Protein AF-A0A9E2P3N0-F1 (afdb_monomer_lite)

Foldseek 3Di:
DDDDDDKDWDQPDFCPPDDDPVRHTDTDTDDTDDDDDDDDDDDDDPQDPLPPPDDDPVSVVVVVQSVQQPPVLLVVLLVVLVVVLVVCPPQDDQDQLHWDDDPQLVVLSVQQVVCSVDVPPDGSVSSVVSSVSNVVRRVPTFGHDDDAFFKKWWAQQVPRWTWFADPAPFFIFTHNDDPQLRRIWHQALQQWTAGLLLFTDAQRHRHQDLHAHWDWGAQPVDRSWIWIARDPQKTWFQDDDPPGGTDIDGGHCPRDSRRTIHMDTDPDPSSAHWDKDAAAAFGKFKFAGSFKWFDDPFKWKWFFDDDPQATETDTDPGIDHGQDMIMMTGHGMDIIHGGSDHDPDDDDHQKHFTQAKAFDDPQKWKFDFDQDPNFTWGATDPDGIDHHRGIIHMDGNVPPPDRTHTYDYNVDPDDDPPPPPDPQPWKAAPVRHTDPDDPAFAWIQTPNDTDTDHD

pLDDT: mean 81.24, std 20.23, range [28.56, 98.19]

Secondary structure (DSSP, 8-state):
----------EEEEEEEEE-TTS-EEEEE---------SS------S------S--HHHHHHHHHHHHTSHHHHHHHHHHHHHHHHHTTTTBSSSTTPBPP-HHHHHHHHHHHHHHH-GGG--HHHHHHHHHHHHHHHHTPPBPPPPTT-EEEEEETTT--EEE--STTPBPEEESS-STTTTEEEEPTT-BEEETTSPBEETTEE-SSS--B-EEEE-SSSTT-EEEESSSSEEEE----SSSBPEEEESS----GGG-EEEEE---GGGS--EEEEEEEEEEEEE--SS-EEPPTT-EEEEEEEETTEEEEEEE-SEEPTT--EEEEEEEEEEE-B-SPPPP--S----EEESS-EEPPTTEEEEEEEEETTEEEEEE--SSEEPTTEEEEEEETTT---SEEEEEESS---------------EE-TTS-EESS--SSEEEEETTEEEEE--

Radius of gyration: 38.84 Å; chains: 1; bounding box: 73×47×145 Å

Organism: NCBI:txid2838725

Sequence (455 aa):
GKKFNAIRFTVNKTNNEAADPSGNQFFTFSEFYVLEGNDATKPYFDALNVSLKNNNEQEINDAYWAVENSLVEKEFAAQELSDYLESLQGLTGEALGQYQETDTYLKALNEATSLLDNLTDCTVSDIKNARVHLEEEFSSLTINLPEAGKYYRFKSATKNKYVVCGAADQALKLVDNPENGQDVFFLTSDNRLIGSNHLSLSDNVTSSLLGESYSFRSSNAVPGAYVVMHDVMGKIEGWCAGDGQLSNSVGAPANQSDCAWYLEEVTDEQMKTQFTVTMPEVGFATLIAPVSLVIPDGVQAYTGTVEGNYFVLHEIQNLIPAGEAVVLEGSGTHSFTYTPEMNASVGKNDLEGVFVETSVGDGMVYYTLQNKENNIGFYKYIGKTLGAFKGYIGYPESSAASEGFKIKDGTTGIDAPEENQSEVNEIFDLTGKRVLEVKSSGIYIVNGKKVFILK

Structure (mmCIF, N/CA/C/O backbone):
data_AF-A0A9E2P3N0-F1
#
_entry.id   AF-A0A9E2P3N0-F1
#
loop_
_atom_site.group_PDB
_atom_site.id
_atom_site.type_symbol
_atom_site.label_atom_id
_atom_site.label_alt_id
_atom_site.label_comp_id
_atom_site.label_asym_id
_atom_site.label_entity_id
_atom_site.label_seq_id
_atom_site.pdbx_PDB_ins_code
_atom_site.Cartn_x
_atom_site.Cartn_y
_atom_site.Cartn_z
_atom_site.occupancy
_atom_site.B_iso_or_equiv
_atom_site.auth_seq_id
_atom_site.auth_comp_id
_atom_site.auth_asym_id
_atom_site.auth_atom_id
_atom_site.pdbx_PDB_model_num
ATOM 1 N N . GLY A 1 1 ? -27.851 20.152 31.184 1.00 32.94 1 GLY A N 1
ATOM 2 C CA . GLY A 1 1 ? -28.998 19.527 31.864 1.00 32.94 1 GLY A CA 1
ATOM 3 C C . GLY A 1 1 ? -28.710 18.113 32.331 1.00 32.94 1 GLY A C 1
ATOM 4 O O . GLY A 1 1 ? -29.565 17.272 32.134 1.00 32.94 1 GLY A O 1
ATOM 5 N N . LYS A 1 2 ? -27.576 17.852 32.989 1.00 28.84 2 LYS A N 1
ATOM 6 C CA . LYS A 1 2 ? -27.373 16.670 33.836 1.00 28.84 2 LYS A CA 1
ATOM 7 C C . LYS A 1 2 ? -26.522 17.136 35.024 1.00 28.84 2 LYS A C 1
ATOM 9 O O . LYS A 1 2 ? -25.527 17.824 34.811 1.00 28.84 2 LYS A O 1
ATOM 14 N N . LYS A 1 3 ? -27.010 16.911 36.245 1.00 34.44 3 LYS A N 1
ATOM 15 C CA . LYS A 1 3 ? -26.377 17.260 37.528 1.00 34.44 3 LYS A CA 1
ATOM 16 C C . LYS A 1 3 ? -26.244 15.948 38.302 1.00 34.44 3 LYS A C 1
ATOM 18 O O . LYS A 1 3 ? -27.251 15.260 38.427 1.00 34.44 3 LYS A O 1
ATOM 23 N N . PHE A 1 4 ? -25.065 15.627 38.824 1.00 34.66 4 PHE A N 1
ATOM 24 C CA . PHE A 1 4 ? -24.851 14.460 39.686 1.00 34.66 4 PHE A CA 1
ATOM 25 C C . PHE A 1 4 ? -24.390 14.935 41.066 1.00 34.66 4 PHE A C 1
ATOM 27 O O . PHE A 1 4 ? -23.453 15.721 41.159 1.00 34.66 4 PHE A O 1
ATOM 34 N N . ASN A 1 5 ? -25.070 14.469 42.117 1.00 35.69 5 ASN A N 1
ATOM 35 C CA . ASN A 1 5 ? -24.837 14.841 43.519 1.00 35.69 5 ASN A CA 1
ATOM 36 C C . ASN A 1 5 ? -24.624 13.583 44.387 1.00 35.69 5 ASN A C 1
ATOM 38 O O . ASN A 1 5 ? -25.306 13.409 45.395 1.00 35.69 5 ASN A O 1
ATOM 42 N N . ALA A 1 6 ? -23.728 12.679 43.989 1.00 41.91 6 ALA A N 1
ATOM 43 C CA . ALA A 1 6 ? -23.400 11.493 44.782 1.00 41.91 6 ALA A CA 1
ATOM 44 C C . ALA A 1 6 ? -21.996 11.616 45.391 1.00 41.91 6 ALA A C 1
ATOM 46 O O . ALA A 1 6 ? -21.061 12.057 44.724 1.00 41.91 6 ALA A O 1
ATOM 47 N N . ILE A 1 7 ? -21.856 11.217 46.659 1.00 41.00 7 ILE A N 1
ATOM 48 C CA . ILE A 1 7 ? -20.562 11.022 47.323 1.00 41.00 7 ILE A CA 1
ATOM 49 C C . ILE A 1 7 ? -20.341 9.513 47.424 1.00 41.00 7 ILE A C 1
ATOM 51 O O . ILE A 1 7 ? -21.156 8.811 48.021 1.00 41.00 7 ILE A O 1
ATOM 55 N N . ARG A 1 8 ? -19.248 9.025 46.832 1.00 40.81 8 ARG A N 1
ATOM 56 C CA . ARG A 1 8 ? -18.837 7.617 46.881 1.00 40.81 8 ARG A CA 1
ATOM 57 C C . ARG A 1 8 ? -17.988 7.374 48.129 1.00 40.81 8 ARG A C 1
ATOM 59 O O . ARG A 1 8 ? -17.044 8.122 48.372 1.00 40.81 8 ARG A O 1
ATOM 66 N N . PHE A 1 9 ? -18.278 6.310 48.876 1.00 44.50 9 PHE A N 1
ATOM 67 C CA . PHE A 1 9 ? -17.411 5.811 49.945 1.00 44.50 9 PHE A CA 1
ATOM 68 C C . PHE A 1 9 ? -17.098 4.341 49.689 1.00 44.50 9 PHE A C 1
ATOM 70 O O . PHE A 1 9 ? -18.007 3.554 49.443 1.00 44.50 9 PHE A O 1
ATOM 77 N N . THR A 1 10 ? -15.828 3.964 49.799 1.00 39.75 10 THR A N 1
ATOM 78 C CA . THR A 1 10 ? -15.416 2.557 49.793 1.00 39.75 10 THR A CA 1
ATOM 79 C C . THR A 1 10 ? -15.049 2.159 51.217 1.00 39.75 10 THR A C 1
ATOM 81 O O . THR A 1 10 ? -14.110 2.701 51.806 1.00 39.75 10 THR A O 1
ATOM 84 N N . VAL A 1 11 ? -15.807 1.229 51.799 1.00 45.91 11 VAL A N 1
ATOM 85 C CA . VAL A 1 11 ? -15.516 0.680 53.128 1.00 45.91 11 VAL A CA 1
ATOM 86 C C . VAL A 1 11 ? -14.548 -0.488 52.957 1.00 45.91 11 VAL A C 1
ATOM 88 O O . VAL A 1 11 ? -14.933 -1.571 52.538 1.00 45.91 11 VAL A O 1
ATOM 91 N N . ASN A 1 12 ? -13.270 -0.263 53.271 1.00 39.88 12 ASN A N 1
ATOM 92 C CA . ASN A 1 12 ? -12.215 -1.258 53.040 1.00 39.88 12 ASN A CA 1
ATOM 93 C C . ASN A 1 12 ? -12.121 -2.327 54.136 1.00 39.88 12 ASN A C 1
ATOM 95 O O . ASN A 1 12 ? -11.678 -3.445 53.880 1.00 39.88 12 ASN A O 1
ATOM 99 N N . LYS A 1 13 ? -12.485 -1.986 55.377 1.00 42.81 13 LYS A N 1
ATOM 100 C CA . LYS A 1 13 ? -12.466 -2.925 56.500 1.00 42.81 13 LYS A CA 1
ATOM 101 C C . LYS A 1 13 ? -13.393 -2.461 57.615 1.00 42.81 13 LYS A C 1
ATOM 103 O O . LYS A 1 13 ? -13.407 -1.283 57.980 1.00 42.81 13 LYS A O 1
ATOM 108 N N . THR A 1 14 ? -14.123 -3.406 58.190 1.00 49.34 14 THR A N 1
ATOM 109 C CA . THR A 1 14 ? -14.864 -3.212 59.434 1.00 49.34 14 THR A CA 1
ATOM 110 C C . THR A 1 14 ? -13.912 -3.484 60.599 1.00 49.34 14 THR A C 1
ATOM 112 O O . THR A 1 14 ? -13.249 -4.524 60.650 1.00 49.34 14 THR A O 1
ATOM 115 N N . ASN A 1 15 ? -13.749 -2.526 61.515 1.00 46.38 15 ASN A N 1
ATOM 116 C CA . ASN A 1 15 ? -12.859 -2.718 62.655 1.00 46.38 15 ASN A CA 1
ATOM 117 C C . ASN A 1 15 ? -13.632 -3.438 63.766 1.00 46.38 15 ASN A C 1
ATOM 119 O O . ASN A 1 15 ? -14.034 -2.838 64.757 1.00 46.38 15 ASN A O 1
ATOM 123 N N . ASN A 1 16 ? -13.885 -4.735 63.572 1.00 51.38 16 ASN A N 1
ATOM 124 C CA . ASN A 1 16 ? -14.703 -5.535 64.493 1.00 51.38 16 ASN A CA 1
ATOM 125 C C . ASN A 1 16 ? -14.076 -5.673 65.897 1.00 51.38 16 ASN A C 1
ATOM 127 O O . ASN A 1 16 ? -14.752 -6.121 66.820 1.00 51.38 16 ASN A O 1
ATOM 131 N N . GLU A 1 17 ? -12.806 -5.282 66.070 1.00 46.44 17 GLU A N 1
ATOM 132 C CA . GLU A 1 17 ? -12.055 -5.416 67.325 1.00 46.44 17 GLU A CA 1
ATOM 133 C C . GLU A 1 17 ? -11.672 -4.082 67.992 1.00 46.44 17 GLU A C 1
ATOM 135 O O . GLU A 1 17 ? -11.142 -4.097 69.102 1.00 46.44 17 GLU A O 1
ATOM 140 N N . ALA A 1 18 ? -11.948 -2.925 67.376 1.00 47.72 18 ALA A N 1
ATOM 141 C CA . ALA A 1 18 ? -11.627 -1.626 67.970 1.00 47.72 18 ALA A CA 1
ATOM 142 C C . ALA A 1 18 ? -12.864 -0.727 68.061 1.00 47.72 18 ALA A C 1
ATOM 144 O O . ALA A 1 18 ? -13.466 -0.355 67.055 1.00 47.72 18 ALA A O 1
ATOM 145 N N . ALA A 1 19 ? -13.214 -0.365 69.292 1.00 51.31 19 ALA A N 1
ATOM 146 C CA . ALA A 1 19 ? -14.217 0.645 69.587 1.00 51.31 19 ALA A CA 1
ATOM 147 C C . ALA A 1 19 ? -13.568 2.031 69.717 1.00 51.31 19 ALA A C 1
ATOM 149 O O . ALA A 1 19 ? -12.400 2.154 70.098 1.00 51.31 19 ALA A O 1
ATOM 150 N N . ASP A 1 20 ? -14.328 3.079 69.414 1.00 51.47 20 ASP A N 1
ATOM 151 C CA . ASP A 1 20 ? -13.956 4.450 69.735 1.00 51.47 20 ASP A CA 1
ATOM 152 C C . ASP A 1 20 ? -13.869 4.646 71.272 1.00 51.47 20 ASP A C 1
ATOM 154 O O . ASP A 1 20 ? -14.287 3.778 72.047 1.00 51.47 20 ASP A O 1
ATOM 158 N N . PRO A 1 21 ? -13.352 5.786 71.763 1.00 45.25 21 PRO A N 1
ATOM 159 C CA . PRO A 1 21 ? -13.269 6.063 73.202 1.00 45.25 21 PRO A CA 1
ATOM 160 C C . PRO A 1 21 ? -14.621 6.076 73.940 1.00 45.25 21 PRO A C 1
ATOM 162 O O . PRO A 1 21 ? -14.636 6.108 75.169 1.00 45.25 21 PRO A O 1
ATOM 165 N N . SER A 1 22 ? -15.741 6.067 73.211 1.00 48.72 22 SER A N 1
ATOM 166 C CA . SER A 1 22 ? -17.108 5.988 73.738 1.00 48.72 22 SER A CA 1
ATOM 167 C C . SER A 1 22 ? -17.695 4.569 73.664 1.00 48.72 22 SER A C 1
ATOM 169 O O . SER A 1 22 ? -18.841 4.371 74.065 1.00 48.72 22 SER A O 1
ATOM 171 N N . GLY A 1 23 ? -16.932 3.578 73.188 1.00 47.00 23 GLY A N 1
ATOM 172 C CA . GLY A 1 23 ? -17.346 2.179 73.087 1.00 47.00 23 GLY A CA 1
ATOM 173 C C . GLY A 1 23 ? -18.075 1.806 71.790 1.00 47.00 23 GLY A C 1
ATOM 174 O O . GLY A 1 23 ? -18.552 0.678 71.684 1.00 47.00 23 GLY A O 1
ATOM 175 N N . ASN A 1 24 ? -18.149 2.700 70.800 1.00 46.69 24 ASN A N 1
ATOM 176 C CA . ASN A 1 24 ? -18.834 2.432 69.535 1.00 46.69 24 ASN A CA 1
ATOM 177 C C . ASN A 1 24 ? -17.878 1.831 68.502 1.00 46.69 24 ASN A C 1
ATOM 179 O O . ASN A 1 24 ? -16.780 2.344 68.290 1.00 46.69 24 ASN A O 1
ATOM 183 N N . GLN A 1 25 ? -18.296 0.767 67.817 1.00 46.22 25 GLN A N 1
ATOM 184 C CA . GLN A 1 25 ? -17.547 0.251 66.670 1.00 46.22 25 GLN A CA 1
ATOM 185 C C . GLN A 1 25 ? -17.590 1.263 65.517 1.00 46.22 25 GLN A C 1
ATOM 187 O O . GLN A 1 25 ? -18.619 1.894 65.275 1.00 46.22 25 GLN A O 1
ATOM 192 N N . PHE A 1 26 ? -16.474 1.418 64.807 1.00 43.91 26 PHE A N 1
ATOM 193 C CA . PHE A 1 26 ? -16.360 2.334 63.674 1.00 43.91 26 PHE A CA 1
ATOM 194 C C . PHE A 1 26 ? -15.696 1.652 62.475 1.00 43.91 26 PHE A C 1
ATOM 196 O O . PHE A 1 26 ? -14.932 0.694 62.610 1.00 43.91 26 PHE A O 1
ATOM 203 N N . PHE A 1 27 ? -15.983 2.164 61.281 1.00 45.59 27 PHE A N 1
ATOM 204 C CA . PHE A 1 27 ? -15.351 1.732 60.037 1.00 45.59 27 PHE A CA 1
ATOM 205 C C . PHE A 1 27 ? -14.237 2.708 59.671 1.00 45.59 27 PHE A C 1
ATOM 207 O O . PHE A 1 27 ? -14.378 3.918 59.843 1.00 45.59 27 PHE A O 1
ATOM 214 N N . THR A 1 28 ? -13.135 2.191 59.138 1.00 41.59 28 THR A N 1
ATOM 215 C CA . THR A 1 28 ? -12.092 3.015 58.519 1.00 41.59 28 THR A CA 1
ATOM 216 C C . THR A 1 28 ? -12.385 3.165 57.029 1.00 41.59 28 THR A C 1
ATOM 218 O O . THR A 1 28 ? -12.350 2.183 56.288 1.00 41.59 28 THR A O 1
ATOM 221 N N . PHE A 1 29 ? -12.666 4.395 56.601 1.00 45.78 29 PHE A N 1
ATOM 222 C CA . PHE A 1 29 ? -12.686 4.825 55.200 1.00 45.78 29 PHE A CA 1
ATOM 223 C C . PHE A 1 29 ? -11.292 5.353 54.826 1.00 45.78 29 PHE A C 1
ATOM 225 O O . PHE A 1 29 ? -10.630 5.954 55.672 1.00 45.78 29 PHE A O 1
ATOM 232 N N . SER A 1 30 ? -10.821 5.131 53.595 1.00 34.59 30 SER A N 1
ATOM 233 C CA . SER A 1 30 ? -9.496 5.621 53.176 1.00 34.59 30 SER A CA 1
ATOM 234 C C . SER A 1 30 ? -9.522 6.776 52.180 1.00 34.59 30 SER A C 1
ATOM 236 O O . SER A 1 30 ? -8.547 7.516 52.155 1.00 34.59 30 SER A O 1
ATOM 238 N N . GLU A 1 31 ? -10.584 6.994 51.395 1.00 32.88 31 GLU A N 1
ATOM 239 C CA . GLU A 1 31 ? -10.566 8.044 50.360 1.00 32.88 31 GLU A CA 1
ATOM 240 C C . GLU A 1 31 ? -11.922 8.737 50.168 1.00 32.88 31 GLU A C 1
ATOM 242 O O . GLU A 1 31 ? -12.977 8.103 50.215 1.00 32.88 31 GLU A O 1
ATOM 247 N N . PHE A 1 32 ? -11.866 10.056 49.947 1.00 34.38 32 PHE A N 1
ATOM 248 C CA . PHE A 1 32 ? -12.987 10.919 49.576 1.00 34.38 32 PHE A CA 1
ATOM 249 C C . PHE A 1 32 ? -12.691 11.538 48.210 1.00 34.38 32 PHE A C 1
ATOM 251 O O . PHE A 1 32 ? -11.625 12.126 48.028 1.00 34.38 32 PHE A O 1
ATOM 258 N N . TYR A 1 33 ? -13.662 11.514 47.300 1.00 33.84 33 TYR A N 1
ATOM 259 C CA . TYR A 1 33 ? -13.670 12.404 46.141 1.00 33.84 33 TYR A CA 1
ATOM 260 C C . TYR A 1 33 ? -14.837 13.379 46.294 1.00 33.84 33 TYR A C 1
ATOM 262 O O . TYR A 1 33 ? -15.998 12.976 46.302 1.00 33.84 33 TYR A O 1
ATOM 270 N N . VAL A 1 34 ? -14.519 14.664 46.456 1.00 32.28 34 VAL A N 1
ATOM 271 C CA . VAL A 1 34 ? -15.491 15.763 46.446 1.00 32.28 34 VAL A CA 1
ATOM 272 C C . VAL A 1 34 ? -15.326 16.488 45.115 1.00 32.28 34 VAL A C 1
ATOM 274 O O . VAL A 1 34 ? -14.264 17.047 44.853 1.00 32.28 34 VAL A O 1
ATOM 277 N N . LEU A 1 35 ? -16.356 16.468 44.269 1.00 34.28 35 LEU A N 1
ATOM 278 C CA . LEU A 1 35 ? -16.420 17.297 43.064 1.00 34.28 35 LEU A CA 1
ATOM 279 C C . LEU A 1 35 ? -17.287 18.526 43.368 1.00 34.28 35 LEU A C 1
ATOM 281 O O . LEU A 1 35 ? -18.414 18.401 43.843 1.00 34.28 35 LEU A O 1
ATOM 285 N N . GLU A 1 36 ? -16.717 19.714 43.169 1.00 30.36 36 GLU A N 1
ATOM 286 C CA . GLU A 1 36 ? -17.259 20.999 43.629 1.00 30.36 36 GLU A CA 1
ATOM 287 C C . GLU A 1 36 ? -18.455 21.483 42.779 1.00 30.36 36 GLU A C 1
ATOM 289 O O . GLU A 1 36 ? -18.416 21.433 41.549 1.00 30.36 36 GLU A O 1
ATOM 294 N N . GLY A 1 37 ? -19.505 22.012 43.424 1.00 35.12 37 GLY A N 1
ATOM 295 C CA . GLY A 1 37 ? -20.646 22.638 42.745 1.00 35.12 37 GLY A CA 1
ATOM 296 C C . GLY A 1 37 ? -21.468 23.561 43.655 1.00 35.12 37 GLY A C 1
ATOM 297 O O . GLY A 1 37 ? -22.001 23.124 44.669 1.00 35.12 37 GLY A O 1
ATOM 298 N N . ASN A 1 38 ? -21.558 24.839 43.266 1.00 37.91 38 ASN A N 1
ATOM 299 C CA . ASN A 1 38 ? -22.082 25.974 44.043 1.00 37.91 38 ASN A CA 1
ATOM 300 C C . ASN A 1 38 ? -23.582 25.939 44.410 1.00 37.91 38 ASN A C 1
ATOM 302 O O . ASN A 1 38 ? -24.423 25.365 43.715 1.00 37.91 38 ASN A O 1
ATOM 306 N N . ASP A 1 39 ? -23.872 26.668 45.494 1.00 44.12 39 ASP A N 1
ATOM 307 C CA . ASP A 1 39 ? -25.134 26.817 46.223 1.00 44.12 39 ASP A CA 1
ATOM 308 C C . ASP A 1 39 ? -26.376 27.140 45.379 1.00 44.12 39 ASP A C 1
ATOM 310 O O . ASP A 1 39 ? -26.458 28.187 44.737 1.00 44.12 39 ASP A O 1
ATOM 314 N N . ALA A 1 40 ? -27.388 26.272 45.495 1.00 36.22 40 ALA A N 1
ATOM 315 C CA . ALA A 1 40 ? -28.789 26.612 45.794 1.00 36.22 40 ALA A CA 1
ATOM 316 C C . ALA A 1 40 ? -29.697 25.397 45.527 1.00 36.22 40 ALA A C 1
ATOM 318 O O . ALA A 1 40 ? -30.267 25.290 44.449 1.00 36.22 40 ALA A O 1
ATOM 319 N N . THR A 1 41 ? -29.788 24.490 46.510 1.00 30.77 41 THR A N 1
ATOM 320 C CA . THR A 1 41 ? -30.925 23.617 46.903 1.00 30.77 41 THR A CA 1
ATOM 321 C C . THR A 1 41 ? -30.366 22.375 47.598 1.00 30.77 41 THR A C 1
ATOM 323 O O . THR A 1 41 ? -29.620 21.606 47.000 1.00 30.77 41 THR A O 1
ATOM 326 N N . LYS A 1 42 ? -30.722 22.199 48.874 1.00 30.77 42 LYS A N 1
ATOM 327 C CA . LYS A 1 42 ? -30.307 21.079 49.733 1.00 30.77 42 LYS A CA 1
ATOM 328 C C . LYS A 1 42 ? -30.871 19.748 49.201 1.00 30.77 42 LYS A C 1
ATOM 330 O O . LYS A 1 42 ? -32.070 19.720 48.920 1.00 30.77 42 LYS A O 1
ATOM 335 N N . PRO A 1 43 ? -30.093 18.653 49.119 1.00 31.22 43 PRO A N 1
ATOM 336 C CA . PRO A 1 43 ? -30.653 17.334 48.870 1.00 31.22 43 PRO A CA 1
ATOM 337 C C . PRO A 1 43 ? -31.364 16.824 50.124 1.00 31.22 43 PRO A C 1
ATOM 339 O O . PRO A 1 43 ? -30.846 16.899 51.240 1.00 31.22 43 PRO A O 1
ATOM 342 N N . TYR A 1 44 ? -32.562 16.301 49.910 1.00 28.56 44 TYR A N 1
ATOM 343 C CA . TYR A 1 44 ? -33.266 15.435 50.837 1.00 28.56 44 TYR A CA 1
ATOM 344 C C . TYR A 1 44 ? -32.625 14.044 50.708 1.00 28.56 44 TYR A C 1
ATOM 346 O O . TYR A 1 44 ? -32.653 13.458 49.628 1.00 28.56 44 TYR A O 1
ATOM 354 N N . PHE A 1 45 ? -31.987 13.551 51.770 1.00 29.39 45 PHE A N 1
ATOM 355 C CA . PHE A 1 45 ? -31.593 12.146 51.870 1.00 29.39 45 PHE A CA 1
ATOM 356 C C . PHE A 1 45 ? -32.857 11.336 52.169 1.00 29.39 45 PHE A C 1
ATOM 358 O O . PHE A 1 45 ? -33.391 11.457 53.268 1.00 29.39 45 PHE A O 1
ATOM 365 N N . ASP A 1 46 ? -33.320 10.520 51.223 1.00 33.69 46 ASP A N 1
ATOM 366 C CA . ASP A 1 46 ? -34.294 9.449 51.504 1.00 33.69 46 ASP A CA 1
ATOM 367 C C . ASP A 1 46 ? -33.752 8.065 51.105 1.00 33.69 46 ASP A C 1
ATOM 369 O O . ASP A 1 46 ? -34.492 7.139 50.792 1.00 33.69 46 ASP A O 1
ATOM 373 N N . ALA A 1 47 ? -32.423 7.913 51.104 1.00 36.84 47 ALA A N 1
ATOM 374 C CA . ALA A 1 47 ? -31.753 6.637 50.883 1.00 36.84 47 ALA A CA 1
ATOM 375 C C . ALA A 1 47 ? -31.124 6.156 52.201 1.00 36.84 47 ALA A C 1
ATOM 377 O O . ALA A 1 47 ? -30.126 6.706 52.658 1.00 36.84 47 ALA A O 1
ATOM 378 N N . LEU A 1 48 ? -31.784 5.163 52.807 1.00 38.75 48 LEU A N 1
ATOM 379 C CA . LEU A 1 48 ? -31.356 4.294 53.911 1.00 38.75 48 LEU A CA 1
ATOM 380 C C . LEU A 1 48 ? -30.525 4.942 55.041 1.00 38.75 48 LEU A C 1
ATOM 382 O O . LEU A 1 48 ? -29.296 4.942 55.038 1.00 38.75 48 LEU A O 1
ATOM 386 N N . ASN A 1 49 ? -31.201 5.332 56.126 1.00 37.06 49 ASN A N 1
ATOM 387 C CA . ASN A 1 49 ? -30.566 5.378 57.445 1.00 37.06 49 ASN A CA 1
ATOM 388 C C . ASN A 1 49 ? -30.223 3.943 57.889 1.00 37.06 49 ASN A C 1
ATOM 390 O O . ASN A 1 49 ? -31.028 3.300 58.563 1.00 37.06 49 ASN A O 1
ATOM 394 N N . VAL A 1 50 ? -29.042 3.425 57.545 1.00 38.62 50 VAL A N 1
ATOM 395 C CA . VAL A 1 50 ? -28.534 2.198 58.177 1.00 38.62 50 VAL A CA 1
ATOM 396 C C . VAL A 1 50 ? -28.028 2.565 59.572 1.00 38.62 50 VAL A C 1
ATOM 398 O O . VAL A 1 50 ? -26.880 2.959 59.768 1.00 38.62 50 VAL A O 1
ATOM 401 N N . SER A 1 51 ? -28.907 2.475 60.571 1.00 40.84 51 SER A N 1
ATOM 402 C CA . SER A 1 51 ? -28.496 2.518 61.975 1.00 40.84 51 SER A CA 1
ATOM 403 C C . SER A 1 51 ? -28.034 1.120 62.385 1.00 40.84 51 SER A C 1
ATOM 405 O O . SER A 1 51 ? -28.850 0.275 62.740 1.00 40.84 51 SER A O 1
ATOM 407 N N . LEU A 1 52 ? -26.723 0.878 62.339 1.00 43.91 52 LEU A N 1
ATOM 408 C CA . LEU A 1 52 ? -26.091 -0.331 62.875 1.00 43.91 52 LEU A CA 1
ATOM 409 C C . LEU A 1 52 ? -26.149 -0.283 64.404 1.00 43.91 52 LEU A C 1
ATOM 411 O O . LEU A 1 52 ? -25.244 0.245 65.051 1.00 43.91 52 LEU A O 1
ATOM 415 N N . LYS A 1 53 ? -27.268 -0.719 64.992 1.00 42.84 53 LYS A N 1
ATOM 416 C CA . LYS A 1 53 ? -27.481 -0.588 66.438 1.00 42.84 53 LYS A CA 1
ATOM 417 C C . LYS A 1 53 ? -27.214 -1.842 67.258 1.00 42.84 53 LYS A C 1
ATOM 419 O O . LYS A 1 53 ? -27.151 -1.675 68.465 1.00 42.84 53 LYS A O 1
ATOM 424 N N . ASN A 1 54 ? -26.998 -3.027 66.676 1.00 48.38 54 ASN A N 1
ATOM 425 C CA . ASN A 1 54 ? -26.579 -4.243 67.396 1.00 48.38 54 ASN A CA 1
ATOM 426 C C . ASN A 1 54 ? -25.989 -5.283 66.417 1.00 48.38 54 ASN A C 1
ATOM 428 O O . ASN A 1 54 ? -26.698 -6.151 65.927 1.00 48.38 54 ASN A O 1
ATOM 432 N N . ASN A 1 55 ? -24.691 -5.191 66.124 1.00 53.50 55 ASN A N 1
ATOM 433 C CA . ASN A 1 55 ? -24.030 -5.933 65.043 1.00 53.50 55 ASN A CA 1
ATOM 434 C C . ASN A 1 55 ? -24.219 -7.461 65.106 1.00 53.50 55 ASN A C 1
ATOM 436 O O . ASN A 1 55 ? -23.609 -8.141 65.933 1.00 53.50 55 ASN A O 1
ATOM 440 N N . ASN A 1 56 ? -24.978 -8.003 64.153 1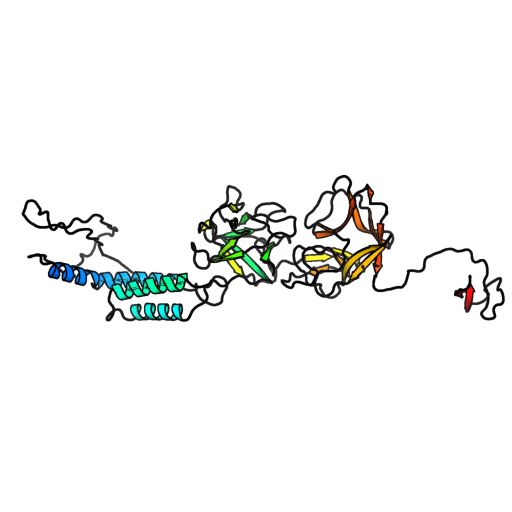.00 56.72 56 ASN A N 1
ATOM 441 C CA . ASN A 1 56 ? -24.791 -9.361 63.651 1.00 56.72 56 ASN A CA 1
ATOM 442 C C . ASN A 1 56 ? -24.405 -9.295 62.159 1.00 56.72 56 ASN A C 1
ATOM 444 O O . ASN A 1 56 ? -24.715 -8.326 61.468 1.00 56.72 56 ASN A O 1
ATOM 448 N N . GLU A 1 57 ? -23.670 -10.300 61.682 1.00 53.66 57 GLU A N 1
ATOM 449 C CA . GLU A 1 57 ? -23.138 -10.368 60.310 1.00 53.66 57 GLU A CA 1
ATOM 450 C C . GLU A 1 57 ? -24.239 -10.236 59.243 1.00 53.66 57 GLU A C 1
ATOM 452 O O . GLU A 1 57 ? -24.016 -9.641 58.192 1.00 53.66 57 GLU A O 1
ATOM 457 N N . GLN A 1 58 ? -25.451 -10.707 59.550 1.00 57.62 58 GLN A N 1
ATOM 458 C CA . GLN A 1 58 ? -26.604 -10.633 58.658 1.00 57.62 58 GLN A CA 1
ATOM 459 C C . GLN A 1 58 ? -27.070 -9.189 58.426 1.00 57.62 58 GLN A C 1
ATOM 461 O O . GLN A 1 58 ? -27.233 -8.797 57.281 1.00 57.62 58 GLN A O 1
ATOM 466 N N . GLU A 1 59 ? -27.217 -8.371 59.474 1.00 53.44 59 GLU A N 1
ATOM 467 C CA . GLU A 1 59 ? -27.637 -6.964 59.338 1.00 53.44 59 GLU A CA 1
ATOM 468 C C . GLU A 1 59 ? -26.620 -6.122 58.555 1.00 53.44 59 GLU A C 1
ATOM 470 O O . GLU A 1 59 ? -26.994 -5.214 57.811 1.00 53.44 59 GLU A O 1
ATOM 475 N N . ILE A 1 60 ? -25.328 -6.436 58.699 1.00 52.88 60 ILE A N 1
ATOM 476 C CA . ILE A 1 60 ? -24.262 -5.810 57.911 1.00 52.88 60 ILE A CA 1
ATOM 477 C C . ILE A 1 60 ? -24.390 -6.232 56.444 1.00 52.88 60 ILE A C 1
ATOM 479 O O . ILE A 1 60 ? -24.396 -5.369 55.569 1.00 52.88 60 ILE A O 1
ATOM 483 N N . ASN A 1 61 ? -24.549 -7.528 56.171 1.00 55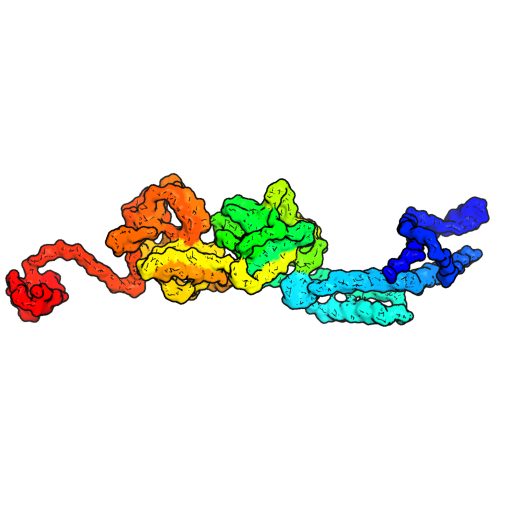.56 61 ASN A N 1
ATOM 484 C CA . ASN A 1 61 ? -24.710 -8.045 54.812 1.00 55.56 61 ASN A CA 1
ATOM 485 C C . ASN A 1 61 ? -25.978 -7.505 54.128 1.00 55.56 61 ASN A C 1
ATOM 487 O O . ASN A 1 61 ? -25.916 -7.127 52.961 1.00 55.56 61 ASN A O 1
ATOM 491 N N . ASP A 1 62 ? -27.094 -7.386 54.848 1.00 59.66 62 ASP A N 1
ATOM 492 C CA . ASP A 1 62 ? -28.352 -6.835 54.334 1.00 59.66 62 ASP A CA 1
ATOM 493 C C . ASP A 1 62 ? -28.213 -5.338 53.998 1.00 59.66 62 ASP A C 1
ATOM 495 O O . ASP A 1 62 ? -28.719 -4.871 52.976 1.00 59.66 62 ASP A O 1
ATOM 499 N N . ALA A 1 63 ? -27.486 -4.578 54.826 1.00 55.19 63 ALA A N 1
ATOM 500 C CA . ALA A 1 63 ? -27.187 -3.172 54.566 1.00 55.19 63 ALA A CA 1
ATOM 501 C C . ALA A 1 63 ? -26.256 -2.985 53.359 1.00 55.19 63 ALA A C 1
ATOM 503 O O . ALA A 1 63 ? -26.512 -2.116 52.525 1.00 55.19 63 ALA A O 1
ATOM 504 N N . TYR A 1 64 ? -25.209 -3.808 53.239 1.00 56.59 64 TYR A N 1
ATOM 505 C CA . TYR A 1 64 ? -24.347 -3.837 52.054 1.00 56.59 64 TYR A CA 1
ATOM 506 C C . TYR A 1 64 ? -25.154 -4.160 50.799 1.00 56.59 64 TYR A C 1
ATOM 508 O O . TYR A 1 64 ? -25.076 -3.421 49.822 1.00 56.59 64 TYR A O 1
ATOM 516 N N . TRP A 1 65 ? -25.990 -5.197 50.854 1.00 63.31 65 TRP A N 1
ATOM 517 C CA . TRP A 1 65 ? -26.840 -5.605 49.742 1.00 63.31 65 TRP A CA 1
ATOM 518 C C . TRP A 1 65 ? -27.823 -4.503 49.328 1.00 63.31 65 TRP A C 1
ATOM 520 O O . TRP A 1 65 ? -28.024 -4.277 48.136 1.00 63.31 65 TRP A O 1
ATOM 530 N N . ALA A 1 66 ? -28.404 -3.778 50.290 1.00 61.94 66 ALA A N 1
ATOM 531 C CA . ALA A 1 66 ? -29.327 -2.676 50.024 1.00 61.94 66 ALA A CA 1
ATOM 532 C C . ALA A 1 66 ? -28.642 -1.431 49.433 1.00 61.94 66 ALA A C 1
ATOM 534 O O . ALA A 1 66 ? -29.257 -0.718 48.641 1.00 61.94 66 ALA A O 1
ATOM 535 N N . VAL A 1 67 ? -27.383 -1.164 49.795 1.00 59.22 67 VAL A N 1
ATOM 536 C CA . VAL A 1 67 ? -26.572 -0.102 49.176 1.00 59.22 67 VAL A CA 1
ATOM 537 C C . VAL A 1 67 ? -26.139 -0.516 47.770 1.00 59.22 67 VAL A C 1
ATOM 539 O O . VAL A 1 67 ? -26.341 0.246 46.826 1.00 59.22 67 VAL A O 1
ATOM 542 N N . GLU A 1 68 ? -25.620 -1.734 47.617 1.00 57.50 68 GLU A N 1
ATOM 543 C CA . GLU A 1 68 ? -25.163 -2.292 46.340 1.00 57.50 68 GLU A CA 1
ATOM 544 C C . GLU A 1 68 ? -26.301 -2.437 45.324 1.00 57.50 68 GLU A C 1
ATOM 546 O O . GLU A 1 68 ? -26.070 -2.272 44.135 1.00 57.50 68 GLU A O 1
ATOM 551 N N . ASN A 1 69 ? -27.536 -2.667 45.778 1.00 65.12 69 ASN A N 1
ATOM 552 C CA . ASN A 1 69 ? -28.737 -2.696 44.936 1.00 65.12 69 ASN A CA 1
ATOM 553 C C . ASN A 1 69 ? -29.600 -1.434 45.071 1.00 65.12 69 ASN A C 1
ATOM 555 O O . ASN A 1 69 ? -30.781 -1.440 44.710 1.00 65.12 69 ASN A O 1
ATOM 559 N N . SER A 1 70 ? -29.030 -0.342 45.584 1.00 70.38 70 SER A N 1
ATOM 560 C CA . SER A 1 70 ? -29.723 0.941 45.620 1.00 70.38 70 SER A CA 1
ATOM 561 C C . SER A 1 70 ? -29.976 1.459 44.202 1.00 70.38 70 SER A C 1
ATOM 563 O O . SER A 1 70 ? -29.234 1.171 43.261 1.00 70.38 70 SER A O 1
ATOM 565 N N . LEU A 1 71 ? -31.024 2.273 44.049 1.00 70.38 71 LEU A N 1
ATOM 566 C CA . LEU A 1 71 ? -31.350 2.902 42.767 1.00 70.38 71 LEU A CA 1
ATOM 567 C C . LEU A 1 71 ? -30.166 3.715 42.213 1.00 70.38 71 LEU A C 1
ATOM 569 O O . LEU A 1 71 ? -29.921 3.692 41.014 1.00 70.38 71 LEU A O 1
ATOM 573 N N . VAL A 1 72 ? -29.400 4.367 43.093 1.00 72.94 72 VAL A N 1
ATOM 574 C CA . VAL A 1 72 ? -28.245 5.200 42.727 1.00 72.94 72 VAL A CA 1
ATOM 575 C C . VAL A 1 72 ? -27.102 4.364 42.144 1.00 72.94 72 VAL A C 1
ATOM 577 O O . VAL A 1 72 ? -26.567 4.715 41.096 1.00 72.94 72 VAL A O 1
ATOM 580 N N . GLU A 1 73 ? -26.738 3.247 42.781 1.00 76.12 73 GLU A N 1
ATOM 581 C CA . GLU A 1 73 ? -25.686 2.355 42.261 1.00 76.12 73 GLU A CA 1
ATOM 582 C C . GLU A 1 73 ? -26.100 1.706 40.934 1.00 76.12 73 GLU A C 1
ATOM 584 O O . GLU A 1 73 ? -25.277 1.533 40.032 1.00 76.12 73 GLU A O 1
ATOM 589 N N . LYS A 1 74 ? -27.395 1.411 40.774 1.00 81.94 74 LYS A N 1
ATOM 590 C CA . LYS A 1 74 ? -27.949 0.913 39.514 1.00 81.94 74 LYS A CA 1
ATOM 591 C C . LYS A 1 74 ? -27.874 1.949 38.397 1.00 81.94 74 LYS A C 1
ATOM 593 O O . LYS A 1 74 ? -27.433 1.613 37.303 1.00 81.94 74 LYS A O 1
ATOM 598 N N . GLU A 1 75 ? -28.255 3.195 38.668 1.00 83.62 75 GLU A N 1
ATOM 599 C CA . GLU A 1 75 ? -28.135 4.297 37.707 1.00 83.62 75 GLU A CA 1
ATOM 600 C C . GLU A 1 75 ? -26.677 4.536 37.294 1.00 83.62 75 GLU A C 1
ATOM 602 O O . GLU A 1 75 ? -26.406 4.774 36.119 1.00 83.62 75 GLU A O 1
ATOM 607 N N . PHE A 1 76 ? -25.730 4.426 38.231 1.00 84.25 76 PHE A N 1
ATOM 608 C CA . PHE A 1 76 ? -24.307 4.568 37.931 1.00 84.25 76 PHE A CA 1
ATOM 609 C C . PHE A 1 76 ? -23.792 3.439 37.027 1.00 84.25 76 PHE A C 1
ATOM 611 O O . PHE A 1 76 ? -23.184 3.714 35.995 1.00 84.25 76 PHE A O 1
ATOM 618 N N . ALA A 1 77 ? -24.088 2.177 37.360 1.00 88.06 77 ALA A N 1
ATOM 619 C CA . ALA A 1 77 ? -23.708 1.035 36.527 1.00 88.06 77 ALA A CA 1
ATOM 620 C C . ALA A 1 77 ? -24.355 1.095 35.132 1.00 88.06 77 ALA A C 1
ATOM 622 O O . ALA A 1 77 ? -23.708 0.784 34.133 1.00 88.06 77 ALA A O 1
ATOM 623 N N . ALA A 1 78 ? -25.618 1.527 35.052 1.00 91.62 78 ALA A N 1
ATOM 624 C CA . ALA A 1 78 ? -26.315 1.725 33.787 1.00 91.62 78 ALA A CA 1
ATOM 625 C C . ALA A 1 78 ? -25.667 2.836 32.947 1.00 91.62 78 ALA A C 1
ATOM 627 O O . ALA A 1 78 ? -25.513 2.674 31.739 1.00 91.62 78 ALA A O 1
ATOM 628 N N . GLN A 1 79 ? -25.246 3.942 33.570 1.00 91.94 79 GLN A N 1
ATOM 629 C CA . GLN A 1 79 ? -24.529 5.009 32.871 1.00 91.94 79 GLN A CA 1
ATOM 630 C C . GLN A 1 79 ? -23.182 4.512 32.337 1.00 91.94 79 GLN A C 1
ATOM 632 O O . GLN A 1 79 ? -22.887 4.746 31.173 1.00 91.94 79 GLN A O 1
ATOM 637 N N . GLU A 1 80 ? -22.409 3.767 33.130 1.00 93.75 80 GLU A N 1
ATOM 638 C CA . GLU A 1 80 ? -21.146 3.180 32.668 1.00 93.75 80 GLU A CA 1
ATOM 639 C C . GLU A 1 80 ? -21.336 2.213 31.486 1.00 93.75 80 GLU A C 1
ATOM 641 O O . GLU A 1 80 ? -20.558 2.244 30.533 1.00 93.75 80 GLU A O 1
ATOM 646 N N . LEU A 1 81 ? -22.366 1.358 31.524 1.00 97.12 81 LEU A N 1
ATOM 647 C CA . LEU A 1 81 ? -22.686 0.466 30.407 1.00 97.12 81 LEU A CA 1
ATOM 648 C C . LEU A 1 81 ? -23.156 1.251 29.173 1.00 97.12 81 LEU A C 1
ATOM 650 O O . LEU A 1 81 ? -22.755 0.930 28.057 1.00 97.12 81 LEU A O 1
ATOM 654 N N . SER A 1 82 ? -23.973 2.289 29.363 1.00 97.25 82 SER A N 1
ATOM 655 C CA . SER A 1 82 ? -24.416 3.174 28.281 1.00 97.25 82 SER A CA 1
ATOM 656 C C . SER A 1 82 ? -23.238 3.889 27.620 1.00 97.25 82 SER A C 1
ATOM 658 O O . SER A 1 82 ? -23.182 3.938 26.395 1.00 97.25 82 SER A O 1
ATOM 660 N N . ASP A 1 83 ? -22.303 4.418 28.411 1.00 96.94 83 ASP A N 1
ATOM 661 C CA . ASP A 1 83 ? -21.095 5.083 27.912 1.00 96.94 83 ASP A CA 1
ATOM 662 C C . ASP A 1 83 ? -20.226 4.091 27.126 1.00 96.94 83 ASP A C 1
ATOM 664 O O . ASP A 1 83 ? -19.684 4.424 26.071 1.00 96.94 83 ASP A O 1
ATOM 668 N N . TYR A 1 84 ? -20.131 2.844 27.603 1.00 96.94 84 TYR A N 1
ATOM 669 C CA . TYR A 1 84 ? -19.415 1.796 26.886 1.00 96.94 84 TYR A CA 1
ATOM 670 C C . TYR A 1 84 ? -20.086 1.451 25.549 1.00 96.94 84 TYR A C 1
ATOM 672 O O . TYR A 1 84 ? -19.408 1.445 24.525 1.00 96.94 84 TYR A O 1
ATOM 680 N N . LEU A 1 85 ? -21.408 1.260 25.512 1.00 97.25 85 LEU A N 1
ATOM 681 C CA . LEU A 1 85 ? -22.148 1.040 24.261 1.00 97.25 85 LEU A CA 1
ATOM 682 C C . LEU A 1 85 ? -21.990 2.205 23.278 1.00 97.25 85 LEU A C 1
ATOM 684 O O . LEU A 1 85 ? -21.826 1.977 22.081 1.00 97.25 85 LEU A O 1
ATOM 688 N N . GLU A 1 86 ? -22.006 3.447 23.769 1.00 96.56 86 GLU A N 1
ATOM 689 C CA . GLU A 1 86 ? -21.745 4.632 22.947 1.00 96.56 86 GLU A CA 1
ATOM 690 C C . GLU A 1 86 ? -20.324 4.602 22.370 1.00 96.56 86 GLU A C 1
ATOM 692 O O . GLU A 1 86 ? -20.141 4.882 21.187 1.00 96.56 86 GLU A O 1
ATOM 697 N N . SER A 1 87 ? -19.329 4.165 23.151 1.00 95.31 87 SER A N 1
ATOM 698 C CA . SER A 1 87 ? -17.947 4.032 22.672 1.00 95.31 87 SER A CA 1
ATOM 699 C C . SER A 1 87 ? -17.758 2.972 21.579 1.00 95.31 87 SER A C 1
ATOM 701 O O . SER A 1 87 ? -16.789 3.049 20.825 1.00 95.31 87 SER A O 1
ATOM 703 N N . LEU A 1 88 ? -18.676 2.002 21.470 1.00 95.88 88 LEU A N 1
ATOM 704 C CA . LEU A 1 88 ? -18.662 0.970 20.428 1.00 95.88 88 LEU A CA 1
ATOM 705 C C . LEU A 1 88 ? -19.302 1.426 19.109 1.00 95.88 88 LEU A C 1
ATOM 707 O O . LEU A 1 88 ? -19.175 0.738 18.093 1.00 95.88 88 LEU A O 1
ATOM 711 N N . GLN A 1 89 ? -19.992 2.570 19.088 1.00 94.50 89 GLN A N 1
ATOM 712 C CA . GLN A 1 89 ? -20.721 3.012 17.901 1.00 94.50 89 GLN A CA 1
ATOM 713 C C . GLN A 1 89 ? -19.791 3.219 16.702 1.00 94.50 89 GLN A C 1
ATOM 715 O O . GLN A 1 89 ? -18.810 3.957 16.758 1.00 94.50 89 GLN A O 1
ATOM 720 N N . GLY A 1 90 ? -20.133 2.571 15.586 1.00 95.12 90 GLY A N 1
ATOM 721 C CA . GLY A 1 90 ? -19.366 2.644 14.343 1.00 95.12 90 GLY A CA 1
ATOM 722 C C . GLY A 1 90 ? -18.075 1.823 14.342 1.00 95.12 90 GLY A C 1
ATOM 723 O O . GLY A 1 90 ? -17.408 1.797 13.310 1.00 95.12 90 GLY A O 1
ATOM 724 N N . LEU A 1 91 ? -17.740 1.133 15.441 1.00 96.81 91 LEU A N 1
ATOM 725 C CA . LEU A 1 91 ? -16.570 0.260 15.507 1.00 96.81 91 LEU A CA 1
ATOM 726 C C . LEU A 1 91 ? -16.828 -1.135 14.944 1.00 96.81 91 LEU A C 1
ATOM 728 O O . LEU A 1 91 ? -15.858 -1.803 14.629 1.00 96.81 91 LEU A O 1
ATOM 732 N N . THR A 1 92 ? -18.066 -1.596 14.787 1.00 96.94 92 THR A N 1
ATOM 733 C CA . THR A 1 92 ? -18.360 -2.911 14.191 1.00 96.94 92 THR A CA 1
ATOM 734 C C . THR A 1 92 ? -19.013 -2.790 12.818 1.00 96.94 92 THR A C 1
ATOM 736 O O . THR A 1 92 ? -19.649 -1.780 12.507 1.00 96.94 92 THR A O 1
ATOM 739 N N . GLY A 1 93 ? -18.793 -3.797 11.970 1.00 96.56 93 GLY A N 1
ATOM 740 C CA . GLY A 1 93 ? -19.314 -3.858 10.605 1.00 96.56 93 GLY A CA 1
ATOM 741 C C . GLY A 1 93 ? -18.319 -4.450 9.605 1.00 96.56 93 GLY A C 1
ATOM 742 O O . GLY A 1 93 ? -17.359 -5.126 9.973 1.00 96.56 93 GLY A O 1
ATOM 743 N N . GLU A 1 94 ? -18.561 -4.200 8.318 1.00 95.38 94 GLU A N 1
ATOM 744 C CA . GLU A 1 94 ? -17.771 -4.746 7.201 1.00 95.38 94 GLU A CA 1
ATOM 745 C C . GLU A 1 94 ? -16.727 -3.759 6.653 1.00 95.38 94 GLU A C 1
ATOM 747 O O . GLU A 1 94 ? -15.900 -4.131 5.821 1.00 95.38 94 GLU A O 1
ATOM 752 N N . ALA A 1 95 ? -16.743 -2.494 7.089 1.00 95.69 95 ALA A N 1
ATOM 753 C CA . ALA A 1 95 ? -15.839 -1.483 6.552 1.00 95.69 95 ALA A CA 1
ATOM 754 C C . ALA A 1 95 ? -14.427 -1.573 7.154 1.00 95.69 95 ALA A C 1
ATOM 756 O O . ALA A 1 95 ? -14.204 -2.120 8.239 1.00 95.69 95 ALA A O 1
ATOM 757 N N . LEU A 1 96 ? -13.463 -0.968 6.455 1.00 96.00 96 LEU A N 1
ATOM 758 C CA . LEU A 1 96 ? -12.103 -0.778 6.948 1.00 96.00 96 LEU A CA 1
ATOM 759 C C . LEU A 1 96 ? -12.122 -0.033 8.291 1.00 96.00 96 LEU A C 1
ATOM 761 O O . LEU A 1 96 ? -12.744 1.018 8.425 1.00 96.00 96 LEU A O 1
ATOM 765 N N . GLY A 1 97 ? -11.411 -0.570 9.277 1.00 95.25 97 GLY A N 1
ATOM 766 C CA . GLY A 1 97 ? -11.311 0.001 10.623 1.00 95.25 97 GLY A CA 1
ATOM 767 C C . GLY A 1 97 ? -12.429 -0.461 11.551 1.00 95.25 97 GLY A C 1
ATOM 768 O O . GLY A 1 97 ? -12.422 -0.107 12.725 1.00 95.25 97 GLY A O 1
ATOM 769 N N . GLN A 1 98 ? -13.363 -1.272 11.049 1.00 97.56 98 GLN A N 1
ATOM 770 C CA . GLN A 1 98 ? -14.398 -1.905 11.853 1.00 97.56 98 GLN A CA 1
ATOM 771 C C . GLN A 1 98 ? -14.035 -3.348 12.209 1.00 97.56 98 GLN A C 1
ATOM 773 O O . GLN A 1 98 ? -13.254 -4.004 11.518 1.00 97.56 98 GLN A O 1
ATOM 778 N N . TYR A 1 99 ? -14.614 -3.840 13.296 1.00 97.94 99 TYR A N 1
ATOM 779 C CA . TYR A 1 99 ? -14.506 -5.207 13.772 1.00 97.94 99 TYR A CA 1
ATOM 780 C C . TYR A 1 99 ? -15.659 -6.055 13.231 1.00 97.94 99 TYR A C 1
ATOM 782 O O . TYR A 1 99 ? -16.819 -5.639 13.241 1.00 97.94 99 TYR A O 1
ATOM 790 N N . GLN A 1 100 ? -15.325 -7.258 12.774 1.00 97.75 100 GLN A N 1
ATOM 791 C CA . GLN A 1 100 ? -16.277 -8.235 12.260 1.00 97.75 100 GLN A CA 1
ATOM 792 C C . GLN A 1 100 ? -17.184 -8.717 13.383 1.00 97.75 100 GLN A C 1
ATOM 794 O O . GLN A 1 100 ? -16.704 -9.217 14.398 1.00 97.75 100 GLN A O 1
ATOM 799 N N . GLU A 1 101 ? -18.489 -8.585 13.189 1.00 97.31 101 GLU A N 1
ATOM 800 C CA . GLU A 1 101 ? -19.478 -9.013 14.171 1.00 97.31 101 GLU A CA 1
ATOM 801 C C . GLU A 1 101 ? -19.560 -10.542 14.235 1.00 97.31 101 GLU A C 1
ATOM 803 O O . GLU A 1 101 ? -19.577 -11.230 13.213 1.00 97.31 101 GLU A O 1
ATOM 808 N N . THR A 1 102 ? -19.635 -11.081 15.452 1.00 97.88 102 THR A N 1
ATOM 809 C CA . THR A 1 102 ? -19.900 -12.501 15.708 1.00 97.88 102 THR A CA 1
ATOM 810 C C . THR A 1 102 ? -21.271 -12.668 16.351 1.00 97.88 102 THR A C 1
ATOM 812 O O . THR A 1 102 ? -21.771 -11.767 17.027 1.00 97.88 102 THR A O 1
ATOM 815 N N . ASP A 1 103 ? -21.869 -13.853 16.211 1.00 98.06 103 ASP A N 1
ATOM 816 C CA . ASP A 1 103 ? -23.141 -14.170 16.874 1.00 98.06 103 ASP A CA 1
ATOM 817 C C . ASP A 1 103 ? -23.059 -13.994 18.402 1.00 98.06 103 ASP A C 1
ATOM 819 O O . ASP A 1 103 ? -24.032 -13.584 19.038 1.00 98.06 103 ASP A O 1
ATOM 823 N N . THR A 1 104 ? -21.901 -14.294 19.003 1.00 97.94 104 THR A N 1
ATOM 824 C CA . THR A 1 104 ? -21.673 -14.163 20.449 1.00 97.94 104 THR A CA 1
ATOM 825 C C . THR A 1 104 ? -21.602 -12.701 20.879 1.00 97.94 104 THR A C 1
ATOM 827 O O . THR A 1 104 ? -22.289 -12.322 21.827 1.00 97.94 104 THR A O 1
ATOM 830 N N . TYR A 1 105 ? -20.893 -11.859 20.124 1.00 98.06 105 TYR A N 1
ATOM 831 C CA . TYR A 1 105 ? -20.860 -10.418 20.352 1.00 98.06 105 TYR A CA 1
ATOM 832 C C . TYR A 1 105 ? -22.240 -9.781 20.185 1.00 98.06 105 TYR A C 1
ATOM 834 O O . TYR A 1 105 ? -22.687 -9.053 21.067 1.00 98.06 105 TYR A O 1
ATOM 842 N N . LEU A 1 106 ? -22.958 -10.094 19.102 1.00 97.81 106 LEU A N 1
ATOM 843 C CA . LEU A 1 106 ? -24.302 -9.558 18.867 1.00 97.81 106 LEU A CA 1
ATOM 844 C C . LEU A 1 106 ? -25.280 -9.974 19.969 1.00 97.81 106 LEU A C 1
ATOM 846 O O . LEU A 1 106 ? -26.156 -9.200 20.356 1.00 97.81 106 LEU A O 1
ATOM 850 N N . LYS A 1 107 ? -25.134 -11.187 20.508 1.00 98.19 107 LYS A N 1
ATOM 851 C CA . LYS A 1 107 ? -25.914 -11.637 21.660 1.00 98.19 107 LYS A CA 1
ATOM 852 C C . LYS A 1 107 ? -25.587 -10.819 22.914 1.00 98.19 107 LYS A C 1
ATOM 854 O O . LYS A 1 107 ? -26.517 -10.301 23.527 1.00 98.19 107 LYS A O 1
ATOM 859 N N . ALA A 1 108 ? -24.307 -10.658 23.255 1.00 98.12 108 ALA A N 1
ATOM 860 C CA . ALA A 1 108 ? -23.880 -9.851 24.399 1.00 98.12 108 ALA A CA 1
ATOM 861 C C . ALA A 1 108 ? -24.325 -8.383 24.266 1.00 98.12 108 ALA A C 1
ATOM 863 O O . ALA A 1 108 ? -24.796 -7.784 25.232 1.00 98.12 108 ALA A O 1
ATOM 864 N N . LEU A 1 109 ? -24.250 -7.824 23.054 1.00 97.69 109 LEU A N 1
ATOM 865 C CA . LEU A 1 109 ? -24.696 -6.469 22.741 1.00 97.69 109 LEU A CA 1
ATOM 866 C C . LEU A 1 109 ? -26.201 -6.315 22.994 1.00 97.69 109 LEU A C 1
ATOM 868 O O . LEU A 1 109 ? -26.618 -5.403 23.703 1.00 97.69 109 LEU A O 1
ATOM 872 N N . ASN A 1 110 ? -27.011 -7.244 22.479 1.00 97.00 110 ASN A N 1
ATOM 873 C CA . ASN A 1 110 ? -28.460 -7.238 22.683 1.00 97.00 110 ASN A CA 1
ATOM 874 C C . ASN A 1 110 ? -28.850 -7.420 24.158 1.00 97.00 110 ASN A C 1
ATOM 876 O O . ASN A 1 110 ? -29.786 -6.768 24.625 1.00 97.00 110 ASN A O 1
ATOM 880 N N . GLU A 1 111 ? -28.151 -8.284 24.900 1.00 96.00 111 GLU A N 1
ATOM 881 C CA . GLU A 1 111 ? -28.360 -8.471 26.342 1.00 96.00 111 GLU A CA 1
ATOM 882 C C . GLU A 1 111 ? -28.059 -7.179 27.116 1.00 96.00 111 GLU A C 1
ATOM 884 O O . GLU A 1 111 ? -28.886 -6.729 27.912 1.00 96.00 111 GLU A O 1
ATOM 889 N N . ALA A 1 112 ? -26.929 -6.532 26.822 1.00 97.12 112 ALA A N 1
ATOM 890 C CA . ALA A 1 112 ? -26.546 -5.252 27.408 1.00 97.12 112 ALA A CA 1
ATOM 891 C C . ALA A 1 112 ? -27.554 -4.130 27.098 1.00 97.12 112 ALA A C 1
ATOM 893 O O . ALA A 1 112 ? -27.970 -3.408 28.006 1.00 97.12 112 ALA A O 1
ATOM 894 N N . THR A 1 113 ? -27.985 -3.993 25.840 1.00 96.06 113 THR A N 1
ATOM 895 C CA . THR A 1 113 ? -28.993 -2.994 25.445 1.00 96.06 113 THR A CA 1
ATOM 896 C C . THR A 1 113 ? -30.334 -3.248 26.138 1.00 96.06 113 THR A C 1
ATOM 898 O O . THR A 1 113 ? -30.919 -2.323 26.697 1.00 96.06 113 THR A O 1
ATOM 901 N N . SER A 1 114 ? -30.783 -4.506 26.195 1.00 94.38 114 SER A N 1
ATOM 902 C CA . SER A 1 114 ? -32.057 -4.870 26.833 1.00 94.38 114 SER A CA 1
ATOM 903 C C . SER A 1 114 ? -32.083 -4.544 28.331 1.00 94.38 114 SER A C 1
ATOM 905 O O . SER A 1 114 ? -33.124 -4.155 28.860 1.00 94.38 114 SER A O 1
ATOM 907 N N . LEU A 1 115 ? -30.944 -4.677 29.022 1.00 94.06 115 LEU A N 1
ATOM 908 C CA . LEU A 1 115 ? -30.820 -4.296 30.433 1.00 94.06 115 LEU A CA 1
ATOM 909 C C . LEU A 1 115 ? -30.981 -2.787 30.640 1.00 94.06 115 LEU A C 1
ATOM 911 O O . LEU A 1 115 ? -31.620 -2.373 31.605 1.00 94.06 115 LEU A O 1
ATOM 915 N N . LEU A 1 116 ? -30.438 -1.960 29.742 1.00 93.00 116 LEU A N 1
ATOM 916 C CA . LEU A 1 116 ? -30.593 -0.505 29.826 1.00 93.00 116 LEU A CA 1
ATOM 917 C C . LEU A 1 116 ? -32.020 -0.042 29.527 1.00 93.00 116 LEU A C 1
ATOM 919 O O . LEU A 1 116 ? -32.483 0.923 30.136 1.00 93.00 116 LEU A O 1
ATOM 923 N N . ASP A 1 117 ? -32.726 -0.744 28.640 1.00 90.62 117 ASP A N 1
ATOM 924 C CA . ASP A 1 117 ? -34.126 -0.451 28.324 1.00 90.62 117 ASP A CA 1
ATOM 925 C C . ASP A 1 117 ? -35.066 -0.755 29.502 1.00 90.62 117 ASP A C 1
ATOM 927 O O . ASP A 1 117 ? -36.100 -0.096 29.659 1.00 90.62 117 ASP A O 1
ATOM 931 N N . ASN A 1 118 ? -34.719 -1.731 30.353 1.00 87.44 118 ASN A N 1
ATOM 932 C CA . ASN A 1 118 ? -35.505 -2.081 31.531 1.00 87.44 118 ASN A CA 1
ATOM 933 C C . ASN A 1 118 ? -34.653 -2.383 32.777 1.00 87.44 11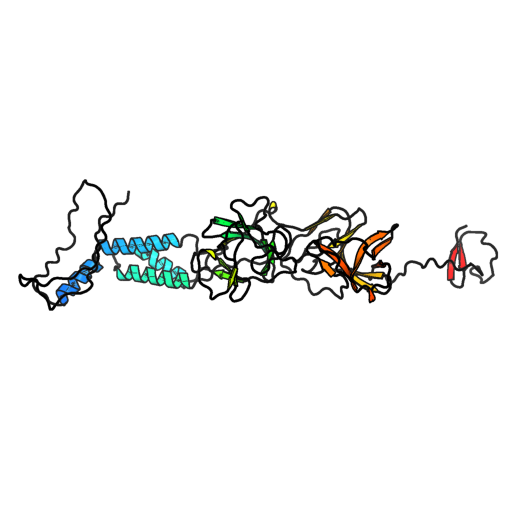8 ASN A C 1
ATOM 935 O O . ASN A 1 118 ? -34.331 -3.530 33.090 1.00 87.44 118 ASN A O 1
ATOM 939 N N . LEU A 1 119 ? -34.413 -1.340 33.571 1.00 85.25 119 LEU A N 1
ATOM 940 C CA . LEU A 1 119 ? -33.670 -1.430 34.829 1.00 85.25 119 LEU A CA 1
ATOM 941 C C . LEU A 1 119 ? -34.484 -1.990 36.014 1.00 85.25 119 LEU A C 1
ATOM 943 O O . LEU A 1 119 ? -33.927 -2.159 37.106 1.00 85.25 119 LEU A O 1
ATOM 947 N N . THR A 1 120 ? -35.797 -2.235 35.884 1.00 80.00 120 THR A N 1
ATOM 948 C CA . THR A 1 120 ? -36.625 -2.606 37.051 1.00 80.00 120 THR A CA 1
ATOM 949 C C . THR A 1 120 ? -36.354 -4.020 37.547 1.00 80.00 120 THR A C 1
ATOM 951 O O . THR A 1 120 ? -36.408 -4.243 38.755 1.00 80.00 120 THR A O 1
ATOM 954 N N . ASP A 1 121 ? -35.988 -4.934 36.646 1.00 79.81 121 ASP A N 1
ATOM 955 C CA . ASP A 1 121 ? -35.892 -6.374 36.926 1.00 79.81 121 ASP A CA 1
ATOM 956 C C . ASP A 1 121 ? -34.446 -6.905 36.970 1.00 79.81 121 ASP A C 1
ATOM 958 O O . ASP A 1 121 ? -34.234 -8.114 37.006 1.00 79.81 121 ASP A O 1
ATOM 962 N N . CYS A 1 122 ? -33.445 -6.018 36.994 1.00 85.19 122 CYS A N 1
ATOM 963 C CA . CYS A 1 122 ? -32.027 -6.382 37.059 1.00 85.19 122 CYS A CA 1
ATOM 964 C C . CYS A 1 122 ? -31.352 -5.919 38.362 1.00 85.19 122 CYS A C 1
ATOM 966 O O . CYS A 1 122 ? -31.768 -4.947 39.002 1.00 85.19 122 CYS A O 1
ATOM 968 N N . THR A 1 123 ? -30.282 -6.601 38.757 1.00 88.81 123 THR A N 1
ATOM 969 C CA . THR A 1 123 ? -29.374 -6.190 39.838 1.00 88.81 123 THR A CA 1
ATOM 970 C C . THR A 1 123 ? -28.224 -5.341 39.290 1.00 88.81 123 THR A C 1
ATOM 972 O O . THR A 1 123 ? -27.987 -5.283 38.083 1.00 88.81 123 THR A O 1
ATOM 975 N N . VAL A 1 124 ? -27.471 -4.679 40.172 1.00 85.19 124 VAL A N 1
ATOM 976 C CA . VAL A 1 124 ? -26.241 -3.971 39.767 1.00 85.19 124 VAL A CA 1
ATOM 977 C C . VAL A 1 124 ? -25.190 -4.944 39.229 1.00 85.19 124 VAL A C 1
ATOM 979 O O . VAL A 1 124 ? -24.474 -4.619 38.280 1.00 85.19 124 VAL A O 1
ATOM 982 N N . SER A 1 125 ? -25.121 -6.150 39.795 1.00 89.31 125 SER A N 1
ATOM 983 C CA . SER A 1 125 ? -24.235 -7.211 39.319 1.00 89.31 125 SER A CA 1
ATOM 984 C C . SER A 1 125 ? -24.580 -7.648 37.897 1.00 89.31 125 SER A C 1
ATOM 986 O O . SER A 1 125 ? -23.664 -7.840 37.108 1.00 89.31 125 SER A O 1
ATOM 988 N N . ASP A 1 126 ? -25.865 -7.739 37.539 1.00 93.06 126 ASP A N 1
ATOM 989 C CA . ASP A 1 126 ? -26.279 -8.104 36.176 1.00 93.06 126 ASP A CA 1
ATOM 990 C C . ASP A 1 126 ? -25.765 -7.093 35.143 1.00 93.06 126 ASP A C 1
ATOM 992 O O . ASP A 1 126 ? -25.194 -7.484 34.129 1.00 93.06 126 ASP A O 1
ATOM 996 N N . ILE A 1 127 ? -25.884 -5.792 35.436 1.00 93.88 127 ILE A N 1
ATOM 997 C CA . ILE A 1 127 ? -25.408 -4.716 34.550 1.00 93.88 127 ILE A CA 1
ATOM 998 C C . ILE A 1 127 ? -23.883 -4.776 34.395 1.00 93.88 127 ILE A C 1
ATOM 1000 O O . ILE A 1 127 ? -23.363 -4.711 33.280 1.00 93.88 127 ILE A O 1
ATOM 1004 N N . LYS A 1 128 ? -23.155 -4.935 35.509 1.00 93.56 128 LYS A N 1
ATOM 1005 C CA . LYS A 1 128 ? -21.687 -5.038 35.493 1.00 93.56 128 LYS A CA 1
ATOM 1006 C C . LYS A 1 128 ? -21.215 -6.282 34.742 1.00 93.56 128 LYS A C 1
ATOM 1008 O O . LYS A 1 128 ? -20.284 -6.188 33.952 1.00 93.56 128 LYS A O 1
ATOM 1013 N N . ASN A 1 129 ? -21.870 -7.422 34.951 1.00 95.69 129 ASN A N 1
ATOM 1014 C CA . ASN A 1 129 ? -21.540 -8.668 34.264 1.00 95.69 129 ASN A CA 1
ATOM 1015 C C . ASN A 1 129 ? -21.823 -8.572 32.763 1.00 95.69 129 ASN A C 1
ATOM 1017 O O . ASN A 1 129 ? -20.995 -9.013 31.976 1.00 95.69 129 ASN A O 1
ATOM 1021 N N . ALA A 1 130 ? -22.940 -7.960 32.358 1.00 97.38 130 ALA A N 1
ATOM 1022 C CA . ALA A 1 130 ? -23.243 -7.735 30.946 1.00 97.38 130 ALA A CA 1
ATOM 1023 C C . ALA A 1 130 ? -22.203 -6.828 30.278 1.00 97.38 130 ALA A C 1
ATOM 1025 O O . ALA A 1 130 ? -21.758 -7.116 29.170 1.00 97.38 130 ALA A O 1
ATOM 1026 N N . ARG A 1 131 ? -21.758 -5.773 30.975 1.00 97.44 131 ARG A N 1
ATOM 1027 C CA . ARG A 1 131 ? -20.669 -4.913 30.501 1.00 97.44 131 ARG A CA 1
ATOM 1028 C C . ARG A 1 131 ? -19.366 -5.694 30.314 1.00 97.44 131 ARG A C 1
ATOM 1030 O O . ARG A 1 131 ? -18.788 -5.627 29.239 1.00 97.44 131 ARG A O 1
ATOM 1037 N N . VAL A 1 132 ? -18.929 -6.440 31.332 1.00 97.94 132 VAL A N 1
ATOM 1038 C CA . VAL A 1 132 ? -17.696 -7.250 31.270 1.00 97.94 132 VAL A CA 1
ATOM 1039 C C . VAL A 1 132 ? -17.782 -8.284 30.151 1.00 97.94 132 VAL A C 1
ATOM 1041 O O . VAL A 1 132 ? -16.847 -8.414 29.371 1.00 97.94 132 VAL A O 1
ATOM 1044 N N . HIS A 1 133 ? -18.917 -8.975 30.024 1.00 97.81 133 HIS A N 1
ATOM 1045 C CA . HIS A 1 133 ? -19.120 -9.946 28.956 1.00 97.81 133 HIS A CA 1
ATOM 1046 C C . HIS A 1 133 ? -19.027 -9.288 27.572 1.00 97.81 133 HIS A C 1
ATOM 1048 O O . HIS A 1 133 ? -18.341 -9.802 26.695 1.00 97.81 133 HIS A O 1
ATOM 1054 N N . LEU A 1 134 ? -19.644 -8.116 27.384 1.00 98.19 134 LEU A N 1
ATOM 1055 C CA . LEU A 1 134 ? -19.541 -7.366 26.132 1.00 98.19 134 LEU A CA 1
ATOM 1056 C C . LEU A 1 134 ? -18.103 -6.898 25.845 1.00 98.19 134 LEU A C 1
ATOM 1058 O O . LEU A 1 134 ? -17.670 -6.963 24.698 1.00 98.19 134 LEU A O 1
ATOM 1062 N N . GLU A 1 135 ? -17.359 -6.463 26.868 1.00 96.75 135 GLU A N 1
ATOM 1063 C CA . GLU A 1 135 ? -15.938 -6.094 26.758 1.00 96.75 135 GLU A CA 1
ATOM 1064 C C . GLU A 1 135 ? -15.066 -7.281 26.315 1.00 96.75 135 GLU A C 1
ATOM 1066 O O . GLU A 1 135 ? -14.199 -7.126 25.447 1.00 96.75 135 GLU A O 1
ATOM 1071 N N . GLU A 1 136 ? -15.311 -8.469 26.873 1.00 97.25 136 GLU A N 1
ATOM 1072 C CA . GLU A 1 136 ? -14.627 -9.713 26.506 1.00 97.25 136 GLU A CA 1
ATOM 1073 C C . GLU A 1 136 ? -14.937 -10.123 25.061 1.00 97.25 136 GLU A C 1
ATOM 1075 O O . GLU A 1 136 ? -14.015 -10.391 24.286 1.00 97.25 136 GLU A O 1
ATOM 1080 N N . GLU A 1 137 ? -16.218 -10.114 24.679 1.00 97.94 137 GLU A N 1
ATOM 1081 C CA . GLU A 1 137 ? -16.649 -10.448 23.320 1.00 97.94 137 GLU A CA 1
ATOM 1082 C C . GLU A 1 137 ? -16.072 -9.462 22.298 1.00 97.94 137 GLU A C 1
ATOM 1084 O O . GLU A 1 137 ? -15.483 -9.891 21.305 1.00 97.94 137 GLU A O 1
ATOM 1089 N N . PHE A 1 138 ? -16.146 -8.152 22.564 1.00 96.19 138 PHE A N 1
ATOM 1090 C CA . PHE A 1 138 ? -15.587 -7.125 21.682 1.00 96.19 138 PHE A CA 1
ATOM 1091 C C . PHE A 1 138 ? -14.068 -7.275 21.511 1.00 96.19 138 PHE A C 1
ATOM 1093 O O . PHE A 1 138 ? -13.553 -7.206 20.397 1.00 96.19 138 PHE A O 1
ATOM 1100 N N . SER A 1 139 ? -13.341 -7.541 22.600 1.00 93.94 139 SER A N 1
ATOM 1101 C CA . SER A 1 139 ? -11.880 -7.720 22.572 1.00 93.94 139 SER A CA 1
ATOM 1102 C C . SER A 1 139 ? -11.432 -8.954 21.779 1.00 93.94 139 SER A C 1
ATOM 1104 O O . SER A 1 139 ? -10.264 -9.048 21.397 1.00 93.94 139 SER A O 1
ATOM 1106 N N . SER A 1 140 ? -12.339 -9.907 21.545 1.00 94.62 140 SER A N 1
ATOM 1107 C CA . SER A 1 140 ? -12.087 -11.107 20.743 1.00 94.62 140 SER A CA 1
ATOM 1108 C C . SER A 1 140 ? -12.334 -10.913 19.243 1.00 94.62 140 SER A C 1
ATOM 1110 O O . SER A 1 140 ? -11.945 -11.768 18.442 1.00 94.62 140 SER A O 1
ATOM 1112 N N . LEU A 1 141 ? -12.970 -9.803 18.851 1.00 96.25 141 LEU A N 1
ATOM 1113 C CA . LEU A 1 141 ? -13.325 -9.555 17.461 1.00 96.25 141 LEU A CA 1
ATOM 1114 C C . LEU A 1 141 ? -12.093 -9.308 16.589 1.00 96.25 141 LEU A C 1
ATOM 1116 O O . LEU A 1 141 ? -11.062 -8.783 17.014 1.00 96.25 141 LEU A O 1
ATOM 1120 N N . THR A 1 142 ? -12.230 -9.655 15.313 1.00 96.06 142 THR A N 1
ATOM 1121 C CA . THR A 1 142 ? -11.194 -9.424 14.303 1.00 96.06 142 THR A CA 1
ATOM 1122 C C . THR A 1 142 ? -11.483 -8.131 13.553 1.00 96.06 142 THR A C 1
ATOM 1124 O O . THR A 1 142 ? -12.591 -7.939 13.061 1.00 96.06 142 THR A O 1
ATOM 1127 N N . ILE A 1 143 ? -10.492 -7.244 13.449 1.00 96.31 143 ILE A N 1
ATOM 1128 C CA . ILE A 1 143 ? -10.600 -6.028 12.633 1.00 96.31 143 ILE A CA 1
ATOM 1129 C C . ILE A 1 143 ? -10.532 -6.379 11.139 1.00 96.31 143 ILE A C 1
ATOM 1131 O O . ILE A 1 143 ? -9.710 -7.203 10.731 1.00 96.31 143 ILE A O 1
ATOM 1135 N N . ASN A 1 144 ? -11.361 -5.738 10.318 1.00 97.75 144 ASN A N 1
ATOM 1136 C CA . ASN A 1 144 ? -11.258 -5.819 8.862 1.00 97.75 144 ASN A CA 1
ATOM 1137 C C . ASN A 1 144 ? -9.912 -5.246 8.419 1.00 97.75 144 ASN A C 1
ATOM 1139 O O . ASN A 1 144 ? -9.559 -4.145 8.817 1.00 97.75 144 ASN A O 1
ATOM 1143 N N . LEU A 1 145 ? -9.143 -5.988 7.624 1.00 96.69 145 LEU A N 1
ATOM 1144 C CA . LEU A 1 145 ? -7.810 -5.573 7.179 1.00 96.69 145 LEU A CA 1
ATOM 1145 C C . LEU A 1 145 ? -7.877 -4.803 5.852 1.00 96.69 145 LEU A C 1
ATOM 1147 O O . LEU A 1 145 ? -8.815 -5.012 5.082 1.00 96.69 145 LEU A O 1
ATOM 1151 N N . PRO A 1 146 ? -6.881 -3.950 5.542 1.00 97.56 146 PRO A N 1
ATOM 1152 C CA . PRO A 1 146 ? -6.766 -3.379 4.208 1.00 97.56 146 PRO A CA 1
ATOM 1153 C C . PRO A 1 146 ? -6.563 -4.481 3.163 1.00 97.56 146 PRO A C 1
ATOM 1155 O O . PRO A 1 146 ? -5.760 -5.397 3.336 1.00 97.56 146 PRO A O 1
ATOM 1158 N N . GLU A 1 147 ? -7.283 -4.366 2.056 1.00 96.31 147 GLU A N 1
ATOM 1159 C CA . GLU A 1 147 ? -7.167 -5.249 0.901 1.00 96.31 147 GLU A CA 1
ATOM 1160 C C . GLU A 1 147 ? -6.085 -4.753 -0.066 1.00 96.31 147 GLU A C 1
ATOM 1162 O O . GLU A 1 147 ? -5.944 -3.544 -0.297 1.00 96.31 147 GLU A O 1
ATOM 1167 N N . ALA A 1 148 ? -5.353 -5.693 -0.665 1.00 96.56 148 ALA A N 1
ATOM 1168 C CA . ALA A 1 148 ? -4.421 -5.411 -1.749 1.00 96.56 148 ALA A CA 1
ATOM 1169 C C . ALA A 1 148 ? -5.147 -4.854 -2.985 1.00 96.56 148 ALA A C 1
ATOM 1171 O O . ALA A 1 148 ? -6.299 -5.184 -3.259 1.00 96.56 148 ALA A O 1
ATOM 1172 N N . GLY A 1 149 ? -4.454 -4.023 -3.759 1.00 96.00 149 GLY A N 1
ATOM 1173 C CA . GLY A 1 149 ? -4.986 -3.385 -4.965 1.00 96.00 149 GLY A CA 1
ATOM 1174 C C . GLY A 1 149 ? -5.708 -2.072 -4.717 1.00 96.00 149 GLY A C 1
ATOM 1175 O O . GLY A 1 149 ? -6.166 -1.434 -5.663 1.00 96.00 149 GLY A O 1
ATOM 1176 N N . LYS A 1 150 ? -5.801 -1.659 -3.456 1.00 96.75 150 LYS A N 1
ATOM 1177 C CA . LYS A 1 150 ? -6.418 -0.406 -3.046 1.00 96.75 150 LYS A CA 1
ATOM 1178 C C . LYS A 1 150 ? -5.361 0.608 -2.618 1.00 96.75 150 LYS A C 1
ATOM 1180 O O . LYS A 1 150 ? -4.203 0.277 -2.347 1.00 96.75 150 LYS A O 1
ATOM 1185 N N . TYR A 1 151 ? -5.795 1.860 -2.572 1.00 97.75 151 TYR A N 1
ATOM 1186 C CA . TYR A 1 151 ? -4.990 2.994 -2.148 1.00 97.75 151 TYR A CA 1
ATOM 1187 C C . TYR A 1 151 ? -5.457 3.449 -0.769 1.00 97.75 151 TYR A C 1
ATOM 1189 O O . TYR A 1 151 ? -6.659 3.528 -0.522 1.00 97.75 151 TYR A O 1
ATOM 1197 N N . TYR A 1 152 ? -4.517 3.770 0.112 1.00 97.94 152 TYR A N 1
ATOM 1198 C CA . TYR A 1 152 ? -4.800 4.168 1.484 1.00 97.94 152 TYR A CA 1
ATOM 1199 C C . TYR A 1 152 ? -3.998 5.394 1.890 1.00 97.94 152 TYR A C 1
ATOM 1201 O O . TYR A 1 152 ? -2.876 5.608 1.427 1.00 97.94 152 TYR A O 1
ATOM 1209 N N . ARG A 1 153 ? -4.568 6.160 2.817 1.00 97.38 153 ARG A N 1
ATOM 1210 C CA . ARG A 1 153 ? -3.876 7.197 3.584 1.00 97.38 153 ARG A CA 1
ATOM 1211 C C . ARG A 1 153 ? -3.691 6.696 5.004 1.00 97.38 153 ARG A C 1
ATOM 1213 O O . ARG A 1 153 ? -4.590 6.073 5.566 1.00 97.38 153 ARG A O 1
ATOM 1220 N N . PHE A 1 154 ? -2.539 6.993 5.590 1.00 96.88 154 PHE A N 1
ATOM 1221 C CA . PHE A 1 154 ? -2.195 6.574 6.946 1.00 96.88 154 PHE A CA 1
ATOM 1222 C C . PHE A 1 154 ? -2.219 7.779 7.866 1.00 96.88 154 PHE A C 1
ATOM 1224 O O . PHE A 1 154 ? -1.374 8.666 7.747 1.00 96.88 154 PHE A O 1
ATOM 1231 N N . LYS A 1 155 ? -3.174 7.811 8.791 1.00 95.94 155 LYS A N 1
ATOM 1232 C CA . LYS A 1 155 ? -3.382 8.931 9.700 1.00 95.94 155 LYS A CA 1
ATOM 1233 C C . LYS A 1 155 ? -3.057 8.536 11.131 1.00 95.94 155 LYS A C 1
ATOM 1235 O O . LYS A 1 155 ? -3.652 7.614 11.678 1.00 95.94 155 LYS A O 1
ATOM 1240 N N . SER A 1 156 ? -2.127 9.244 11.760 1.00 93.88 156 SER A N 1
ATOM 1241 C CA . SER A 1 156 ? -1.766 9.012 13.160 1.00 93.88 156 SER A CA 1
ATOM 1242 C C . SER A 1 156 ? -2.976 9.243 14.066 1.00 93.88 156 SER A C 1
ATOM 1244 O O . SER A 1 156 ? -3.567 10.327 14.047 1.00 93.88 156 SER A O 1
ATOM 1246 N N . ALA A 1 157 ? -3.307 8.253 14.895 1.00 92.00 157 ALA A N 1
ATOM 1247 C CA . ALA A 1 157 ? -4.433 8.335 15.817 1.00 92.00 157 ALA A CA 1
ATOM 1248 C C . ALA A 1 157 ? -4.217 9.361 16.942 1.00 92.00 157 ALA A C 1
ATOM 1250 O O . ALA A 1 157 ? -5.180 9.955 17.422 1.00 92.00 157 ALA A O 1
ATOM 1251 N N . THR A 1 158 ? -2.967 9.601 17.353 1.00 89.06 158 THR A N 1
ATOM 1252 C CA . THR A 1 158 ? -2.632 10.560 18.421 1.00 89.06 158 THR A CA 1
ATOM 1253 C C . THR A 1 158 ? -2.381 11.964 17.901 1.00 89.06 158 THR A C 1
ATOM 1255 O O . THR A 1 158 ? -2.729 12.940 18.564 1.00 89.06 158 THR A O 1
ATOM 1258 N N . LYS A 1 159 ? -1.768 12.087 16.719 1.00 90.06 159 LYS A N 1
ATOM 1259 C CA . LYS A 1 159 ? -1.345 13.384 16.174 1.00 90.06 159 LYS A CA 1
ATOM 1260 C C . LYS A 1 159 ? -2.306 13.960 15.144 1.00 90.06 159 LYS A C 1
ATOM 1262 O O . LYS A 1 159 ? -2.195 15.145 14.848 1.00 90.06 159 LYS A O 1
ATOM 1267 N N . ASN A 1 160 ? -3.225 13.155 14.607 1.00 92.19 160 ASN A N 1
ATOM 1268 C CA . ASN A 1 160 ? -4.172 13.560 13.565 1.00 92.19 160 ASN A CA 1
ATOM 1269 C C . ASN A 1 160 ? -3.467 14.105 12.298 1.00 92.19 160 ASN A C 1
ATOM 1271 O O . ASN A 1 160 ? -3.971 15.018 11.649 1.00 92.19 160 ASN A O 1
ATOM 1275 N N . LYS A 1 161 ? -2.295 13.540 11.969 1.00 93.94 161 LYS A N 1
ATOM 1276 C CA . LYS A 1 161 ? -1.446 13.874 10.808 1.00 93.94 161 LYS A CA 1
ATOM 1277 C C . LYS A 1 161 ? -1.287 12.677 9.884 1.00 93.94 161 LYS A C 1
ATOM 1279 O O . LYS A 1 161 ? -1.368 11.545 10.357 1.00 93.94 161 LYS A O 1
ATOM 1284 N N . TYR A 1 162 ? -0.983 12.924 8.619 1.00 95.50 162 TYR A N 1
ATOM 1285 C CA . TYR A 1 162 ? -0.794 11.892 7.607 1.00 95.50 162 TYR A CA 1
ATOM 1286 C C . TYR A 1 162 ? 0.674 11.568 7.365 1.00 95.50 162 TYR A C 1
ATOM 1288 O O . TYR A 1 162 ? 1.530 12.453 7.424 1.00 95.50 162 TYR A O 1
ATOM 1296 N N . VAL A 1 163 ? 0.951 10.300 7.076 1.00 95.12 163 VAL A N 1
ATOM 1297 C CA . VAL A 1 163 ? 2.261 9.838 6.609 1.00 95.12 163 VAL A CA 1
ATOM 1298 C C . VAL A 1 163 ? 2.462 10.275 5.161 1.00 95.12 163 VAL A C 1
ATOM 1300 O O . VAL A 1 163 ? 1.575 10.084 4.341 1.00 95.12 163 VAL A O 1
ATOM 1303 N N . VAL A 1 164 ? 3.632 10.819 4.834 1.00 94.38 164 VAL A N 1
ATOM 1304 C CA . VAL A 1 164 ? 4.048 11.118 3.455 1.00 94.38 164 VAL A CA 1
ATOM 1305 C C . VAL A 1 164 ? 5.417 10.515 3.160 1.00 94.38 164 VAL A C 1
ATOM 1307 O O . VAL A 1 164 ? 6.266 10.405 4.056 1.00 94.38 164 VAL A O 1
ATOM 1310 N N . CYS A 1 165 ? 5.651 10.166 1.894 1.00 89.81 165 CYS A N 1
ATOM 1311 C CA . CYS A 1 165 ? 6.974 9.764 1.426 1.00 89.81 165 CYS A CA 1
ATOM 1312 C C . CYS A 1 165 ? 7.959 10.937 1.408 1.00 89.81 165 CYS A C 1
ATOM 1314 O O . CYS A 1 165 ? 7.604 12.078 1.105 1.00 89.81 165 CYS A O 1
ATOM 1316 N N . GLY A 1 166 ? 9.222 10.630 1.701 1.00 84.00 166 GLY A N 1
ATOM 1317 C CA . GLY A 1 166 ? 10.344 11.543 1.524 1.00 84.00 166 GLY A CA 1
ATOM 1318 C C . GLY A 1 166 ? 11.008 11.377 0.157 1.00 84.00 166 GLY A C 1
ATOM 1319 O O . GLY A 1 166 ? 10.484 10.722 -0.749 1.00 84.00 166 GLY A O 1
ATOM 1320 N N . ALA A 1 167 ? 12.203 11.954 0.013 1.00 90.44 167 ALA A N 1
ATOM 1321 C CA . ALA A 1 167 ? 13.108 11.512 -1.042 1.00 90.44 167 ALA A CA 1
ATOM 1322 C C . ALA A 1 167 ? 13.572 10.070 -0.763 1.00 90.44 167 ALA A C 1
ATOM 1324 O O . ALA A 1 167 ? 13.394 9.552 0.341 1.00 90.44 167 ALA A O 1
ATOM 1325 N N . ALA A 1 168 ? 14.181 9.436 -1.761 1.00 93.94 168 ALA A N 1
ATOM 1326 C CA . ALA A 1 168 ? 14.747 8.105 -1.603 1.00 93.94 168 ALA A CA 1
ATOM 1327 C C . ALA A 1 168 ? 15.707 8.018 -0.405 1.00 93.94 168 ALA A C 1
ATOM 1329 O O . ALA A 1 168 ? 16.485 8.937 -0.142 1.00 93.94 168 ALA A O 1
ATOM 1330 N N . ASP A 1 169 ? 15.604 6.906 0.311 1.00 93.56 169 ASP A N 1
ATOM 1331 C CA . ASP A 1 169 ? 16.329 6.531 1.523 1.00 93.56 169 ASP A CA 1
ATOM 1332 C C . ASP A 1 169 ? 16.191 7.531 2.684 1.00 93.56 169 ASP A C 1
ATOM 1334 O O . ASP A 1 169 ? 16.999 7.554 3.613 1.00 93.56 169 ASP A O 1
ATOM 1338 N N . GLN A 1 170 ? 15.140 8.358 2.658 1.00 92.00 170 GLN A N 1
ATOM 1339 C CA . GLN A 1 170 ? 14.768 9.228 3.769 1.00 92.00 170 GLN A CA 1
ATOM 1340 C C . GLN A 1 170 ? 13.609 8.649 4.572 1.00 92.00 170 GLN A C 1
ATOM 1342 O O . GLN A 1 170 ? 12.696 8.021 4.025 1.00 92.00 170 GLN A O 1
ATOM 1347 N N . ALA A 1 171 ? 13.622 8.935 5.875 1.00 91.50 171 ALA A N 1
ATOM 1348 C CA . ALA A 1 171 ? 12.515 8.629 6.763 1.00 91.50 171 ALA A CA 1
ATOM 1349 C C . ALA A 1 171 ? 11.212 9.272 6.274 1.00 91.50 171 ALA A C 1
ATOM 1351 O O . ALA A 1 171 ? 11.191 10.409 5.784 1.00 91.50 171 ALA A O 1
ATOM 1352 N N . LEU A 1 172 ? 10.121 8.530 6.452 1.00 92.69 172 LEU A N 1
ATOM 1353 C CA . LEU A 1 172 ? 8.759 9.019 6.284 1.00 92.69 172 LEU A CA 1
ATOM 1354 C C . LEU A 1 172 ? 8.524 10.242 7.174 1.00 92.69 172 LEU A C 1
ATOM 1356 O O . LEU A 1 172 ? 9.170 10.404 8.213 1.00 92.69 172 LEU A O 1
ATOM 1360 N N . LYS A 1 173 ? 7.559 11.090 6.807 1.00 92.50 173 LYS A N 1
ATOM 1361 C CA . LYS A 1 173 ? 7.215 12.291 7.586 1.00 92.50 173 LYS A CA 1
ATOM 1362 C C . LYS A 1 173 ? 5.737 12.359 7.932 1.00 92.50 173 LYS A C 1
ATOM 1364 O O . LYS A 1 173 ? 4.905 11.857 7.185 1.00 92.50 173 LYS A O 1
ATOM 1369 N N . LEU A 1 174 ? 5.420 13.025 9.043 1.00 92.50 174 LEU A N 1
ATOM 1370 C CA . LEU A 1 174 ? 4.053 13.402 9.394 1.00 92.50 174 LEU A CA 1
ATOM 1371 C C . LEU A 1 174 ? 3.734 14.827 8.948 1.00 92.50 174 LEU A C 1
ATOM 1373 O O . LEU A 1 174 ? 4.414 15.778 9.339 1.00 92.50 174 LEU A O 1
ATOM 1377 N N . VAL A 1 175 ? 2.644 14.980 8.201 1.00 92.19 175 VAL A N 1
ATOM 1378 C CA . VAL A 1 175 ? 2.168 16.261 7.667 1.00 92.19 175 VAL A CA 1
ATOM 1379 C C . VAL A 1 175 ? 0.683 16.446 7.985 1.00 92.19 175 VAL A C 1
ATOM 1381 O O . VAL A 1 175 ? -0.094 15.500 7.928 1.00 92.19 175 VAL A O 1
ATOM 1384 N N . ASP A 1 176 ? 0.277 17.667 8.346 1.00 91.12 176 ASP A N 1
ATOM 1385 C CA . ASP A 1 176 ? -1.116 17.970 8.718 1.00 91.12 176 ASP A CA 1
ATOM 1386 C C . ASP A 1 176 ? -2.066 17.924 7.509 1.00 91.12 176 ASP A C 1
ATOM 1388 O O . ASP A 1 176 ? -3.086 17.242 7.543 1.00 91.12 176 ASP A O 1
ATOM 1392 N N . ASN A 1 177 ? -1.711 18.634 6.435 1.00 87.31 177 ASN A N 1
ATOM 1393 C CA . ASN A 1 177 ? -2.514 18.774 5.220 1.00 87.31 177 ASN A CA 1
ATOM 1394 C C . ASN A 1 177 ? -1.630 18.495 3.995 1.00 87.31 177 ASN A C 1
ATOM 1396 O O . ASN A 1 177 ? -1.099 19.438 3.406 1.00 87.31 177 ASN A O 1
ATOM 1400 N N . PRO A 1 178 ? -1.394 17.218 3.662 1.00 89.50 178 PRO A N 1
ATOM 1401 C CA . PRO A 1 178 ? -0.642 16.852 2.468 1.00 89.50 178 PRO A CA 1
ATOM 1402 C C . PRO A 1 178 ? -1.375 17.329 1.209 1.00 89.50 178 PRO A C 1
ATOM 1404 O O . PRO A 1 178 ? -2.597 17.221 1.097 1.00 89.50 178 PRO A O 1
ATOM 1407 N N . GLU A 1 179 ? -0.624 17.880 0.261 1.00 85.62 179 GLU A N 1
ATOM 1408 C CA . GLU A 1 179 ? -1.160 18.362 -1.012 1.00 85.62 179 GLU A CA 1
ATOM 1409 C C . GLU A 1 179 ? -1.052 17.273 -2.085 1.00 85.62 179 GLU A C 1
ATOM 1411 O O . GLU A 1 179 ? -0.138 16.450 -2.051 1.00 85.62 179 GLU A O 1
ATOM 1416 N N . ASN A 1 180 ? -1.955 17.292 -3.071 1.00 82.38 180 ASN A N 1
ATOM 1417 C CA . ASN A 1 180 ? -1.867 16.483 -4.297 1.00 82.38 180 ASN A CA 1
ATOM 1418 C C . ASN A 1 180 ? -1.653 14.969 -4.071 1.00 82.38 180 ASN A C 1
ATOM 1420 O O . ASN A 1 180 ? -0.960 14.325 -4.854 1.00 82.38 180 ASN A O 1
ATOM 1424 N N . GLY A 1 181 ? -2.210 14.403 -2.994 1.00 86.25 181 GLY A N 1
ATOM 1425 C CA . GLY A 1 181 ? -2.108 12.970 -2.697 1.00 86.25 181 GLY A CA 1
ATOM 1426 C C . GLY A 1 181 ? -0.715 12.496 -2.261 1.00 86.25 181 GLY A C 1
ATOM 1427 O O . GLY A 1 181 ? -0.403 11.317 -2.398 1.00 86.25 181 GLY A O 1
ATOM 1428 N N . GLN A 1 182 ? 0.141 13.382 -1.736 1.00 91.12 182 GLN A N 1
ATOM 1429 C CA . GLN A 1 182 ? 1.479 13.017 -1.230 1.00 91.12 182 GLN A CA 1
ATOM 1430 C C . GLN A 1 182 ? 1.471 11.902 -0.166 1.00 91.12 182 GLN A C 1
ATOM 1432 O O . GLN A 1 182 ? 2.467 11.200 0.007 1.00 91.12 182 GLN A O 1
ATOM 1437 N N . ASP A 1 183 ? 0.353 11.739 0.531 1.00 94.81 183 ASP A N 1
ATOM 1438 C CA . ASP A 1 183 ? 0.087 10.779 1.602 1.00 94.81 183 ASP A CA 1
ATOM 1439 C C . ASP A 1 183 ? -0.642 9.507 1.154 1.00 94.81 183 ASP A C 1
ATOM 1441 O O . ASP A 1 183 ? -1.141 8.743 1.983 1.00 94.81 183 ASP A O 1
ATOM 1445 N N . VAL A 1 184 ? -0.743 9.295 -0.155 1.00 96.38 184 VAL A N 1
ATOM 1446 C CA . VAL A 1 184 ? -1.418 8.140 -0.734 1.00 96.38 184 VAL A CA 1
ATOM 1447 C C . VAL A 1 184 ? -0.414 7.023 -0.988 1.00 96.38 184 VAL A C 1
ATOM 1449 O O . VAL A 1 184 ? 0.650 7.236 -1.575 1.00 96.38 184 VAL A O 1
ATOM 1452 N N . PHE A 1 185 ? -0.792 5.816 -0.575 1.00 97.50 185 PHE A N 1
ATOM 1453 C CA . PHE A 1 185 ? -0.003 4.608 -0.752 1.00 97.50 185 PHE A CA 1
ATOM 1454 C C . PHE A 1 185 ? -0.848 3.513 -1.383 1.00 97.50 185 PHE A C 1
ATOM 1456 O O . PHE A 1 185 ? -1.960 3.244 -0.935 1.00 97.50 185 PHE A O 1
ATOM 1463 N N . PHE A 1 186 ? -0.306 2.846 -2.390 1.00 97.94 186 PHE A N 1
ATOM 1464 C CA . PHE A 1 186 ? -0.896 1.639 -2.952 1.00 97.94 186 PHE A CA 1
ATOM 1465 C C . PHE A 1 186 ? -0.423 0.403 -2.188 1.00 97.94 186 PHE A C 1
ATOM 1467 O O . PHE A 1 186 ? 0.778 0.256 -1.946 1.00 97.94 186 PHE A O 1
ATOM 1474 N N . LEU A 1 187 ? -1.350 -0.492 -1.842 1.00 97.81 187 LEU A N 1
ATOM 1475 C CA . LEU A 1 187 ? -1.036 -1.771 -1.210 1.00 97.81 187 LEU A CA 1
ATOM 1476 C C . LEU A 1 187 ? -0.948 -2.880 -2.263 1.00 97.81 187 LEU A C 1
ATOM 1478 O O . LEU A 1 187 ? -1.929 -3.210 -2.924 1.00 97.81 187 LEU A O 1
ATOM 1482 N N . THR A 1 188 ? 0.230 -3.473 -2.405 1.00 96.38 188 THR A N 1
ATOM 1483 C CA . THR A 1 188 ? 0.478 -4.604 -3.318 1.00 96.38 188 THR A CA 1
ATOM 1484 C C . THR A 1 188 ? -0.005 -5.938 -2.733 1.00 96.38 188 THR A C 1
ATOM 1486 O O . THR A 1 188 ? -0.264 -6.045 -1.534 1.00 96.38 188 THR A O 1
ATOM 1489 N N . SER A 1 189 ? -0.118 -6.982 -3.563 1.00 94.06 189 SER A N 1
ATOM 1490 C CA . SER A 1 189 ? -0.528 -8.332 -3.131 1.00 94.06 189 SER A CA 1
ATOM 1491 C C . SER A 1 189 ? 0.454 -9.013 -2.180 1.00 94.06 189 SER A C 1
ATOM 1493 O O . SER A 1 189 ? 0.052 -9.869 -1.397 1.00 94.06 189 SER A O 1
ATOM 1495 N N . ASP A 1 190 ? 1.735 -8.647 -2.241 1.00 93.38 190 ASP A N 1
ATOM 1496 C CA . ASP A 1 190 ? 2.785 -9.082 -1.321 1.00 93.38 190 ASP A CA 1
ATOM 1497 C C . ASP A 1 190 ? 2.987 -8.098 -0.155 1.00 93.38 190 ASP A C 1
ATOM 1499 O O . ASP A 1 190 ? 4.008 -8.129 0.531 1.00 93.38 190 ASP A O 1
ATOM 1503 N N . ASN A 1 191 ? 1.988 -7.249 0.106 1.00 95.44 191 ASN A N 1
ATOM 1504 C CA . ASN A 1 191 ? 1.911 -6.295 1.210 1.00 95.44 191 ASN A CA 1
ATOM 1505 C C . ASN A 1 191 ? 3.018 -5.231 1.257 1.00 95.44 191 ASN A C 1
ATOM 1507 O O . ASN A 1 191 ? 3.272 -4.647 2.311 1.00 95.44 191 ASN A O 1
ATOM 1511 N N . ARG A 1 192 ? 3.679 -4.935 0.140 1.00 96.12 192 ARG A N 1
ATOM 1512 C CA . ARG A 1 192 ? 4.522 -3.738 0.016 1.00 96.12 192 ARG A CA 1
ATOM 1513 C C . ARG A 1 192 ? 3.657 -2.498 -0.180 1.00 96.12 192 ARG A C 1
ATOM 1515 O O . ARG A 1 192 ? 2.621 -2.556 -0.852 1.00 96.12 192 ARG A O 1
ATOM 1522 N N . LEU A 1 193 ? 4.105 -1.382 0.382 1.00 97.25 193 LEU A N 1
ATOM 1523 C CA . LEU A 1 193 ? 3.468 -0.073 0.254 1.00 97.25 193 LEU A CA 1
ATOM 1524 C C . LEU A 1 193 ? 4.222 0.772 -0.769 1.00 97.25 193 LEU A C 1
ATOM 1526 O O . LEU A 1 193 ? 5.425 0.982 -0.627 1.00 97.25 193 LEU A O 1
ATOM 1530 N N . ILE A 1 194 ? 3.511 1.270 -1.779 1.00 97.12 194 ILE A N 1
ATOM 1531 C CA . ILE A 1 194 ? 4.076 2.089 -2.856 1.00 97.12 194 ILE A CA 1
ATOM 1532 C C . ILE A 1 194 ? 3.567 3.510 -2.698 1.00 97.12 194 ILE A C 1
ATOM 1534 O O . ILE A 1 194 ? 2.365 3.751 -2.792 1.00 97.12 194 ILE A O 1
ATOM 1538 N N . GLY A 1 195 ? 4.477 4.443 -2.454 1.00 95.56 195 GLY A N 1
ATOM 1539 C CA . GLY A 1 195 ? 4.140 5.841 -2.254 1.00 95.56 195 GLY A CA 1
ATOM 1540 C C . GLY A 1 195 ? 3.789 6.587 -3.535 1.00 95.56 195 GLY A C 1
ATOM 1541 O O . GLY A 1 195 ? 4.033 6.139 -4.659 1.00 95.56 195 GLY A O 1
ATOM 1542 N N . SER A 1 196 ? 3.293 7.804 -3.343 1.00 91.62 196 SER A N 1
ATOM 1543 C CA . SER A 1 196 ? 2.953 8.753 -4.409 1.00 91.62 196 SER A CA 1
ATOM 1544 C C . SER A 1 196 ? 4.141 9.201 -5.276 1.00 91.62 196 SER A C 1
ATOM 1546 O O . SER A 1 196 ? 3.955 9.662 -6.398 1.00 91.62 196 SER A O 1
ATOM 1548 N N . ASN A 1 197 ? 5.374 9.017 -4.798 1.00 93.00 197 ASN A N 1
ATOM 1549 C CA . ASN A 1 197 ? 6.615 9.226 -5.554 1.00 93.00 197 ASN A CA 1
ATOM 1550 C C . ASN A 1 197 ? 7.064 7.987 -6.357 1.00 93.00 197 ASN A C 1
ATOM 1552 O O . ASN A 1 197 ? 8.190 7.953 -6.852 1.00 93.00 197 ASN A O 1
ATOM 1556 N N . HIS A 1 198 ? 6.197 6.977 -6.465 1.00 95.25 198 HIS A N 1
ATOM 1557 C CA . HIS A 1 198 ? 6.421 5.696 -7.137 1.00 95.25 198 HIS A CA 1
ATOM 1558 C C . HIS A 1 198 ? 7.488 4.783 -6.516 1.00 95.25 198 HIS A C 1
ATOM 1560 O O . HIS A 1 198 ? 7.858 3.782 -7.129 1.00 95.25 198 HIS A O 1
ATOM 1566 N N . LEU A 1 199 ? 7.981 5.097 -5.317 1.00 96.44 199 LEU A N 1
ATOM 1567 C CA . LEU A 1 199 ? 8.939 4.265 -4.592 1.00 96.44 199 LEU A CA 1
ATOM 1568 C C . LEU A 1 199 ? 8.225 3.368 -3.579 1.00 96.44 199 LEU A C 1
ATOM 1570 O O . LEU A 1 199 ? 7.185 3.736 -3.029 1.00 96.44 199 LEU A O 1
ATOM 1574 N N . SER A 1 200 ? 8.795 2.190 -3.327 1.00 96.06 200 SER A N 1
ATOM 1575 C CA . SER A 1 200 ? 8.321 1.311 -2.257 1.00 96.06 200 SER A CA 1
ATOM 1576 C C . SER A 1 200 ? 8.840 1.782 -0.904 1.00 96.06 200 SER A C 1
ATOM 1578 O O . SER A 1 200 ? 9.842 2.490 -0.819 1.00 96.06 200 SER A O 1
ATOM 1580 N N . LEU A 1 201 ? 8.191 1.355 0.172 1.00 95.69 201 LEU A N 1
ATOM 1581 C CA . LEU A 1 201 ? 8.709 1.518 1.525 1.00 95.69 201 LEU A CA 1
ATOM 1582 C C . LEU A 1 201 ? 9.566 0.320 1.958 1.00 95.69 201 LEU A C 1
ATOM 1584 O O . LEU A 1 201 ? 9.416 -0.789 1.440 1.00 95.69 201 LEU A O 1
ATOM 1588 N N . SER A 1 202 ? 10.469 0.574 2.899 1.00 93.69 202 SER A N 1
ATOM 1589 C CA . SER A 1 202 ? 11.196 -0.420 3.698 1.00 93.69 202 SER A CA 1
ATOM 1590 C C . SER A 1 202 ? 11.388 0.190 5.083 1.00 93.69 202 SER A C 1
ATOM 1592 O O . SER A 1 202 ? 11.687 1.380 5.183 1.00 93.69 202 SER A O 1
ATOM 1594 N N . ASP A 1 203 ? 11.152 -0.578 6.147 1.00 91.44 203 ASP A N 1
ATOM 1595 C CA . ASP A 1 203 ? 11.154 -0.054 7.520 1.00 91.44 203 ASP A CA 1
ATOM 1596 C C . ASP A 1 203 ? 10.255 1.204 7.670 1.00 91.44 203 ASP A C 1
ATOM 1598 O O . ASP A 1 203 ? 9.055 1.168 7.372 1.00 91.44 203 ASP A O 1
ATOM 1602 N N . ASN A 1 204 ? 10.820 2.335 8.091 1.00 90.31 204 ASN A N 1
ATOM 1603 C CA . ASN A 1 204 ? 10.189 3.646 8.191 1.00 90.31 204 ASN A CA 1
ATOM 1604 C C . ASN A 1 204 ? 10.727 4.631 7.138 1.00 90.31 204 ASN A C 1
ATOM 1606 O O . ASN A 1 204 ? 10.626 5.846 7.335 1.00 90.31 204 ASN A O 1
ATOM 1610 N N . VAL A 1 205 ? 11.312 4.138 6.042 1.00 92.88 205 VAL A N 1
ATOM 1611 C CA . VAL A 1 205 ? 11.916 4.958 4.985 1.00 92.88 205 VAL A CA 1
ATOM 1612 C C . VAL A 1 205 ? 11.266 4.723 3.623 1.00 92.88 205 VAL A C 1
ATOM 1614 O O . VAL A 1 205 ? 10.696 3.674 3.325 1.00 92.88 205 VAL A O 1
ATOM 1617 N N . THR A 1 206 ? 11.377 5.729 2.760 1.00 95.06 206 THR A N 1
ATOM 1618 C CA . THR A 1 206 ? 11.114 5.583 1.324 1.00 95.06 206 THR A CA 1
ATOM 1619 C C . THR A 1 206 ? 12.308 4.868 0.690 1.00 95.06 206 THR A C 1
ATOM 1621 O O . THR A 1 206 ? 13.394 5.426 0.680 1.00 95.06 206 THR A O 1
ATOM 1624 N N . SER A 1 207 ? 12.148 3.654 0.170 1.00 95.38 207 SER A N 1
ATOM 1625 C CA . SER A 1 207 ? 13.258 2.829 -0.323 1.00 95.38 207 SER A CA 1
ATOM 1626 C C . SER A 1 207 ? 13.672 3.189 -1.752 1.00 95.38 207 SER A C 1
ATOM 1628 O O . SER A 1 207 ? 12.826 3.368 -2.629 1.00 95.38 207 SER A O 1
ATOM 1630 N N . SER A 1 208 ? 14.979 3.227 -2.015 1.00 95.00 208 SER A N 1
ATOM 1631 C CA . SER A 1 208 ? 15.532 3.227 -3.378 1.00 95.00 208 SER A CA 1
ATOM 1632 C C . SER A 1 208 ? 15.549 1.846 -4.052 1.00 95.00 208 SER A C 1
ATOM 1634 O O . SER A 1 208 ? 15.966 1.739 -5.206 1.00 95.00 208 SER A O 1
ATOM 1636 N N . LEU A 1 209 ? 15.103 0.797 -3.354 1.00 95.44 209 LEU A N 1
ATOM 1637 C CA . LEU A 1 209 ? 15.051 -0.591 -3.818 1.00 95.44 209 LEU A CA 1
ATOM 1638 C C . LEU A 1 209 ? 13.595 -1.062 -3.993 1.00 95.44 209 LEU A C 1
ATOM 1640 O O . LEU A 1 209 ? 12.646 -0.284 -3.918 1.00 95.44 209 LEU A O 1
ATOM 1644 N N . LEU A 1 210 ? 13.414 -2.368 -4.213 1.00 93.62 210 LEU A N 1
ATOM 1645 C CA . LEU A 1 210 ? 12.101 -2.998 -4.391 1.00 93.62 210 LEU A CA 1
ATOM 1646 C C . LEU A 1 210 ? 11.202 -2.898 -3.138 1.00 93.62 210 LEU A C 1
ATOM 1648 O O . LEU A 1 210 ? 9.988 -3.054 -3.246 1.00 93.62 210 LEU A O 1
ATOM 1652 N N . GLY A 1 211 ? 11.788 -2.600 -1.975 1.00 94.25 211 GLY A N 1
ATOM 1653 C CA . GLY A 1 211 ? 11.101 -2.455 -0.693 1.00 94.25 211 GLY A CA 1
ATOM 1654 C C . GLY A 1 211 ? 10.749 -3.776 -0.012 1.00 94.25 211 GLY A C 1
ATOM 1655 O O . GLY A 1 211 ? 11.134 -4.853 -0.467 1.00 94.25 211 GLY A O 1
ATOM 1656 N N . GLU A 1 212 ? 10.026 -3.673 1.100 1.00 94.06 212 GLU A N 1
ATOM 1657 C CA . GLU A 1 212 ? 9.721 -4.786 2.006 1.00 94.06 212 GLU A CA 1
ATOM 1658 C C . GLU A 1 212 ? 8.226 -4.867 2.324 1.00 94.06 212 GLU A C 1
ATOM 1660 O O . GLU A 1 212 ? 7.490 -3.880 2.241 1.00 94.06 212 GLU A O 1
ATOM 1665 N N . SER A 1 213 ? 7.772 -6.074 2.657 1.00 94.75 213 SER A N 1
ATOM 1666 C CA . SER A 1 213 ? 6.381 -6.355 3.006 1.00 94.75 213 SER A CA 1
ATOM 1667 C C . SER A 1 213 ? 6.038 -5.862 4.408 1.00 94.75 213 SER A C 1
ATOM 1669 O O . SER A 1 213 ? 6.817 -6.017 5.346 1.00 94.75 213 SER A O 1
ATOM 1671 N N . TYR A 1 214 ? 4.813 -5.375 4.567 1.00 95.00 214 TYR A N 1
ATOM 1672 C CA . TYR A 1 214 ? 4.248 -4.966 5.844 1.00 95.00 214 TYR A CA 1
ATOM 1673 C C . TYR A 1 214 ? 3.164 -5.942 6.299 1.00 95.00 214 TYR A C 1
ATOM 1675 O O . TYR A 1 214 ? 2.609 -6.716 5.519 1.00 95.00 214 TYR A O 1
ATOM 1683 N N . SER A 1 215 ? 2.830 -5.905 7.585 1.00 94.50 215 SER A N 1
ATOM 1684 C CA . SER A 1 215 ? 1.625 -6.553 8.102 1.00 94.50 215 SER A CA 1
ATOM 1685 C C . SER A 1 215 ? 0.801 -5.588 8.942 1.00 94.50 215 SER A C 1
ATOM 1687 O O . SER A 1 215 ? 1.32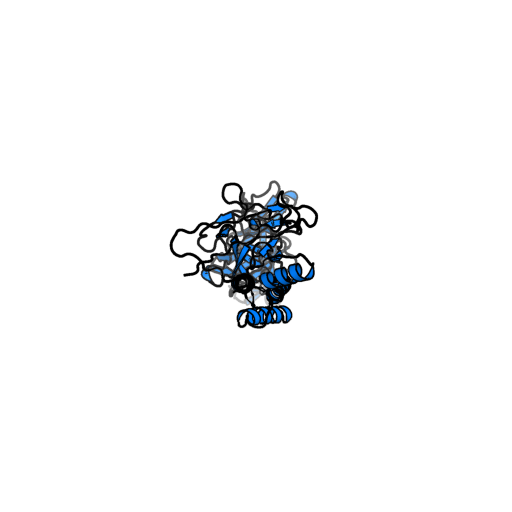8 -4.670 9.574 1.00 94.50 215 SER A O 1
ATOM 1689 N N . PHE A 1 216 ? -0.510 -5.810 8.931 1.00 94.62 216 PHE A N 1
ATOM 1690 C CA . PHE A 1 216 ? -1.496 -4.976 9.606 1.00 94.62 216 PHE A CA 1
ATOM 1691 C C . PHE A 1 216 ? -2.203 -5.801 10.672 1.00 94.62 216 PHE A C 1
ATOM 1693 O O . PHE A 1 216 ? -2.563 -6.956 10.443 1.00 94.62 216 PHE A O 1
ATOM 1700 N N . ARG A 1 217 ? -2.415 -5.206 11.842 1.00 91.12 217 ARG A N 1
ATOM 1701 C CA . ARG A 1 217 ? -3.220 -5.801 12.915 1.00 91.12 217 ARG A CA 1
ATOM 1702 C C . ARG A 1 217 ? -3.922 -4.720 13.719 1.00 91.12 217 ARG A C 1
ATOM 1704 O O . ARG A 1 217 ? -3.489 -3.570 13.691 1.00 91.12 217 ARG A O 1
ATOM 1711 N N . SER A 1 218 ? -4.953 -5.102 14.469 1.00 92.12 218 SER A N 1
ATOM 1712 C CA . SER A 1 218 ? -5.652 -4.186 15.377 1.00 92.12 218 SER A CA 1
ATOM 1713 C C . SER A 1 218 ? -4.684 -3.548 16.374 1.00 92.12 218 SER A C 1
ATOM 1715 O O . SER A 1 218 ? -3.798 -4.209 16.923 1.00 92.12 218 SER A O 1
ATOM 1717 N N . SER A 1 219 ? -4.878 -2.257 16.626 1.00 90.69 219 SER A N 1
ATOM 1718 C CA . SER A 1 219 ? -4.311 -1.577 17.781 1.00 90.69 219 SER A CA 1
ATOM 1719 C C . SER A 1 219 ? -5.113 -1.932 19.026 1.00 90.69 219 SER A C 1
ATOM 1721 O O . SER A 1 219 ? -6.338 -1.862 19.029 1.00 90.69 219 SER A O 1
ATOM 1723 N N . ASN A 1 220 ? -4.413 -2.263 20.109 1.00 85.62 220 ASN A N 1
ATOM 1724 C CA . ASN A 1 220 ? -5.040 -2.458 21.420 1.00 85.62 220 ASN A CA 1
ATOM 1725 C C . ASN A 1 220 ? -5.103 -1.149 22.229 1.00 85.62 220 ASN A C 1
ATOM 1727 O O . ASN A 1 220 ? -5.659 -1.131 23.320 1.00 85.62 220 ASN A O 1
ATOM 1731 N N . ALA A 1 221 ? -4.480 -0.070 21.736 1.00 88.19 221 ALA A N 1
ATOM 1732 C CA . ALA A 1 221 ? -4.441 1.233 22.404 1.00 88.19 221 ALA A CA 1
ATOM 1733 C C . ALA A 1 221 ? -5.526 2.193 21.897 1.00 88.19 221 ALA A C 1
ATOM 1735 O O . ALA A 1 221 ? -5.957 3.078 22.630 1.00 88.19 221 ALA A O 1
ATOM 1736 N N . VAL A 1 222 ? -5.931 2.042 20.634 1.00 91.88 222 VAL A N 1
ATOM 1737 C CA . VAL A 1 222 ? -6.943 2.879 19.985 1.00 91.88 222 VAL A CA 1
ATOM 1738 C C . VAL A 1 222 ? -7.848 1.966 19.153 1.00 91.88 222 VAL A C 1
ATOM 1740 O O . VAL A 1 222 ? -7.379 1.452 18.134 1.00 91.88 222 VAL A O 1
ATOM 1743 N N . PRO A 1 223 ? -9.105 1.733 19.570 1.00 92.31 223 PRO A N 1
ATOM 1744 C CA . PRO A 1 223 ? -10.049 0.919 18.811 1.00 92.31 223 PRO A CA 1
ATOM 1745 C C . PRO A 1 223 ? -10.247 1.432 17.380 1.00 92.31 223 PRO A C 1
ATOM 1747 O O . PRO A 1 223 ? -10.265 2.638 17.138 1.00 92.31 223 PRO A O 1
ATOM 1750 N N . GLY A 1 224 ? -10.363 0.506 16.428 1.00 94.75 224 GLY A N 1
ATOM 1751 C CA . GLY A 1 224 ? -10.549 0.804 15.002 1.00 94.75 224 GLY A CA 1
ATOM 1752 C C . GLY A 1 224 ? -9.304 1.329 14.271 1.00 94.75 224 GLY A C 1
ATOM 1753 O O . GLY A 1 224 ? -9.345 1.583 13.067 1.00 94.75 224 GLY A O 1
ATOM 1754 N N . ALA A 1 225 ? -8.178 1.469 14.974 1.00 95.50 225 ALA A N 1
ATOM 1755 C CA . ALA A 1 225 ? -6.883 1.785 14.385 1.00 95.50 225 ALA A CA 1
ATOM 1756 C C . ALA A 1 225 ? -6.015 0.529 14.215 1.00 95.50 225 ALA A C 1
ATOM 1758 O O . ALA A 1 225 ? -6.230 -0.510 14.843 1.00 95.50 225 ALA A O 1
ATOM 1759 N N . TYR A 1 226 ? -4.967 0.658 13.408 1.00 94.94 226 TYR A N 1
ATOM 1760 C CA . TYR A 1 226 ? -4.039 -0.412 13.064 1.00 94.94 226 TYR A CA 1
ATOM 1761 C C . TYR A 1 226 ? -2.643 -0.144 13.606 1.00 94.94 226 TYR A C 1
ATOM 1763 O O . TYR A 1 226 ? -2.212 1.002 13.720 1.00 94.94 226 TYR A O 1
ATOM 1771 N N . VAL A 1 227 ? -1.904 -1.219 13.852 1.00 92.50 227 VAL A N 1
ATOM 1772 C CA . VAL A 1 227 ? -0.443 -1.194 13.935 1.00 92.50 227 VAL A CA 1
ATOM 1773 C C . VAL A 1 227 ? 0.114 -1.682 12.600 1.00 92.50 227 VAL A C 1
ATOM 1775 O O . VAL A 1 227 ? -0.280 -2.750 12.125 1.00 92.50 227 VAL A O 1
ATOM 1778 N N . VAL A 1 228 ? 1.033 -0.909 12.017 1.00 93.31 228 VAL A N 1
ATOM 1779 C CA . VAL A 1 228 ? 1.712 -1.224 10.751 1.00 93.31 228 VAL A CA 1
ATOM 1780 C C . VAL A 1 228 ? 3.116 -1.740 11.061 1.00 93.31 228 VAL A C 1
ATOM 1782 O O . VAL A 1 228 ? 3.966 -0.997 11.555 1.00 93.31 228 VAL A O 1
ATOM 1785 N N . MET A 1 229 ? 3.341 -3.026 10.814 1.00 90.62 229 MET A N 1
ATOM 1786 C CA . MET A 1 229 ? 4.582 -3.730 11.137 1.00 90.62 229 MET A CA 1
ATOM 1787 C C . MET A 1 229 ? 5.433 -3.892 9.879 1.00 90.62 229 MET A C 1
ATOM 1789 O O . MET A 1 229 ? 4.906 -4.368 8.876 1.00 90.62 229 MET A O 1
ATOM 1793 N N . HIS A 1 230 ? 6.721 -3.551 9.937 1.00 87.56 230 HIS A N 1
ATOM 1794 C CA . HIS A 1 230 ? 7.680 -3.796 8.845 1.00 87.56 230 HIS A CA 1
ATOM 1795 C C . HIS A 1 230 ? 8.502 -5.076 9.057 1.00 87.56 230 HIS A C 1
ATOM 1797 O O . HIS A 1 230 ? 9.098 -5.596 8.123 1.00 87.56 230 HIS A O 1
ATOM 1803 N N . ASP A 1 231 ? 8.514 -5.617 10.279 1.00 82.69 231 ASP A N 1
ATOM 1804 C CA . ASP A 1 231 ? 9.035 -6.948 10.581 1.00 82.69 231 ASP A CA 1
ATOM 1805 C C . ASP A 1 231 ? 8.322 -7.542 11.820 1.00 82.69 231 ASP A C 1
ATOM 1807 O O . ASP A 1 231 ? 7.293 -7.037 12.274 1.00 82.69 231 ASP A O 1
ATOM 1811 N N . VAL A 1 232 ? 8.827 -8.650 12.373 1.00 79.38 232 VAL A N 1
ATOM 1812 C CA . VAL A 1 232 ? 8.227 -9.331 13.539 1.00 79.38 232 VAL A CA 1
ATOM 1813 C C . VAL A 1 232 ? 8.193 -8.449 14.801 1.00 79.38 232 VAL A C 1
ATOM 1815 O O . VAL A 1 232 ? 7.266 -8.559 15.607 1.00 79.38 232 VAL A O 1
ATOM 1818 N N . MET A 1 233 ? 9.192 -7.589 14.997 1.00 75.31 233 MET A N 1
ATOM 1819 C CA . MET A 1 233 ? 9.376 -6.729 16.176 1.00 75.31 233 MET A CA 1
ATOM 1820 C C . MET A 1 233 ? 9.345 -5.224 15.855 1.00 75.31 233 MET A C 1
ATOM 1822 O O . MET A 1 233 ? 9.265 -4.407 16.772 1.00 75.31 233 MET A O 1
ATOM 1826 N N . GLY A 1 234 ? 9.401 -4.867 14.577 1.00 83.25 234 GLY A N 1
ATOM 1827 C CA . GLY A 1 234 ? 9.503 -3.519 14.053 1.00 83.25 234 GLY A CA 1
ATOM 1828 C C . GLY A 1 234 ? 8.168 -2.969 13.565 1.00 83.25 234 GLY A C 1
ATOM 1829 O O . GLY A 1 234 ? 7.406 -3.645 12.867 1.00 83.25 234 GLY A O 1
ATOM 1830 N N . LYS A 1 235 ? 7.870 -1.725 13.942 1.00 86.62 235 LYS A N 1
ATOM 1831 C CA . LYS A 1 235 ? 6.625 -1.032 13.596 1.00 86.62 235 LYS A CA 1
ATOM 1832 C C . LYS A 1 235 ? 6.867 0.431 13.266 1.00 86.62 235 LYS A C 1
ATOM 1834 O O . LYS A 1 235 ? 7.758 1.059 13.840 1.00 86.62 235 LYS A O 1
ATOM 1839 N N . ILE A 1 236 ? 6.026 0.960 12.383 1.00 88.88 236 ILE A N 1
ATOM 1840 C CA . ILE A 1 236 ? 6.003 2.385 12.059 1.00 88.88 236 ILE A CA 1
ATOM 1841 C C . ILE A 1 236 ? 5.415 3.143 13.253 1.00 88.88 236 ILE A C 1
ATOM 1843 O O . ILE A 1 236 ? 4.271 2.898 13.653 1.00 88.88 236 ILE A O 1
ATOM 1847 N N . GLU A 1 237 ? 6.181 4.087 13.801 1.00 85.31 237 GLU A N 1
ATOM 1848 C CA . GLU A 1 237 ? 5.757 4.907 14.931 1.00 85.31 237 GLU A CA 1
ATOM 1849 C C . GLU A 1 237 ? 5.544 6.360 14.511 1.00 85.31 237 GLU A C 1
ATOM 1851 O O . GLU A 1 237 ? 6.364 6.991 13.847 1.00 85.31 237 GLU A O 1
ATOM 1856 N N . GLY A 1 238 ? 4.419 6.918 14.942 1.00 75.56 238 GLY A N 1
ATOM 1857 C CA . GLY A 1 238 ? 4.094 8.324 14.779 1.00 75.56 238 GLY A CA 1
ATOM 1858 C C . GLY A 1 238 ? 4.873 9.218 15.735 1.00 75.56 238 GLY A C 1
ATOM 1859 O O . GLY A 1 238 ? 4.747 10.437 15.639 1.00 75.56 238 GLY A O 1
ATOM 1860 N N . TRP A 1 239 ? 5.676 8.669 16.655 1.00 78.06 239 TRP A N 1
ATOM 1861 C CA . TRP A 1 239 ? 6.629 9.460 17.425 1.00 78.06 239 TRP A CA 1
ATOM 1862 C C . TRP A 1 239 ? 7.698 10.033 16.484 1.00 78.06 239 TRP A C 1
ATOM 1864 O O . TRP A 1 239 ? 8.255 9.331 15.644 1.00 78.06 239 TRP A O 1
ATOM 1874 N N . CYS A 1 240 ? 7.966 11.332 16.617 1.00 67.06 240 CYS A N 1
ATOM 1875 C CA . CYS A 1 240 ? 8.902 12.051 15.757 1.00 67.06 240 CYS A CA 1
ATOM 1876 C C . CYS A 1 240 ? 9.875 12.822 16.641 1.00 67.06 240 CYS A C 1
ATOM 1878 O O . CYS A 1 240 ? 9.429 13.609 17.482 1.00 67.06 240 CYS A O 1
ATOM 1880 N N . ALA A 1 241 ? 11.178 12.653 16.431 1.00 57.19 241 ALA A N 1
ATOM 1881 C CA . ALA A 1 241 ? 12.179 13.549 16.993 1.00 57.19 241 ALA A CA 1
ATOM 1882 C C . ALA A 1 241 ? 12.388 14.725 16.025 1.00 57.19 241 ALA A C 1
ATOM 1884 O O . ALA A 1 241 ? 12.815 14.527 14.896 1.00 57.19 241 ALA A O 1
ATOM 1885 N N . GLY A 1 242 ? 12.101 15.960 16.444 1.00 65.00 242 GLY A N 1
ATOM 1886 C CA . GLY A 1 242 ? 12.369 17.139 15.610 1.00 65.00 242 GLY A CA 1
ATOM 1887 C C . GLY A 1 242 ? 11.440 17.287 14.396 1.00 65.00 242 GLY A C 1
ATOM 1888 O O . GLY A 1 242 ? 10.226 17.331 14.563 1.00 65.00 242 GLY A O 1
ATOM 1889 N N . ASP A 1 243 ? 12.015 17.436 13.200 1.00 66.44 243 ASP A N 1
ATOM 1890 C CA . ASP A 1 243 ? 11.450 17.905 11.913 1.00 66.44 243 ASP A CA 1
ATOM 1891 C C . ASP A 1 243 ? 10.296 17.077 11.293 1.00 66.44 243 ASP A C 1
ATOM 1893 O O . ASP A 1 243 ? 10.004 17.197 10.102 1.00 66.44 243 ASP A O 1
ATOM 1897 N N . GLY A 1 244 ? 9.608 16.264 12.095 1.00 78.38 244 GLY A N 1
ATOM 1898 C CA . GLY A 1 244 ? 8.437 15.486 11.696 1.00 78.38 244 GLY A CA 1
ATOM 1899 C C . GLY A 1 244 ? 8.756 14.120 11.092 1.00 78.38 244 GLY A C 1
ATOM 1900 O O . GLY A 1 244 ? 7.825 13.448 10.654 1.00 78.38 244 GLY A O 1
ATOM 1901 N N . GLN A 1 245 ? 10.026 13.700 11.076 1.00 86.44 245 GLN A N 1
ATOM 1902 C CA . GLN A 1 245 ? 10.422 12.354 10.653 1.00 86.44 245 GLN A CA 1
ATOM 1903 C C . GLN A 1 245 ? 9.863 11.291 11.601 1.00 86.44 245 GLN A C 1
ATOM 1905 O O . GLN A 1 245 ? 9.939 11.438 12.822 1.00 86.44 245 GLN A O 1
ATOM 1910 N N . LEU A 1 246 ? 9.295 10.225 11.043 1.00 85.81 246 LEU A N 1
ATOM 1911 C CA . LEU A 1 246 ? 8.825 9.082 11.816 1.00 85.81 246 LEU A CA 1
ATOM 1912 C C . LEU A 1 246 ? 10.019 8.292 12.346 1.00 85.81 246 LEU A C 1
ATOM 1914 O O . LEU A 1 246 ? 10.990 8.057 11.628 1.00 85.81 246 LEU A O 1
ATOM 1918 N N . SER A 1 247 ? 9.914 7.839 13.589 1.00 79.50 247 SER A N 1
ATOM 1919 C CA . SER A 1 247 ? 10.811 6.823 14.131 1.00 79.50 247 SER A CA 1
ATOM 1920 C C . SER A 1 247 ? 10.311 5.422 13.774 1.00 79.50 247 SER A C 1
ATOM 1922 O O . SER A 1 247 ? 9.137 5.214 13.462 1.00 79.50 247 SER A O 1
ATOM 1924 N N . ASN A 1 248 ? 11.201 4.446 13.880 1.00 74.19 248 ASN A N 1
ATOM 1925 C CA . ASN A 1 248 ? 10.835 3.055 14.099 1.00 74.19 248 ASN A CA 1
ATOM 1926 C C . ASN A 1 248 ? 11.079 2.706 15.575 1.00 74.19 248 ASN A C 1
ATOM 1928 O O . ASN A 1 248 ? 11.805 3.412 16.284 1.00 74.19 248 ASN A O 1
ATOM 1932 N N . SER A 1 249 ? 10.486 1.612 16.050 1.00 70.88 249 SER A N 1
ATOM 1933 C CA . SER A 1 249 ? 10.955 0.974 17.284 1.00 70.88 249 SER A CA 1
ATOM 1934 C C . SER A 1 249 ? 11.382 -0.448 17.025 1.00 70.88 249 SER A C 1
ATOM 1936 O O . SER A 1 249 ? 10.700 -1.176 16.308 1.00 70.88 249 SER A O 1
ATOM 1938 N N . VAL A 1 250 ? 12.401 -0.862 17.763 1.00 63.12 250 VAL A N 1
ATOM 1939 C CA . VAL A 1 250 ? 12.816 -2.252 17.913 1.00 63.12 250 VAL A CA 1
ATOM 1940 C C . VAL A 1 250 ? 12.488 -2.709 19.333 1.00 63.12 250 VAL A C 1
ATOM 1942 O O . VAL A 1 250 ? 13.063 -2.220 20.305 1.00 63.12 250 VAL A O 1
ATOM 1945 N N . GLY A 1 251 ? 11.530 -3.626 19.483 1.00 62.22 251 GLY A N 1
ATOM 1946 C CA . GLY A 1 251 ? 11.150 -4.157 20.793 1.00 62.22 251 GLY A CA 1
ATOM 1947 C C . GLY A 1 251 ? 9.844 -4.943 20.777 1.00 62.22 251 GLY A C 1
ATOM 1948 O O . GLY A 1 251 ? 9.158 -5.005 19.763 1.00 62.22 251 GLY A O 1
ATOM 1949 N N . ALA A 1 252 ? 9.493 -5.570 21.908 1.00 54.91 252 ALA A N 1
ATOM 1950 C CA . ALA A 1 252 ? 8.195 -6.232 22.066 1.00 54.91 252 ALA A CA 1
ATOM 1951 C C . ALA A 1 252 ? 7.063 -5.286 21.620 1.00 54.91 252 ALA A C 1
ATOM 1953 O O . ALA A 1 252 ? 7.226 -4.071 21.772 1.00 54.91 252 ALA A O 1
ATOM 1954 N N . PRO A 1 253 ? 5.936 -5.800 21.092 1.00 55.47 253 PRO A N 1
ATOM 1955 C CA . PRO A 1 253 ? 4.815 -4.984 20.638 1.00 55.47 253 PRO A CA 1
ATOM 1956 C C . PRO A 1 253 ? 4.164 -4.268 21.827 1.00 55.47 253 PRO A C 1
ATOM 1958 O O . PRO A 1 253 ? 3.115 -4.655 22.330 1.00 55.47 253 PRO A O 1
ATOM 1961 N N . ALA A 1 254 ? 4.819 -3.226 22.328 1.00 53.94 254 ALA A N 1
ATOM 1962 C CA . ALA A 1 254 ? 4.248 -2.301 23.270 1.00 53.94 254 ALA A CA 1
ATOM 1963 C C . ALA A 1 254 ? 3.186 -1.539 22.483 1.00 53.94 254 ALA A C 1
ATOM 1965 O O . ALA A 1 254 ? 3.504 -0.790 21.556 1.00 53.94 254 ALA A O 1
ATOM 1966 N N . ASN A 1 255 ? 1.930 -1.815 22.819 1.00 61.84 255 ASN A N 1
ATOM 1967 C CA . ASN A 1 255 ? 0.741 -1.195 22.255 1.00 61.84 255 ASN A CA 1
ATOM 1968 C C . ASN A 1 255 ? 0.685 0.271 22.693 1.00 61.84 255 ASN A C 1
ATOM 1970 O O . ASN A 1 255 ? 0.001 0.619 23.651 1.00 61.84 255 ASN A O 1
ATOM 1974 N N . GLN A 1 256 ? 1.474 1.116 22.039 1.00 76.00 256 GLN A N 1
ATOM 1975 C CA . GLN A 1 256 ? 1.504 2.548 22.295 1.00 76.00 256 GLN A CA 1
ATOM 1976 C C . GLN A 1 256 ? 0.577 3.249 21.308 1.00 76.00 256 GLN A C 1
ATOM 1978 O O . GLN A 1 256 ? 0.522 2.895 20.130 1.00 76.00 256 GLN A O 1
ATOM 1983 N N . SER A 1 257 ? -0.143 4.259 21.785 1.00 83.69 257 SER A N 1
ATOM 1984 C CA . SER A 1 257 ? -1.068 5.044 20.966 1.00 83.69 257 SER A CA 1
ATOM 1985 C C . SER A 1 257 ? -0.363 5.742 19.795 1.00 83.69 257 SER A C 1
ATOM 1987 O O . SER A 1 257 ? -0.950 5.879 18.727 1.00 83.69 257 SER A O 1
ATOM 1989 N N . ASP A 1 258 ? 0.923 6.079 19.934 1.00 87.00 258 ASP A N 1
ATOM 1990 C CA . ASP A 1 258 ? 1.738 6.643 18.850 1.00 87.00 258 ASP A CA 1
ATOM 1991 C C . ASP A 1 258 ? 1.995 5.668 17.692 1.00 87.00 258 ASP A C 1
ATOM 1993 O O . ASP A 1 258 ? 2.446 6.083 16.633 1.00 87.00 258 ASP A O 1
ATOM 1997 N N . CYS A 1 259 ? 1.693 4.382 17.857 1.00 87.94 259 CYS A N 1
ATOM 1998 C CA . CYS A 1 259 ? 1.839 3.355 16.820 1.00 87.94 259 CYS A CA 1
ATOM 1999 C C . CYS A 1 259 ? 0.503 3.006 16.155 1.00 87.94 259 CYS A C 1
ATOM 2001 O O . CYS A 1 259 ? 0.443 2.068 15.362 1.00 87.94 259 CYS A O 1
ATOM 2003 N N . ALA A 1 260 ? -0.567 3.706 16.539 1.00 92.38 260 ALA A N 1
ATOM 2004 C CA . ALA A 1 260 ? -1.909 3.486 16.040 1.00 92.38 260 ALA A CA 1
ATOM 2005 C C . ALA A 1 260 ? -2.199 4.410 14.850 1.00 92.38 260 ALA A C 1
ATOM 2007 O O . ALA A 1 260 ? -2.048 5.634 14.929 1.00 92.38 260 ALA A O 1
ATOM 2008 N N . TRP A 1 261 ? -2.653 3.803 13.760 1.00 95.06 261 TRP A N 1
ATOM 2009 C CA . TRP A 1 261 ? -2.919 4.452 12.484 1.00 95.06 261 TRP A CA 1
ATOM 2010 C C . TRP A 1 261 ? -4.357 4.188 12.062 1.00 95.06 261 TRP A C 1
ATOM 2012 O O . TRP A 1 261 ? -4.755 3.034 11.945 1.00 95.06 261 TRP A O 1
ATOM 2022 N N . TYR A 1 262 ? -5.134 5.231 11.796 1.00 96.94 262 TYR A N 1
ATOM 2023 C CA . TYR A 1 262 ? -6.353 5.077 11.011 1.00 96.94 262 TYR A CA 1
ATOM 2024 C C . TYR A 1 262 ? -5.957 4.968 9.541 1.00 96.94 262 TYR A C 1
ATOM 2026 O O . TYR A 1 262 ? -5.171 5.783 9.048 1.00 96.94 262 TYR A O 1
ATOM 2034 N N . LEU A 1 263 ? -6.475 3.952 8.857 1.00 98.06 263 LEU A N 1
ATOM 2035 C CA . LEU A 1 263 ? -6.341 3.828 7.411 1.00 98.06 263 LEU A CA 1
ATOM 2036 C C . LEU A 1 263 ? -7.613 4.373 6.771 1.00 98.06 263 LEU A C 1
ATOM 2038 O O . LEU A 1 263 ? -8.717 4.002 7.160 1.00 98.06 263 LEU A O 1
ATOM 2042 N N . GLU A 1 264 ? -7.443 5.244 5.787 1.00 96.75 264 GLU A N 1
ATOM 2043 C CA . GLU A 1 264 ? -8.540 5.809 5.005 1.00 96.75 264 GLU A CA 1
ATOM 2044 C C . GLU A 1 264 ? -8.400 5.316 3.562 1.00 96.75 264 GLU A C 1
ATOM 2046 O O . GLU A 1 264 ? -7.385 5.590 2.918 1.00 96.75 264 GLU A O 1
ATOM 2051 N N . GLU A 1 265 ? -9.386 4.570 3.054 1.00 97.31 265 GLU A N 1
ATOM 2052 C CA . GLU A 1 265 ? -9.397 4.126 1.654 1.00 97.31 265 GLU A CA 1
ATOM 2053 C C . GLU A 1 265 ? -9.579 5.329 0.714 1.00 97.31 265 GLU A C 1
ATOM 2055 O O . GLU A 1 265 ? -10.483 6.152 0.883 1.00 97.31 265 GLU A O 1
ATOM 2060 N N . VAL A 1 266 ? -8.722 5.425 -0.301 1.00 96.12 266 VAL A N 1
ATOM 2061 C CA . VAL A 1 266 ? -8.756 6.482 -1.315 1.00 96.12 266 VAL A CA 1
ATOM 2062 C C . VAL A 1 266 ? -9.616 6.031 -2.485 1.00 96.12 266 VAL A C 1
ATOM 2064 O O . VAL A 1 266 ? -9.217 5.200 -3.305 1.00 96.12 266 VAL A O 1
ATOM 2067 N N . THR A 1 267 ? -10.800 6.627 -2.578 1.00 93.94 267 THR A N 1
ATOM 2068 C CA . THR A 1 267 ? -11.769 6.371 -3.653 1.00 93.94 267 THR A CA 1
ATOM 2069 C C . THR A 1 267 ? -11.742 7.434 -4.753 1.00 93.94 267 THR A C 1
ATOM 2071 O O . THR A 1 267 ? -12.260 7.189 -5.839 1.00 93.94 267 THR A O 1
ATOM 2074 N N . ASP A 1 268 ? -11.112 8.589 -4.511 1.00 92.00 268 ASP A N 1
ATOM 2075 C CA . ASP A 1 268 ? -10.929 9.632 -5.523 1.00 92.00 268 ASP A CA 1
ATOM 2076 C C . ASP A 1 268 ? -9.853 9.219 -6.538 1.00 92.00 268 ASP A C 1
ATOM 2078 O O . ASP A 1 268 ? -8.667 9.130 -6.215 1.00 92.00 268 ASP A O 1
ATOM 2082 N N . GLU A 1 269 ? -10.269 8.987 -7.783 1.00 89.62 269 GLU A N 1
ATOM 2083 C CA . GLU A 1 269 ? -9.388 8.605 -8.892 1.00 89.62 269 GLU A CA 1
ATOM 2084 C C . GLU A 1 269 ? -8.272 9.627 -9.157 1.00 89.62 269 GLU A C 1
ATOM 2086 O O . GLU A 1 269 ? -7.194 9.247 -9.601 1.00 89.62 269 GLU A O 1
ATOM 2091 N N . GLN A 1 270 ? -8.476 10.916 -8.852 1.00 88.94 270 GLN A N 1
ATOM 2092 C CA . GLN A 1 270 ? -7.449 11.946 -9.071 1.00 88.94 270 GLN A CA 1
ATOM 2093 C C . GLN A 1 270 ? -6.271 11.829 -8.100 1.00 88.94 270 GLN A C 1
ATOM 2095 O O . GLN A 1 270 ? -5.182 12.327 -8.384 1.00 88.94 270 GLN A O 1
ATOM 2100 N N . MET A 1 271 ? -6.485 11.178 -6.956 1.00 89.38 271 MET A N 1
ATOM 2101 C CA . MET A 1 271 ? -5.451 10.942 -5.953 1.00 89.38 271 MET A CA 1
ATOM 2102 C C . MET A 1 271 ? -4.665 9.650 -6.201 1.00 89.38 271 MET A C 1
ATOM 2104 O O . MET A 1 271 ? -3.609 9.451 -5.599 1.00 89.38 271 MET A O 1
ATOM 2108 N N . LYS A 1 272 ? -5.149 8.761 -7.077 1.00 90.12 272 LYS A N 1
ATOM 2109 C CA . LYS A 1 272 ? -4.495 7.478 -7.349 1.00 90.12 272 LYS A CA 1
ATOM 2110 C C . LYS A 1 272 ? -3.268 7.681 -8.230 1.00 90.12 272 LYS A C 1
ATOM 2112 O O . LYS A 1 272 ? -3.347 8.113 -9.377 1.00 90.12 272 LYS A O 1
ATOM 2117 N N . THR A 1 273 ? -2.103 7.359 -7.678 1.00 87.19 273 THR A N 1
ATOM 2118 C CA . THR A 1 273 ? -0.823 7.480 -8.380 1.00 87.19 273 THR A CA 1
ATOM 2119 C C . THR A 1 273 ? -0.689 6.430 -9.486 1.00 87.19 273 THR A C 1
ATOM 2121 O O . THR A 1 273 ? -1.029 5.263 -9.289 1.00 87.19 273 THR A O 1
ATOM 2124 N N . GLN A 1 274 ? -0.134 6.847 -10.626 1.00 90.06 274 GLN A N 1
ATOM 2125 C CA . GLN A 1 274 ? 0.145 6.016 -11.800 1.00 90.06 274 GLN A CA 1
ATOM 2126 C C . GLN A 1 274 ? 1.437 6.470 -12.489 1.00 90.06 274 GLN A C 1
ATOM 2128 O O . GLN A 1 274 ? 1.782 7.652 -12.435 1.00 90.06 274 GLN A O 1
ATOM 2133 N N . PHE A 1 275 ? 2.135 5.570 -13.183 1.00 92.44 275 PHE A N 1
ATOM 2134 C CA . PHE A 1 275 ? 3.288 5.973 -13.994 1.00 92.44 275 PHE A CA 1
ATOM 2135 C C . PHE A 1 275 ? 2.827 6.647 -15.279 1.00 92.44 275 PHE A C 1
ATOM 2137 O O . PHE A 1 275 ? 1.846 6.233 -15.886 1.00 92.44 275 PHE A O 1
ATOM 2144 N N . THR A 1 276 ? 3.561 7.664 -15.725 1.00 93.69 276 THR A N 1
ATOM 2145 C CA . THR A 1 276 ? 3.341 8.289 -17.032 1.00 93.69 276 THR A CA 1
ATOM 2146 C C . THR A 1 276 ? 4.632 8.250 -17.832 1.00 93.69 276 THR A C 1
ATOM 2148 O O . THR A 1 276 ? 5.648 8.797 -17.405 1.00 93.69 276 THR A O 1
ATOM 2151 N N . VAL A 1 277 ? 4.594 7.620 -19.005 1.00 93.50 277 VAL A N 1
ATOM 2152 C CA . VAL A 1 277 ? 5.742 7.516 -19.913 1.00 93.50 277 VAL A CA 1
ATOM 2153 C C . VAL A 1 277 ? 5.395 8.196 -21.226 1.00 93.50 277 VAL A C 1
ATOM 2155 O O . VAL A 1 277 ? 4.322 7.981 -21.779 1.00 93.50 277 VAL A O 1
ATOM 2158 N N . THR A 1 278 ? 6.304 9.028 -21.733 1.00 91.12 278 THR A N 1
ATOM 2159 C CA . THR A 1 278 ? 6.160 9.675 -23.044 1.00 91.12 278 THR A CA 1
ATOM 2160 C C . THR A 1 278 ? 7.166 9.090 -24.025 1.00 91.12 278 THR A C 1
ATOM 2162 O O . THR A 1 278 ? 8.373 9.170 -23.798 1.00 91.12 278 THR A O 1
ATOM 2165 N N . MET A 1 279 ? 6.656 8.522 -25.115 1.00 88.62 279 MET A N 1
ATOM 2166 C CA . MET A 1 279 ? 7.416 7.934 -26.216 1.00 88.62 279 MET A CA 1
ATOM 2167 C C . MET A 1 279 ? 7.289 8.801 -27.481 1.00 88.62 279 MET A C 1
ATOM 2169 O O . MET A 1 279 ? 6.237 9.407 -27.710 1.00 88.62 279 MET A O 1
ATOM 2173 N N . PRO A 1 280 ? 8.334 8.885 -28.324 1.00 82.38 280 PRO A N 1
ATOM 2174 C CA . PRO A 1 280 ? 8.233 9.549 -29.624 1.00 82.38 280 PRO A CA 1
ATOM 2175 C C . PRO A 1 280 ? 7.291 8.796 -30.591 1.00 82.38 280 PRO A C 1
ATOM 2177 O O . PRO A 1 280 ? 6.874 7.683 -30.309 1.00 82.38 280 PRO A O 1
ATOM 2180 N N . GLU A 1 281 ? 6.940 9.408 -31.729 1.00 71.56 281 GLU A N 1
ATOM 2181 C CA . GLU A 1 281 ? 5.860 8.976 -32.649 1.00 71.56 281 GLU A CA 1
ATOM 2182 C C . GLU A 1 281 ? 5.955 7.524 -33.171 1.00 71.56 281 GLU A C 1
ATOM 2184 O O . GLU A 1 281 ? 4.935 6.895 -33.430 1.00 71.56 281 GLU A O 1
ATOM 2189 N N . VAL A 1 282 ? 7.164 6.976 -33.281 1.00 63.41 282 VAL A N 1
ATOM 2190 C CA . VAL A 1 282 ? 7.435 5.536 -33.432 1.00 63.41 282 VAL A CA 1
ATOM 2191 C C . VAL A 1 282 ? 8.634 5.261 -32.535 1.00 63.41 282 VAL A C 1
ATOM 2193 O O . VAL A 1 282 ? 9.788 5.387 -32.953 1.00 63.41 282 VAL A O 1
ATOM 2196 N N . GLY A 1 283 ? 8.358 5.102 -31.244 1.00 79.75 283 GLY A N 1
ATOM 2197 C CA . GLY A 1 283 ? 9.342 5.296 -30.197 1.00 79.75 283 GLY A CA 1
ATOM 2198 C C . GLY A 1 283 ? 9.518 4.105 -29.281 1.00 79.75 283 GLY A C 1
ATOM 2199 O O . GLY A 1 283 ? 8.579 3.369 -29.000 1.00 79.75 283 GLY A O 1
ATOM 2200 N N . PHE A 1 284 ? 10.736 3.993 -28.755 1.00 88.44 284 PHE A N 1
ATOM 2201 C CA . PHE A 1 284 ? 11.045 3.082 -27.668 1.00 88.44 284 PHE A CA 1
ATOM 2202 C C . PHE A 1 284 ? 11.391 3.870 -26.403 1.00 88.44 284 PHE A C 1
ATOM 2204 O O . PHE A 1 284 ? 12.045 4.917 -26.466 1.00 88.44 284 PHE A O 1
ATOM 2211 N N . ALA A 1 285 ? 10.985 3.345 -25.253 1.00 93.94 285 ALA A N 1
ATOM 2212 C CA . ALA A 1 285 ? 11.404 3.802 -23.933 1.00 93.94 285 ALA A CA 1
ATOM 2213 C C . ALA A 1 285 ? 11.813 2.602 -23.073 1.00 93.94 285 ALA A C 1
ATOM 2215 O O . ALA A 1 285 ? 11.596 1.456 -23.455 1.00 93.94 285 ALA A O 1
ATOM 2216 N N . THR A 1 286 ? 12.405 2.856 -21.909 1.00 96.56 286 THR A N 1
ATOM 2217 C CA . THR A 1 286 ? 12.569 1.826 -20.879 1.00 96.56 286 THR A CA 1
ATOM 2218 C C . THR A 1 286 ? 11.843 2.245 -19.614 1.00 96.56 286 THR A C 1
ATOM 2220 O O . THR A 1 286 ? 11.742 3.440 -19.325 1.00 96.56 286 THR A O 1
ATOM 2223 N N . LEU A 1 287 ? 11.330 1.262 -18.882 1.00 97.56 287 LEU A N 1
ATOM 2224 C CA . LEU A 1 287 ? 10.602 1.463 -17.636 1.00 97.56 287 LEU A CA 1
ATOM 2225 C C . LEU A 1 287 ? 10.971 0.359 -16.647 1.00 97.56 287 LEU A C 1
ATOM 2227 O O . LEU A 1 287 ? 11.141 -0.794 -17.033 1.00 97.56 287 LEU A O 1
ATOM 2231 N N . ILE A 1 288 ? 11.069 0.722 -15.375 1.00 96.88 288 ILE A N 1
ATOM 2232 C CA . ILE A 1 288 ? 11.019 -0.208 -14.248 1.00 96.88 288 ILE A CA 1
ATOM 2233 C C . ILE A 1 288 ? 10.141 0.420 -13.164 1.00 96.88 288 ILE A C 1
ATOM 2235 O O . ILE A 1 288 ? 10.175 1.635 -12.960 1.00 96.88 288 ILE A O 1
ATOM 2239 N N . ALA A 1 289 ? 9.369 -0.403 -12.461 1.00 96.25 289 ALA A N 1
ATOM 2240 C CA . ALA A 1 289 ? 8.519 0.027 -11.360 1.00 96.25 289 ALA A CA 1
ATOM 2241 C C . ALA A 1 289 ? 8.603 -0.968 -10.200 1.00 96.25 289 ALA A C 1
ATOM 2243 O O . ALA A 1 289 ? 8.714 -2.169 -10.441 1.00 96.25 289 ALA A O 1
ATOM 2244 N N . PRO A 1 290 ? 8.525 -0.518 -8.935 1.00 95.38 290 PRO A N 1
ATOM 2245 C CA . PRO A 1 290 ? 8.506 -1.432 -7.797 1.00 95.38 290 PRO A CA 1
ATOM 2246 C C . PRO A 1 290 ? 7.142 -2.119 -7.625 1.00 95.38 290 PRO A C 1
ATOM 2248 O O . PRO A 1 290 ? 6.953 -2.893 -6.696 1.00 95.38 290 PRO A O 1
ATOM 2251 N N . VAL A 1 291 ? 6.184 -1.860 -8.510 1.00 95.12 291 VAL A N 1
ATOM 2252 C CA . VAL A 1 291 ? 4.825 -2.400 -8.488 1.00 95.12 291 VAL A CA 1
ATOM 2253 C C . VAL A 1 291 ? 4.474 -2.948 -9.859 1.00 95.12 291 VAL A C 1
ATOM 2255 O O . VAL A 1 291 ? 4.978 -2.444 -10.862 1.00 95.12 291 VAL A O 1
ATOM 2258 N N . SER A 1 292 ? 3.623 -3.972 -9.897 1.00 95.12 292 SER A N 1
ATOM 2259 C CA . SER A 1 292 ? 3.096 -4.485 -11.155 1.00 95.12 292 SER A CA 1
ATOM 2260 C C . SER A 1 292 ? 2.264 -3.413 -11.854 1.00 95.12 292 SER A C 1
ATOM 2262 O O . SER A 1 292 ? 1.471 -2.711 -11.219 1.00 95.12 292 SER A O 1
ATOM 2264 N N . LEU A 1 293 ? 2.428 -3.310 -13.169 1.00 95.62 293 LEU A N 1
ATOM 2265 C CA . LEU A 1 293 ? 1.758 -2.312 -13.991 1.00 95.62 293 LEU A CA 1
ATOM 2266 C C . LEU A 1 293 ? 0.908 -2.967 -15.066 1.00 95.62 293 LEU A C 1
ATOM 2268 O O . LEU A 1 293 ? 1.370 -3.881 -15.746 1.00 95.62 293 LEU A O 1
ATOM 2272 N N . VAL A 1 294 ? -0.297 -2.445 -15.266 1.00 94.88 294 VAL A N 1
ATOM 2273 C CA . VAL A 1 294 ? -1.123 -2.782 -16.429 1.00 94.88 294 VAL A CA 1
ATOM 2274 C C . VAL A 1 294 ? -0.533 -2.111 -17.666 1.00 94.88 294 VAL A C 1
ATOM 2276 O O . VAL A 1 294 ? -0.258 -0.908 -17.647 1.00 94.88 294 VAL A O 1
ATOM 2279 N N . ILE A 1 295 ? -0.333 -2.883 -18.736 1.00 94.12 295 ILE A N 1
ATOM 2280 C CA . ILE A 1 295 ? 0.106 -2.352 -20.030 1.00 94.12 295 ILE A CA 1
ATOM 2281 C C . ILE A 1 295 ? -1.108 -1.687 -20.707 1.00 94.12 295 ILE A C 1
ATOM 2283 O O . ILE A 1 295 ? -2.114 -2.366 -20.920 1.00 94.12 295 ILE A O 1
ATOM 2287 N N .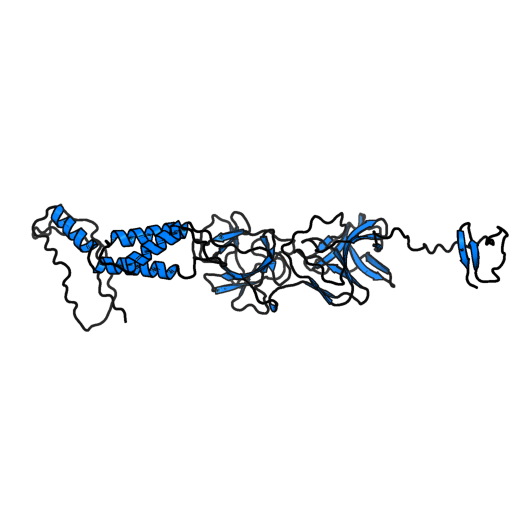 PRO A 1 296 ? -1.058 -0.380 -21.023 1.00 94.75 296 PRO A N 1
ATOM 2288 C CA . PRO A 1 296 ? -2.171 0.314 -21.662 1.00 94.75 296 PRO A CA 1
ATOM 2289 C C . PRO A 1 296 ? -2.292 -0.033 -23.152 1.00 94.75 296 PRO A C 1
ATOM 2291 O O . PRO A 1 296 ? -1.327 -0.444 -23.800 1.00 94.75 296 PRO A O 1
ATOM 2294 N N . ASP A 1 297 ? -3.479 0.199 -23.714 1.00 91.31 297 ASP A N 1
ATOM 2295 C CA . ASP A 1 297 ? -3.743 0.001 -25.141 1.00 91.31 297 ASP A CA 1
ATOM 2296 C C . ASP A 1 297 ? -2.773 0.807 -26.022 1.00 91.31 297 ASP A C 1
ATOM 2298 O O . ASP A 1 297 ? -2.513 1.990 -25.794 1.00 91.31 297 ASP A O 1
ATOM 2302 N N . GLY A 1 298 ? -2.276 0.177 -27.089 1.00 90.19 298 GLY A N 1
ATOM 2303 C CA . GLY A 1 298 ? -1.349 0.815 -28.030 1.00 90.19 298 GLY A CA 1
ATOM 2304 C C . GLY A 1 298 ? 0.108 0.857 -27.561 1.00 90.19 298 GLY A C 1
ATOM 2305 O O . GLY A 1 298 ? 0.931 1.482 -28.232 1.00 90.19 298 GLY A O 1
ATOM 2306 N N . VAL A 1 299 ? 0.431 0.181 -26.454 1.00 93.56 299 VAL A N 1
ATOM 2307 C CA . VAL A 1 299 ? 1.802 -0.045 -25.989 1.00 93.56 299 VAL A CA 1
ATOM 2308 C C . VAL A 1 299 ? 2.105 -1.537 -25.975 1.00 93.56 299 VAL A C 1
ATOM 2310 O O . VAL A 1 299 ? 1.302 -2.340 -25.510 1.00 93.56 299 VAL A O 1
ATOM 2313 N N . GLN A 1 300 ? 3.288 -1.902 -26.458 1.00 93.44 300 GLN A N 1
ATOM 2314 C CA . GLN A 1 300 ? 3.862 -3.233 -26.271 1.00 93.44 300 GLN A CA 1
ATOM 2315 C C . GLN A 1 300 ? 5.024 -3.143 -25.280 1.00 93.44 300 GLN A C 1
ATOM 2317 O O . GLN A 1 300 ? 5.737 -2.136 -25.238 1.00 93.44 300 GLN A O 1
ATOM 2322 N N . ALA A 1 301 ? 5.211 -4.183 -24.469 1.00 94.12 301 ALA A N 1
ATOM 2323 C CA . ALA A 1 301 ? 6.291 -4.259 -23.492 1.00 94.12 301 ALA A CA 1
ATOM 2324 C C . ALA A 1 301 ? 7.117 -5.528 -23.705 1.00 94.12 301 ALA A C 1
ATOM 2326 O O . ALA A 1 301 ? 6.577 -6.593 -23.999 1.00 94.12 301 ALA A O 1
ATOM 2327 N N . TYR A 1 302 ? 8.428 -5.416 -23.519 1.00 94.19 302 TYR A N 1
ATOM 2328 C CA . TYR A 1 302 ? 9.374 -6.489 -23.794 1.00 94.19 302 TYR A CA 1
ATOM 2329 C C . TYR A 1 302 ? 10.420 -6.595 -22.687 1.00 94.19 302 TYR A C 1
ATOM 2331 O O . TYR A 1 302 ? 10.975 -5.581 -22.258 1.00 94.19 302 TYR A O 1
ATOM 2339 N N . THR A 1 303 ? 10.763 -7.818 -22.284 1.00 94.62 303 THR A N 1
ATOM 2340 C CA . THR A 1 303 ? 12.106 -8.087 -21.750 1.00 94.62 303 THR A CA 1
ATOM 2341 C C . THR A 1 303 ? 13.071 -8.295 -22.916 1.00 94.62 303 THR A C 1
ATOM 2343 O O . THR A 1 303 ? 12.682 -8.229 -24.086 1.00 94.62 303 THR A O 1
ATOM 2346 N N . GLY A 1 304 ? 14.347 -8.558 -22.643 1.00 93.38 304 GLY A N 1
ATOM 2347 C CA . GLY A 1 304 ? 15.224 -8.995 -23.720 1.00 93.38 304 GLY A CA 1
ATOM 2348 C C . GLY A 1 304 ? 16.555 -9.559 -23.274 1.00 93.38 304 GLY A C 1
ATOM 2349 O O . GLY A 1 304 ? 16.938 -9.465 -22.110 1.00 93.38 304 GLY A O 1
ATOM 2350 N N . THR A 1 305 ? 17.257 -10.161 -24.228 1.00 95.50 305 THR A N 1
ATOM 2351 C CA . THR A 1 305 ? 18.553 -10.806 -24.008 1.00 95.50 305 THR A CA 1
ATOM 2352 C C . THR A 1 305 ? 19.604 -10.312 -24.986 1.00 95.50 305 THR A C 1
ATOM 2354 O O . THR A 1 305 ? 19.326 -10.069 -26.160 1.00 95.50 305 THR A O 1
ATOM 2357 N N . VAL A 1 306 ? 20.840 -10.191 -24.514 1.00 94.62 306 VAL A N 1
ATOM 2358 C CA . VAL A 1 306 ? 21.986 -9.826 -25.343 1.00 94.62 306 VAL A CA 1
ATOM 2359 C C . VAL A 1 306 ? 22.501 -11.057 -26.086 1.00 94.62 306 VAL A C 1
ATOM 2361 O O . VAL A 1 306 ? 22.948 -12.033 -25.481 1.00 94.62 306 VAL A O 1
ATOM 2364 N N . GLU A 1 307 ? 22.487 -10.987 -27.418 1.00 92.81 307 GLU A N 1
ATOM 2365 C CA . GLU A 1 307 ? 22.990 -12.022 -28.322 1.00 92.81 307 GLU A CA 1
ATOM 2366 C C . GLU A 1 307 ? 23.930 -11.404 -29.365 1.00 92.81 307 GLU A C 1
ATOM 2368 O O . GLU A 1 307 ? 23.520 -10.810 -30.367 1.00 92.81 307 GLU A O 1
ATOM 2373 N N . GLY A 1 308 ? 25.238 -11.516 -29.117 1.00 90.19 308 GLY A N 1
ATOM 2374 C CA . GLY A 1 308 ? 26.251 -10.863 -29.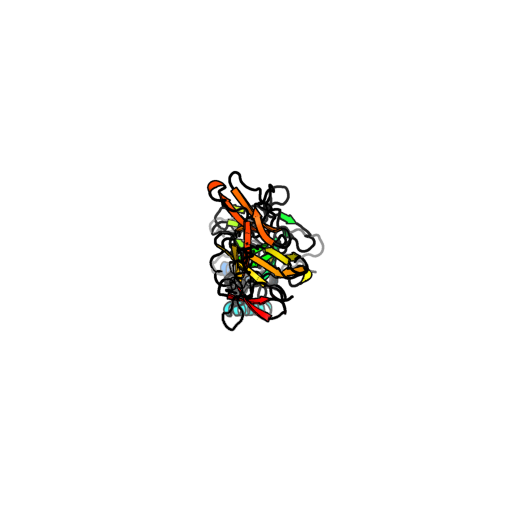944 1.00 90.19 308 GLY A CA 1
ATOM 2375 C C . GLY A 1 308 ? 26.105 -9.339 -29.905 1.00 90.19 308 GLY A C 1
ATOM 2376 O O . GLY A 1 308 ? 26.267 -8.728 -28.855 1.00 90.19 308 GLY A O 1
ATOM 2377 N N . ASN A 1 309 ? 25.792 -8.733 -31.053 1.00 90.62 309 ASN A N 1
ATOM 2378 C CA . ASN A 1 309 ? 25.593 -7.283 -31.194 1.00 90.62 309 ASN A CA 1
ATOM 2379 C C . ASN A 1 309 ? 24.108 -6.883 -31.221 1.00 90.62 309 ASN A C 1
ATOM 2381 O O . ASN A 1 309 ? 23.772 -5.788 -31.681 1.00 90.62 309 ASN A O 1
ATOM 2385 N N . TYR A 1 310 ? 23.221 -7.772 -30.769 1.00 93.00 310 TYR A N 1
ATOM 2386 C CA . TYR A 1 310 ? 21.781 -7.550 -30.745 1.00 93.00 310 TYR A CA 1
ATOM 2387 C C . TYR A 1 310 ? 21.224 -7.662 -29.329 1.00 93.00 310 TYR A C 1
ATOM 2389 O O . TYR A 1 310 ? 21.698 -8.463 -28.526 1.00 93.00 310 TYR A O 1
ATOM 2397 N N . PHE A 1 311 ? 20.203 -6.859 -29.051 1.00 94.62 311 PHE A N 1
ATOM 2398 C CA . PHE A 1 311 ? 19.309 -7.029 -27.919 1.00 94.62 311 PHE A CA 1
ATOM 2399 C C . PHE A 1 311 ? 18.001 -7.605 -28.463 1.00 94.62 311 PHE A C 1
ATOM 2401 O O . PHE A 1 311 ? 17.274 -6.923 -29.190 1.00 94.62 311 PHE A O 1
ATOM 2408 N N . VAL A 1 312 ? 17.770 -8.887 -28.195 1.00 94.62 312 VAL A N 1
ATOM 2409 C CA . VAL A 1 312 ? 16.629 -9.647 -28.709 1.00 94.62 312 VAL A CA 1
ATOM 2410 C C . VAL A 1 312 ? 15.442 -9.434 -27.781 1.00 94.62 312 VAL A C 1
ATOM 2412 O O . VAL A 1 312 ? 15.540 -9.750 -26.597 1.00 94.62 312 VAL A O 1
ATOM 2415 N N . LEU A 1 313 ? 14.350 -8.883 -28.312 1.00 93.31 313 LEU A N 1
ATOM 2416 C CA . LEU A 1 313 ? 13.133 -8.601 -27.552 1.00 93.31 313 LEU A CA 1
ATOM 2417 C C . LEU A 1 313 ? 12.293 -9.862 -27.343 1.00 93.31 313 LEU A C 1
ATOM 2419 O O . LEU A 1 313 ? 12.071 -10.626 -28.284 1.00 93.31 313 LEU A O 1
ATOM 2423 N N . HIS A 1 314 ? 11.770 -10.013 -26.127 1.00 91.88 314 HIS A N 1
ATOM 2424 C CA . HIS A 1 314 ? 10.813 -11.048 -25.740 1.00 91.88 314 HIS A CA 1
ATOM 2425 C C . HIS A 1 314 ? 9.548 -10.372 -25.214 1.00 91.88 314 HIS A C 1
ATOM 2427 O O . HIS A 1 314 ? 9.579 -9.708 -24.178 1.00 91.88 314 HIS A O 1
ATOM 2433 N N . GLU A 1 315 ? 8.447 -10.498 -25.952 1.00 91.12 315 GLU A N 1
ATOM 2434 C CA . GLU A 1 315 ? 7.196 -9.802 -25.639 1.00 91.12 315 GLU A CA 1
ATOM 2435 C C . GLU A 1 315 ? 6.572 -10.297 -24.328 1.00 91.12 315 GLU A C 1
ATOM 2437 O O . GLU A 1 315 ? 6.508 -11.500 -24.056 1.00 91.12 315 GLU A O 1
ATOM 2442 N N . ILE A 1 316 ? 6.081 -9.351 -23.531 1.00 90.00 316 ILE A N 1
ATOM 2443 C CA . ILE A 1 316 ? 5.325 -9.586 -22.304 1.00 90.00 316 ILE A CA 1
ATOM 2444 C C . ILE A 1 316 ? 3.882 -9.161 -22.550 1.00 90.00 316 ILE A C 1
ATOM 2446 O O . ILE A 1 316 ? 3.614 -8.093 -23.094 1.00 90.00 316 ILE A O 1
ATOM 2450 N N . GLN A 1 317 ? 2.946 -9.992 -22.103 1.00 85.94 317 GLN A N 1
ATOM 2451 C CA . GLN A 1 317 ? 1.518 -9.747 -22.258 1.00 85.94 317 GLN A CA 1
ATOM 2452 C C . GLN A 1 317 ? 0.890 -9.257 -20.949 1.00 85.94 317 GLN A C 1
ATOM 2454 O O . GLN A 1 317 ? 1.251 -9.706 -19.856 1.00 85.94 317 GLN A O 1
ATOM 2459 N N . ASN A 1 318 ? -0.130 -8.410 -21.083 1.00 84.56 318 ASN A N 1
ATOM 2460 C CA . ASN A 1 318 ? -1.021 -7.905 -20.031 1.00 84.56 318 ASN A CA 1
ATOM 2461 C C . ASN A 1 318 ? -0.369 -6.980 -18.987 1.00 84.56 318 ASN A C 1
ATOM 2463 O O . ASN A 1 318 ? -0.805 -5.840 -18.843 1.00 84.56 318 ASN A O 1
ATOM 2467 N N . LEU A 1 319 ? 0.647 -7.448 -18.253 1.00 92.12 319 LEU A N 1
ATOM 2468 C CA . LEU A 1 319 ? 1.235 -6.719 -17.123 1.00 92.12 319 LEU A CA 1
ATOM 2469 C C . LEU A 1 319 ? 2.762 -6.776 -17.130 1.00 92.12 319 LEU A C 1
ATOM 2471 O O . LEU A 1 319 ? 3.351 -7.819 -17.417 1.00 92.12 319 LEU A O 1
ATOM 2475 N N . ILE A 1 320 ? 3.385 -5.687 -16.690 1.00 94.19 320 ILE A N 1
ATOM 2476 C CA . ILE A 1 320 ? 4.808 -5.621 -16.342 1.00 94.19 320 ILE A CA 1
ATOM 2477 C C . ILE A 1 320 ? 4.939 -6.001 -14.860 1.00 94.19 320 ILE A C 1
ATOM 2479 O O . ILE A 1 320 ? 4.352 -5.303 -14.029 1.00 94.19 320 ILE A O 1
ATOM 2483 N N . PRO A 1 321 ? 5.662 -7.075 -14.491 1.00 93.62 321 PRO A N 1
ATOM 2484 C CA . PRO A 1 321 ? 5.838 -7.435 -13.086 1.00 93.62 321 PRO A CA 1
ATOM 2485 C C . PRO A 1 321 ? 6.655 -6.402 -12.303 1.00 93.62 321 PRO A C 1
ATOM 2487 O O . PRO A 1 321 ? 7.539 -5.737 -12.845 1.00 93.62 321 PRO A O 1
ATOM 2490 N N . ALA A 1 322 ? 6.388 -6.305 -11.000 1.00 93.88 322 ALA A N 1
ATOM 2491 C CA . ALA A 1 322 ? 7.186 -5.487 -10.093 1.00 93.88 322 ALA A CA 1
ATOM 2492 C C . ALA A 1 322 ? 8.679 -5.858 -10.155 1.00 93.88 322 ALA A C 1
ATOM 2494 O O . ALA A 1 322 ? 9.043 -7.026 -10.051 1.00 93.88 322 ALA A O 1
ATOM 2495 N N . GLY A 1 323 ? 9.541 -4.848 -10.264 1.00 94.06 323 GLY A N 1
ATOM 2496 C CA . GLY A 1 323 ? 10.994 -5.012 -10.286 1.00 94.06 323 GLY A CA 1
ATOM 2497 C C . GLY A 1 323 ? 11.578 -5.433 -11.633 1.00 94.06 323 GLY A C 1
ATOM 2498 O O . GLY A 1 323 ? 12.798 -5.499 -11.748 1.00 94.06 323 GLY A O 1
ATOM 2499 N N . GLU A 1 324 ? 10.751 -5.656 -12.654 1.00 94.94 324 GLU A N 1
ATOM 2500 C CA . GLU A 1 324 ? 11.230 -6.025 -13.983 1.00 94.94 324 GLU A CA 1
ATOM 2501 C C . GLU A 1 324 ? 11.442 -4.793 -14.859 1.00 94.94 324 GLU A C 1
ATOM 2503 O O . GLU A 1 324 ? 10.530 -3.997 -15.100 1.00 94.94 324 GLU A O 1
ATOM 2508 N N . ALA A 1 325 ? 12.671 -4.637 -15.348 1.00 96.62 325 ALA A N 1
ATOM 2509 C CA . ALA A 1 325 ? 12.995 -3.622 -16.335 1.00 96.62 325 ALA A CA 1
ATOM 2510 C C . ALA A 1 325 ? 12.545 -4.084 -17.725 1.00 96.62 325 ALA A C 1
ATOM 2512 O O . ALA A 1 325 ? 12.874 -5.189 -18.160 1.00 96.62 325 ALA A O 1
ATOM 2513 N N . VAL A 1 326 ? 11.830 -3.216 -18.438 1.00 96.44 326 VAL A N 1
ATOM 2514 C CA . VAL A 1 326 ? 11.275 -3.512 -19.762 1.00 96.44 326 VAL A CA 1
ATOM 2515 C C . VAL A 1 326 ? 11.623 -2.439 -20.784 1.00 96.44 326 VAL A C 1
ATOM 2517 O O . VAL A 1 326 ? 11.867 -1.277 -20.443 1.00 96.44 326 VAL A O 1
ATOM 2520 N N . VAL A 1 327 ? 11.606 -2.833 -22.054 1.00 96.44 327 VAL A N 1
ATOM 2521 C CA . VAL A 1 327 ? 11.498 -1.927 -23.197 1.00 96.44 327 VAL A CA 1
ATOM 2522 C C . VAL A 1 327 ? 10.023 -1.745 -23.524 1.00 96.44 327 VAL A C 1
ATOM 2524 O O . VAL A 1 327 ? 9.280 -2.716 -23.609 1.00 96.44 327 VAL A O 1
ATOM 2527 N N . LEU A 1 328 ? 9.609 -0.502 -23.724 1.00 95.50 328 LEU A N 1
ATOM 2528 C CA . LEU A 1 328 ? 8.279 -0.137 -24.190 1.00 95.50 328 LEU A CA 1
ATOM 2529 C C . LEU A 1 328 ? 8.369 0.285 -25.649 1.00 95.50 328 LEU A C 1
ATOM 2531 O O . LEU A 1 328 ? 9.265 1.057 -25.992 1.00 95.50 328 LEU A O 1
ATOM 2535 N N . GLU A 1 329 ? 7.437 -0.175 -26.472 1.00 92.88 329 GLU A N 1
ATOM 2536 C CA . GLU A 1 329 ? 7.234 0.291 -27.841 1.00 92.88 329 GLU A CA 1
ATOM 2537 C C . GLU A 1 329 ? 5.846 0.915 -27.964 1.00 92.88 329 GLU A C 1
ATOM 2539 O O . GLU A 1 329 ? 4.839 0.324 -27.568 1.00 92.88 329 GLU A O 1
ATOM 2544 N N . GLY A 1 330 ? 5.789 2.118 -28.524 1.00 91.00 330 GLY A N 1
ATOM 2545 C CA . GLY A 1 330 ? 4.543 2.837 -28.727 1.00 91.00 330 GLY A CA 1
ATOM 2546 C C . GLY A 1 330 ? 4.790 4.282 -29.129 1.00 91.00 330 GLY A C 1
ATOM 2547 O O . GLY A 1 330 ? 5.886 4.664 -29.545 1.00 91.00 330 GLY A O 1
ATOM 2548 N N . SER A 1 331 ? 3.754 5.106 -29.003 1.00 91.12 331 SER A N 1
ATOM 2549 C CA . SER A 1 331 ? 3.834 6.524 -29.341 1.00 91.12 331 SER A CA 1
ATOM 2550 C C . SER A 1 331 ? 2.976 7.394 -28.438 1.00 91.12 331 SER A C 1
ATOM 2552 O O . SER A 1 331 ? 1.904 6.990 -27.995 1.00 91.12 331 SER A O 1
ATOM 2554 N N . GLY A 1 332 ? 3.453 8.608 -28.160 1.00 92.25 332 GLY A N 1
ATOM 2555 C CA . GLY A 1 332 ? 2.758 9.560 -27.301 1.00 92.25 332 GLY A CA 1
ATOM 2556 C C . GLY A 1 332 ? 2.925 9.268 -25.810 1.00 92.25 332 GLY A C 1
ATOM 2557 O O . GLY A 1 332 ? 3.841 8.562 -25.383 1.00 92.25 332 GLY A O 1
ATOM 2558 N N . THR A 1 333 ? 2.059 9.879 -25.006 1.00 94.19 333 THR A N 1
ATOM 2559 C CA . THR A 1 333 ? 2.073 9.762 -23.546 1.00 94.19 333 THR A CA 1
ATOM 2560 C C . THR A 1 333 ? 1.053 8.730 -23.092 1.00 94.19 333 THR A C 1
ATOM 2562 O O . THR A 1 333 ? -0.126 8.851 -23.414 1.00 94.19 333 THR A O 1
ATOM 2565 N N . HIS A 1 334 ? 1.510 7.757 -22.308 1.00 94.56 334 HIS A N 1
ATOM 2566 C CA . HIS A 1 334 ? 0.701 6.660 -21.786 1.00 94.56 334 HIS A CA 1
ATOM 2567 C C . HIS A 1 334 ? 0.790 6.583 -20.270 1.00 94.56 334 HIS A C 1
ATOM 2569 O O . HIS A 1 334 ? 1.856 6.816 -19.690 1.00 94.56 334 HIS A O 1
ATOM 2575 N N . SER A 1 335 ? -0.332 6.235 -19.647 1.00 94.75 335 SER A N 1
ATOM 2576 C CA . SER A 1 335 ? -0.436 6.029 -18.207 1.00 94.75 335 SER A CA 1
ATOM 2577 C C . SER A 1 335 ? -0.497 4.541 -17.885 1.00 94.75 335 SER A C 1
ATOM 2579 O O . SER A 1 335 ? -1.283 3.809 -18.477 1.00 94.75 335 SER A O 1
ATOM 2581 N N . PHE A 1 336 ? 0.328 4.110 -16.939 1.00 95.94 336 PHE A N 1
ATOM 2582 C CA . PHE A 1 336 ? 0.414 2.733 -16.470 1.00 95.94 336 PHE A CA 1
ATOM 2583 C C . PHE A 1 336 ? -0.150 2.662 -15.055 1.00 95.94 336 PHE A C 1
ATOM 2585 O O . PHE A 1 336 ? 0.426 3.219 -14.111 1.00 95.94 336 PHE A O 1
ATOM 2592 N N . THR A 1 337 ? -1.290 1.994 -14.920 1.00 94.81 337 THR A N 1
ATOM 2593 C CA . THR A 1 337 ? -2.002 1.844 -13.649 1.00 94.81 337 THR A CA 1
ATOM 2594 C C . THR A 1 337 ? -1.377 0.732 -12.816 1.00 94.81 337 THR A C 1
ATOM 2596 O O . THR A 1 337 ? -0.933 -0.286 -13.351 1.00 94.81 337 THR A O 1
ATOM 2599 N N . TYR A 1 338 ? -1.344 0.919 -11.498 1.00 95.81 338 TYR A N 1
ATOM 2600 C CA . TYR A 1 338 ? -0.858 -0.103 -10.577 1.00 95.81 338 TYR A CA 1
ATOM 2601 C C . TYR A 1 338 ? -1.882 -1.226 -10.453 1.00 95.81 338 TYR A C 1
ATOM 2603 O O . TYR A 1 338 ? -3.088 -0.982 -10.487 1.00 95.81 338 TYR A O 1
ATOM 2611 N N . THR A 1 339 ? -1.409 -2.453 -10.269 1.00 93.69 339 THR A N 1
ATOM 2612 C CA . THR A 1 339 ? -2.280 -3.610 -10.054 1.00 93.69 339 THR A CA 1
ATOM 2613 C C . THR A 1 339 ? -1.739 -4.506 -8.940 1.00 93.69 339 THR A C 1
ATOM 2615 O O . THR A 1 339 ? -0.519 -4.639 -8.805 1.00 93.69 339 THR A O 1
ATOM 2618 N N . PRO A 1 340 ? -2.611 -5.121 -8.114 1.00 90.06 340 PRO A N 1
ATOM 2619 C CA . PRO A 1 340 ? -2.194 -6.177 -7.196 1.00 90.06 340 PRO A CA 1
ATOM 2620 C C . PRO A 1 340 ? -1.973 -7.508 -7.922 1.00 90.06 340 PRO A C 1
ATOM 2622 O O . PRO A 1 340 ? -1.551 -8.479 -7.304 1.00 90.06 340 PRO A O 1
ATOM 2625 N N . GLU A 1 341 ? -2.306 -7.603 -9.211 1.00 84.81 341 GLU A N 1
ATOM 2626 C CA . GLU A 1 341 ? -2.102 -8.827 -9.966 1.00 84.81 341 GLU A CA 1
ATOM 2627 C C . GLU A 1 341 ? -0.606 -9.129 -10.102 1.00 84.81 341 GLU A C 1
ATOM 2629 O O . GLU A 1 341 ? 0.222 -8.286 -10.465 1.00 84.81 341 GLU A O 1
ATOM 2634 N N . MET A 1 342 ? -0.261 -10.377 -9.804 1.00 73.31 342 MET A N 1
ATOM 2635 C CA . MET A 1 342 ? 1.078 -10.901 -10.016 1.00 73.31 342 MET A CA 1
ATOM 2636 C C . MET A 1 342 ? 1.079 -11.660 -11.334 1.00 73.31 342 MET A C 1
ATOM 2638 O O . MET A 1 342 ? 0.388 -12.669 -11.475 1.00 73.31 342 MET A O 1
ATOM 2642 N N . ASN A 1 343 ? 1.876 -11.195 -12.291 1.00 64.56 343 ASN A N 1
ATOM 2643 C CA . ASN A 1 343 ? 2.210 -12.006 -13.451 1.00 64.56 343 ASN A CA 1
ATOM 2644 C C . ASN A 1 343 ? 3.294 -13.025 -13.077 1.00 64.56 343 ASN A C 1
ATOM 2646 O O . ASN A 1 343 ? 4.119 -12.790 -12.191 1.00 64.56 343 ASN A O 1
ATOM 2650 N N . ALA A 1 344 ? 3.287 -14.171 -13.759 1.00 56.66 344 ALA A N 1
ATOM 2651 C CA . ALA A 1 344 ? 4.361 -15.146 -13.632 1.00 56.66 344 ALA A CA 1
ATOM 2652 C C . ALA A 1 344 ? 5.703 -14.525 -14.054 1.00 56.66 344 ALA A C 1
ATOM 2654 O O . ALA A 1 344 ? 5.732 -13.620 -14.888 1.00 56.66 344 ALA A O 1
ATOM 2655 N N . SER A 1 345 ? 6.791 -15.049 -13.476 1.00 63.69 345 SER A N 1
ATOM 2656 C CA . SER A 1 345 ? 8.182 -14.752 -13.840 1.00 63.69 345 SER A CA 1
ATOM 2657 C C . SER A 1 345 ? 8.315 -14.472 -15.333 1.00 63.69 345 SER A C 1
ATOM 2659 O O . SER A 1 345 ? 7.948 -15.313 -16.159 1.00 63.69 345 SER A O 1
ATOM 2661 N N . VAL A 1 346 ? 8.885 -13.319 -15.675 1.00 76.12 346 VAL A N 1
ATOM 2662 C CA . VAL A 1 346 ? 9.358 -13.097 -17.040 1.00 76.12 346 VAL A CA 1
ATOM 2663 C C . VAL A 1 346 ? 10.457 -14.112 -17.354 1.00 76.12 346 VAL A C 1
ATOM 2665 O O . VAL A 1 346 ? 11.092 -14.676 -16.455 1.00 76.12 346 VAL A O 1
ATOM 2668 N N . GLY A 1 347 ? 10.639 -14.400 -18.644 1.00 78.75 347 GLY A N 1
ATOM 2669 C CA . GLY A 1 347 ? 11.770 -15.194 -19.114 1.00 78.75 347 GLY A CA 1
ATOM 2670 C C . GLY A 1 347 ? 13.107 -14.507 -18.815 1.00 78.75 347 GLY A C 1
ATOM 2671 O O . GLY A 1 347 ? 13.173 -13.502 -18.111 1.00 78.75 347 GLY A O 1
ATOM 2672 N N . LYS A 1 348 ? 14.199 -15.032 -19.377 1.00 88.12 348 LYS A N 1
ATOM 2673 C CA . LYS A 1 348 ? 15.519 -14.416 -19.204 1.00 88.12 348 LYS A CA 1
ATOM 2674 C C . LYS A 1 348 ? 15.475 -12.935 -19.623 1.00 88.12 348 LYS A C 1
ATOM 2676 O O . LYS A 1 348 ? 15.034 -12.623 -20.727 1.00 88.12 348 LYS A O 1
ATOM 2681 N N . ASN A 1 349 ? 15.964 -12.064 -18.746 1.00 94.56 349 ASN A N 1
ATOM 2682 C CA . ASN A 1 349 ? 16.039 -10.626 -18.953 1.00 94.56 349 ASN A CA 1
ATOM 2683 C C . ASN A 1 349 ? 17.458 -10.158 -18.612 1.00 94.56 349 ASN A C 1
ATOM 2685 O O . ASN A 1 349 ? 17.915 -10.354 -17.489 1.00 94.56 349 ASN A O 1
ATOM 2689 N N . ASP A 1 350 ? 18.165 -9.594 -19.588 1.00 96.44 350 ASP A N 1
ATOM 2690 C CA . ASP A 1 350 ? 19.494 -9.002 -19.395 1.00 96.44 350 ASP A CA 1
ATOM 2691 C C . ASP A 1 350 ? 19.399 -7.492 -19.079 1.00 96.44 350 ASP A C 1
ATOM 2693 O O . ASP A 1 350 ? 20.428 -6.830 -18.933 1.00 96.44 350 ASP A O 1
ATOM 2697 N N . LEU A 1 351 ? 18.181 -6.935 -18.981 1.00 96.81 351 LEU A N 1
ATOM 2698 C CA . LEU A 1 351 ? 17.968 -5.587 -18.461 1.00 96.81 351 LEU A CA 1
ATOM 2699 C C . LEU A 1 351 ? 18.025 -5.576 -16.939 1.00 96.81 351 LEU A C 1
ATOM 2701 O O . LEU A 1 351 ? 17.406 -6.391 -16.262 1.00 96.81 351 LEU A O 1
ATOM 2705 N N . GLU A 1 352 ? 18.679 -4.553 -16.416 1.00 95.62 352 GLU A N 1
ATOM 2706 C CA . GLU A 1 352 ? 18.601 -4.144 -15.022 1.00 95.62 352 GLU A CA 1
ATOM 2707 C C . GLU A 1 352 ? 18.000 -2.742 -14.945 1.00 95.62 352 GLU A C 1
ATOM 2709 O O . GLU A 1 352 ? 18.125 -1.945 -15.876 1.00 95.62 352 GLU A O 1
ATOM 2714 N N . GLY A 1 353 ? 17.322 -2.422 -13.849 1.00 95.81 353 GLY A N 1
ATOM 2715 C CA . GLY A 1 353 ? 16.710 -1.112 -13.673 1.00 95.81 353 GLY A CA 1
ATOM 2716 C C . GLY A 1 353 ? 17.147 -0.431 -12.391 1.00 95.81 353 GLY A C 1
ATOM 2717 O O . GLY A 1 353 ? 17.589 -1.072 -11.440 1.00 95.81 353 GLY A O 1
ATOM 2718 N N . VAL A 1 354 ? 16.991 0.890 -12.369 1.00 97.06 354 VAL A N 1
ATOM 2719 C CA . VAL A 1 354 ? 17.182 1.709 -11.166 1.00 97.06 354 VAL A CA 1
ATOM 2720 C C . VAL A 1 354 ? 15.898 2.476 -10.876 1.00 97.06 354 VAL A C 1
ATOM 2722 O O . VAL A 1 354 ? 15.305 3.073 -11.775 1.00 97.06 354 VAL A O 1
ATOM 2725 N N . PHE A 1 355 ? 15.449 2.473 -9.621 1.00 97.25 355 PHE A N 1
ATOM 2726 C CA . PHE A 1 355 ? 14.243 3.202 -9.206 1.00 97.25 355 PHE A CA 1
ATOM 2727 C C . PHE A 1 355 ? 14.520 4.684 -8.945 1.00 97.25 355 PHE A C 1
ATOM 2729 O O . PHE A 1 355 ? 13.618 5.509 -9.012 1.00 97.25 355 PHE A O 1
ATOM 2736 N N . VAL A 1 356 ? 15.778 5.033 -8.682 1.00 97.12 356 VAL A N 1
ATOM 2737 C CA . VAL A 1 356 ? 16.217 6.388 -8.341 1.00 97.12 356 VAL A CA 1
ATOM 2738 C C . VAL A 1 356 ? 17.402 6.791 -9.203 1.00 97.12 356 VAL A C 1
ATOM 2740 O O . VAL A 1 356 ? 18.089 5.947 -9.783 1.00 97.12 356 VAL A O 1
ATOM 2743 N N . GLU A 1 357 ? 17.653 8.094 -9.290 1.00 96.94 357 GLU A N 1
ATOM 2744 C CA . GLU A 1 357 ? 18.833 8.601 -9.979 1.00 96.94 357 GLU A CA 1
ATOM 2745 C C . GLU A 1 357 ? 20.102 8.013 -9.343 1.00 96.94 357 GLU A C 1
ATOM 2747 O O . GLU A 1 357 ? 20.323 8.146 -8.141 1.00 96.94 357 GLU A O 1
ATOM 2752 N N . THR A 1 358 ? 20.920 7.333 -10.148 1.00 96.50 358 THR A N 1
ATOM 2753 C CA . THR A 1 358 ? 22.047 6.533 -9.654 1.00 96.50 358 THR A CA 1
ATOM 2754 C C . THR A 1 358 ? 23.329 6.916 -10.379 1.00 96.50 358 THR A C 1
ATOM 2756 O O . THR A 1 358 ? 23.379 6.927 -11.609 1.00 96.50 358 THR A O 1
ATOM 2759 N N . SER A 1 359 ? 24.392 7.221 -9.635 1.00 96.50 359 SER A N 1
ATOM 2760 C CA . SER A 1 359 ? 25.712 7.481 -10.220 1.00 96.50 359 SER A CA 1
ATOM 2761 C C . SER A 1 359 ? 26.268 6.226 -10.892 1.00 96.50 359 SER A C 1
ATOM 2763 O O . SER A 1 359 ? 26.218 5.135 -10.327 1.00 96.50 359 SER A O 1
ATOM 2765 N N . VAL A 1 360 ? 26.853 6.383 -12.078 1.00 95.00 360 VAL A N 1
ATOM 2766 C CA . VAL A 1 360 ? 27.592 5.306 -12.745 1.00 95.00 360 VAL A CA 1
ATOM 2767 C C . VAL A 1 360 ? 28.810 4.960 -11.889 1.00 95.00 360 VAL A C 1
ATOM 2769 O O . VAL A 1 360 ? 29.669 5.811 -11.662 1.00 95.00 360 VAL A O 1
ATOM 2772 N N . GLY A 1 361 ? 28.854 3.726 -11.384 1.00 90.69 361 GLY A N 1
ATOM 2773 C CA . GLY A 1 361 ? 29.942 3.244 -10.535 1.00 90.69 361 GLY A CA 1
ATOM 2774 C C . GLY A 1 361 ? 31.269 3.098 -11.284 1.00 90.69 361 GLY A C 1
ATOM 2775 O O . GLY A 1 361 ? 31.293 2.799 -12.480 1.00 90.69 361 GLY A O 1
ATOM 2776 N N . ASP A 1 362 ? 32.376 3.270 -10.562 1.00 90.12 362 ASP A N 1
ATOM 2777 C CA . ASP A 1 362 ? 33.721 3.084 -11.111 1.00 90.12 362 ASP A CA 1
ATOM 2778 C C . ASP A 1 362 ? 33.908 1.653 -11.641 1.00 90.12 362 ASP A C 1
ATOM 2780 O O . ASP A 1 362 ? 33.549 0.674 -10.985 1.00 90.12 362 ASP A O 1
ATOM 2784 N N . GLY A 1 363 ? 34.487 1.526 -12.839 1.00 91.56 363 GLY A N 1
ATOM 2785 C CA . GLY A 1 363 ? 34.728 0.231 -13.482 1.00 91.56 363 GLY A CA 1
ATOM 2786 C C . GLY A 1 363 ? 33.473 -0.456 -14.033 1.00 91.56 363 GLY A C 1
ATOM 2787 O O . GLY A 1 363 ? 33.553 -1.626 -14.409 1.00 91.56 363 GLY A O 1
ATOM 2788 N N . MET A 1 364 ? 32.336 0.245 -14.103 1.00 95.06 364 MET A N 1
ATOM 2789 C CA . MET A 1 364 ? 31.117 -0.225 -14.766 1.00 95.06 364 MET A CA 1
ATOM 2790 C C . MET A 1 364 ? 30.879 0.527 -16.074 1.00 95.06 364 MET A C 1
ATOM 2792 O O . MET A 1 364 ? 31.095 1.734 -16.183 1.00 95.06 364 MET A O 1
ATOM 2796 N N . VAL A 1 365 ? 30.384 -0.196 -17.073 1.00 96.00 365 VAL A N 1
ATOM 2797 C CA . VAL A 1 365 ? 29.917 0.350 -18.344 1.00 96.00 365 VAL A CA 1
ATOM 2798 C C . VAL A 1 365 ? 28.436 0.044 -18.467 1.00 96.00 365 VAL A C 1
ATOM 2800 O O . VAL A 1 365 ? 28.036 -1.117 -18.415 1.00 96.00 365 VAL A O 1
ATOM 2803 N N . TYR A 1 366 ? 27.641 1.087 -18.686 1.00 96.94 366 TYR A N 1
ATOM 2804 C CA . TYR A 1 366 ? 26.212 0.962 -18.945 1.00 96.94 366 TYR A CA 1
ATOM 2805 C C . TYR A 1 366 ? 25.900 1.267 -20.402 1.00 96.94 366 TYR A C 1
ATOM 2807 O O . TYR A 1 366 ? 26.551 2.102 -21.034 1.00 96.94 366 TYR A O 1
ATOM 2815 N N . TYR A 1 367 ? 24.864 0.623 -20.918 1.00 97.56 367 TYR A N 1
ATOM 2816 C CA . TYR A 1 367 ? 24.288 0.892 -22.222 1.00 97.56 367 TYR A CA 1
ATOM 2817 C C . TYR A 1 367 ? 22.872 1.423 -22.020 1.00 97.56 367 TYR A C 1
ATOM 2819 O O . TYR A 1 367 ? 22.065 0.815 -21.316 1.00 97.56 367 TYR A O 1
ATOM 2827 N N . THR A 1 368 ? 22.569 2.571 -22.625 1.00 96.56 368 THR A N 1
ATOM 2828 C CA . THR A 1 368 ? 21.226 3.161 -22.600 1.00 96.56 368 THR A CA 1
ATOM 2829 C C . THR A 1 368 ? 20.554 3.007 -23.948 1.00 96.56 368 THR A C 1
ATOM 2831 O O . THR A 1 368 ? 21.219 3.002 -24.986 1.00 96.56 368 THR A O 1
ATOM 2834 N N . LEU A 1 369 ? 19.227 2.933 -23.934 1.00 94.31 369 LEU A N 1
ATOM 2835 C CA . LEU A 1 369 ? 18.428 2.997 -25.145 1.00 94.31 369 LEU A CA 1
ATOM 2836 C C . LEU A 1 369 ? 18.629 4.359 -25.829 1.00 94.31 369 LEU A C 1
ATOM 2838 O O . LEU A 1 369 ? 18.347 5.409 -25.248 1.00 94.31 369 LEU A O 1
ATOM 2842 N N . GLN A 1 370 ? 19.145 4.344 -27.055 1.00 91.75 370 GLN A N 1
ATOM 2843 C CA . GLN A 1 370 ? 19.385 5.534 -27.868 1.00 91.75 370 GLN A CA 1
ATOM 2844 C C . GLN A 1 370 ? 18.982 5.260 -29.319 1.00 91.75 370 GLN A C 1
ATOM 2846 O O . GLN A 1 370 ? 18.997 4.121 -29.785 1.00 91.75 370 GLN A O 1
ATOM 2851 N N . ASN A 1 371 ? 18.675 6.330 -30.049 1.00 86.81 371 ASN A N 1
ATOM 2852 C CA . ASN A 1 371 ? 18.510 6.296 -31.497 1.00 86.81 371 ASN A CA 1
ATOM 2853 C C . ASN A 1 371 ? 19.738 6.950 -32.147 1.00 86.81 371 ASN A C 1
ATOM 2855 O O . ASN A 1 371 ? 19.918 8.166 -32.047 1.00 86.81 371 ASN A O 1
ATOM 2859 N N . LYS A 1 372 ? 20.591 6.146 -32.789 1.00 84.38 372 LYS A N 1
ATOM 2860 C CA . LYS A 1 372 ? 21.744 6.624 -33.564 1.00 84.38 372 LYS A CA 1
ATOM 2861 C C . LYS A 1 372 ? 21.451 6.448 -35.050 1.00 84.38 372 LYS A C 1
ATOM 2863 O O . LYS A 1 372 ? 21.471 5.328 -35.541 1.00 84.38 372 LYS A O 1
ATOM 2868 N N . GLU A 1 373 ? 21.179 7.546 -35.757 1.00 80.38 373 GLU A N 1
ATOM 2869 C CA . GLU A 1 373 ? 20.962 7.552 -37.218 1.00 80.38 373 GLU A CA 1
ATOM 2870 C C . GLU A 1 373 ? 19.877 6.556 -37.690 1.00 80.38 373 GLU A C 1
ATOM 2872 O O . GLU A 1 373 ? 20.074 5.812 -38.646 1.00 80.38 373 GLU A O 1
ATOM 2877 N N . ASN A 1 374 ? 18.719 6.533 -37.013 1.00 75.31 374 ASN A N 1
ATOM 2878 C CA . ASN A 1 374 ? 17.616 5.577 -37.230 1.00 75.31 374 ASN A CA 1
ATOM 2879 C C . ASN A 1 374 ? 17.947 4.122 -36.870 1.00 75.31 374 ASN A C 1
ATOM 2881 O O . ASN A 1 374 ? 17.250 3.198 -37.285 1.00 75.31 374 ASN A O 1
ATOM 2885 N N . ASN A 1 375 ? 18.990 3.911 -36.071 1.00 84.69 375 ASN A N 1
ATOM 2886 C CA . ASN A 1 375 ? 19.313 2.628 -35.476 1.00 84.69 375 ASN A CA 1
ATOM 2887 C C . ASN A 1 375 ? 19.030 2.693 -33.976 1.00 84.69 375 ASN A C 1
ATOM 2889 O O . ASN A 1 375 ? 19.760 3.338 -33.217 1.00 84.69 375 ASN A O 1
ATOM 2893 N N . ILE A 1 376 ? 17.919 2.083 -33.566 1.00 89.81 376 ILE A N 1
ATOM 2894 C CA . ILE A 1 376 ? 17.506 2.043 -32.167 1.00 89.81 376 ILE A CA 1
ATOM 2895 C C . ILE A 1 376 ? 18.178 0.845 -31.499 1.00 89.81 376 ILE A C 1
ATOM 2897 O O . ILE A 1 376 ? 18.141 -0.284 -31.993 1.00 89.81 376 ILE A O 1
ATOM 2901 N N . GLY A 1 377 ? 18.828 1.102 -30.372 1.00 93.06 377 GLY A N 1
ATOM 2902 C CA . GLY A 1 377 ? 19.609 0.100 -29.669 1.00 93.06 377 GLY A CA 1
ATOM 2903 C C . GLY A 1 377 ? 20.092 0.583 -28.315 1.00 93.06 377 GLY A C 1
ATOM 2904 O O . GLY A 1 377 ? 19.982 1.761 -27.972 1.00 93.06 377 GLY A O 1
ATOM 2905 N N . PHE A 1 378 ? 20.665 -0.339 -27.556 1.00 96.44 378 PHE A N 1
ATOM 2906 C CA . PHE A 1 378 ? 21.371 -0.038 -26.322 1.00 96.44 378 PHE A CA 1
ATOM 2907 C C . PHE A 1 378 ? 22.819 0.293 -26.651 1.00 96.44 378 PHE A C 1
ATOM 2909 O O . PHE A 1 378 ? 23.600 -0.586 -26.999 1.00 96.44 378 PHE A O 1
ATOM 2916 N N . TYR A 1 379 ? 23.195 1.562 -26.556 1.00 95.88 379 TYR A N 1
ATOM 2917 C CA . TYR A 1 379 ? 24.547 2.017 -26.872 1.00 95.88 379 TYR A CA 1
ATOM 2918 C C . TYR A 1 379 ? 25.280 2.466 -25.624 1.00 95.88 379 TYR A C 1
ATOM 2920 O O . TYR A 1 379 ? 24.665 2.964 -24.679 1.00 95.88 379 TYR A O 1
ATOM 2928 N N . LYS A 1 380 ? 26.609 2.323 -25.656 1.00 95.50 380 LYS A N 1
ATOM 2929 C CA . LYS A 1 380 ? 27.482 2.694 -24.545 1.00 95.50 380 LYS A CA 1
ATOM 2930 C C . LYS A 1 380 ? 27.169 4.112 -24.067 1.00 95.50 380 LYS A C 1
ATOM 2932 O O . LYS A 1 380 ? 27.100 5.058 -24.858 1.00 95.50 380 LYS A O 1
ATOM 2937 N N . TYR A 1 381 ? 26.949 4.240 -22.769 1.00 95.06 381 TYR A N 1
ATOM 2938 C CA . TYR A 1 381 ? 26.604 5.484 -22.111 1.00 95.06 381 TYR A CA 1
ATOM 2939 C C . TYR A 1 381 ? 27.863 6.180 -21.609 1.00 95.06 381 TYR A C 1
ATOM 2941 O O . TYR A 1 381 ? 28.701 5.572 -20.951 1.00 95.06 381 TYR A O 1
ATOM 2949 N N . ILE A 1 382 ? 27.989 7.467 -21.928 1.00 91.94 382 ILE A N 1
ATOM 2950 C CA . ILE A 1 382 ? 29.131 8.308 -21.528 1.00 91.94 382 ILE A CA 1
ATOM 2951 C C . ILE A 1 382 ? 28.767 9.315 -20.429 1.00 91.94 382 ILE A C 1
ATOM 2953 O O . ILE A 1 382 ? 29.596 10.134 -20.033 1.00 91.94 382 ILE A O 1
ATOM 2957 N N . GLY A 1 383 ? 27.510 9.305 -19.977 1.00 93.81 383 GLY A N 1
ATOM 2958 C CA . GLY A 1 383 ? 27.065 10.139 -18.870 1.00 93.81 383 GLY A CA 1
ATOM 2959 C C . GLY A 1 383 ? 27.511 9.576 -17.523 1.00 93.81 383 GLY A C 1
ATOM 2960 O O . GLY A 1 383 ? 27.967 8.442 -17.417 1.00 93.81 383 GLY A O 1
ATOM 2961 N N . LYS A 1 384 ? 27.370 10.391 -16.477 1.00 95.00 384 LYS A N 1
ATOM 2962 C CA . LYS A 1 384 ? 27.795 10.040 -15.110 1.00 95.00 384 LYS A CA 1
ATOM 2963 C C . LYS A 1 384 ? 26.672 9.490 -14.238 1.00 95.00 384 LYS A C 1
ATOM 2965 O O . LYS A 1 384 ? 26.934 9.030 -13.134 1.00 95.00 384 LYS A O 1
ATOM 2970 N N . THR A 1 385 ? 25.441 9.546 -14.733 1.00 97.00 385 THR A N 1
ATOM 2971 C CA . THR A 1 385 ? 24.241 9.322 -13.932 1.00 97.00 385 THR A CA 1
ATOM 2972 C C . THR A 1 385 ? 23.188 8.597 -14.761 1.00 97.00 385 THR A C 1
ATOM 2974 O O . THR A 1 385 ? 22.901 9.007 -15.889 1.00 97.00 385 THR A O 1
ATOM 2977 N N . LEU A 1 386 ? 22.632 7.525 -14.209 1.00 97.44 386 LEU A N 1
ATOM 2978 C CA . LEU A 1 386 ? 21.478 6.792 -14.711 1.00 97.44 386 LEU A CA 1
ATOM 2979 C C . LEU A 1 386 ? 20.201 7.459 -14.192 1.00 97.44 386 LEU A C 1
ATOM 2981 O O . LEU A 1 386 ? 20.122 7.842 -13.026 1.00 97.44 386 LEU A O 1
ATOM 2985 N N . GLY A 1 387 ? 19.212 7.618 -15.064 1.00 96.94 387 GLY A N 1
ATOM 2986 C CA . GLY A 1 387 ? 17.927 8.211 -14.708 1.00 96.94 387 GLY A CA 1
ATOM 2987 C C . GLY A 1 387 ? 17.037 7.226 -13.953 1.00 96.94 387 GLY A C 1
ATOM 2988 O O . GLY A 1 387 ? 17.038 6.035 -14.248 1.00 96.94 387 GLY A O 1
ATOM 2989 N N . ALA A 1 388 ? 16.248 7.749 -13.018 1.00 96.69 388 ALA A N 1
ATOM 2990 C CA . ALA A 1 388 ? 15.266 6.984 -12.255 1.00 96.69 388 ALA A CA 1
ATOM 2991 C C . ALA A 1 388 ? 14.208 6.309 -13.148 1.00 96.69 388 ALA A C 1
ATOM 2993 O O . ALA A 1 388 ? 13.841 6.844 -14.199 1.00 96.69 388 ALA A O 1
ATOM 2994 N N . PHE A 1 389 ? 13.692 5.170 -12.681 1.00 97.56 389 PHE A N 1
ATOM 2995 C CA . PHE A 1 389 ? 12.623 4.371 -13.292 1.00 97.56 389 PHE A CA 1
ATOM 2996 C C . PHE A 1 389 ? 12.906 3.935 -14.733 1.00 97.56 389 PHE A C 1
ATOM 2998 O O . PHE A 1 389 ? 11.995 3.825 -15.553 1.00 97.56 389 PHE A O 1
ATOM 3005 N N . LYS A 1 390 ? 14.177 3.673 -15.054 1.00 97.19 390 LYS A N 1
ATOM 3006 C CA . LYS A 1 390 ? 14.617 3.235 -16.384 1.00 97.19 390 LYS A CA 1
ATOM 3007 C C . LYS A 1 390 ? 15.398 1.930 -16.326 1.00 97.19 390 LYS A C 1
ATOM 3009 O O . LYS A 1 390 ? 16.058 1.632 -15.333 1.00 97.19 390 LYS A O 1
ATOM 3014 N N . GLY A 1 391 ? 15.320 1.192 -17.431 1.00 96.88 391 GLY A N 1
ATOM 3015 C CA . GLY A 1 391 ? 16.089 -0.021 -17.700 1.00 96.88 391 GLY A CA 1
ATOM 3016 C C . GLY A 1 391 ? 17.368 0.247 -18.500 1.00 96.88 391 GLY A C 1
ATOM 3017 O O . GLY A 1 391 ? 17.397 1.135 -19.363 1.00 96.88 391 GLY A O 1
ATOM 3018 N N . TYR A 1 392 ? 18.394 -0.550 -18.219 1.00 97.75 392 TYR A N 1
ATOM 3019 C CA . TYR A 1 392 ? 19.775 -0.454 -18.683 1.00 97.75 392 TYR A CA 1
ATOM 3020 C C . TYR A 1 392 ? 20.368 -1.846 -18.905 1.00 97.75 392 TYR A C 1
ATOM 3022 O O . TYR A 1 392 ? 19.841 -2.836 -18.415 1.00 97.75 392 TYR A O 1
ATOM 3030 N N . ILE A 1 393 ? 21.497 -1.912 -19.609 1.00 97.50 393 ILE A N 1
ATOM 3031 C CA . ILE A 1 393 ? 22.358 -3.101 -19.629 1.00 97.50 393 ILE A CA 1
ATOM 3032 C C . ILE A 1 393 ? 23.692 -2.682 -19.021 1.00 97.50 393 ILE A C 1
ATOM 3034 O O . ILE A 1 393 ? 24.318 -1.754 -19.540 1.00 97.50 393 ILE A O 1
ATOM 3038 N N . GLY A 1 394 ? 24.121 -3.328 -17.942 1.00 95.06 394 GLY A N 1
ATOM 3039 C CA . GLY A 1 394 ? 25.388 -3.036 -17.278 1.00 95.06 394 GLY A CA 1
ATOM 3040 C C . GLY A 1 394 ? 26.359 -4.204 -17.326 1.00 95.06 394 GLY A C 1
ATOM 3041 O O . GLY A 1 394 ? 25.992 -5.370 -17.198 1.00 95.06 394 GLY A O 1
ATOM 3042 N N . TYR A 1 395 ? 27.635 -3.874 -17.493 1.00 94.88 395 TYR A N 1
ATOM 3043 C CA . TYR A 1 395 ? 28.736 -4.824 -17.405 1.00 94.88 395 TYR A CA 1
ATOM 3044 C C . TYR A 1 395 ? 29.914 -4.206 -16.651 1.00 94.88 395 TYR A C 1
ATOM 3046 O O . TYR A 1 395 ? 30.151 -2.999 -16.764 1.00 94.88 395 TYR A O 1
ATOM 3054 N N . PRO A 1 396 ? 30.734 -5.021 -15.966 1.00 94.00 396 PRO A N 1
ATOM 3055 C CA . PRO A 1 396 ? 32.081 -4.605 -15.604 1.00 94.00 396 PRO A CA 1
ATOM 3056 C C . PRO A 1 396 ? 32.855 -4.191 -16.861 1.00 94.00 396 PRO A C 1
ATOM 3058 O O . PRO A 1 396 ? 32.747 -4.839 -17.904 1.00 94.00 396 PRO A O 1
ATOM 3061 N N . GLU A 1 397 ? 33.681 -3.151 -16.767 1.00 91.50 397 GLU A N 1
ATOM 3062 C CA . GLU A 1 397 ? 34.445 -2.604 -17.897 1.00 91.50 397 GLU A CA 1
ATOM 3063 C C . GLU A 1 397 ? 35.302 -3.670 -18.598 1.00 91.50 397 GLU A C 1
ATOM 3065 O O . GLU A 1 397 ? 35.407 -3.684 -19.821 1.00 91.50 397 GLU A O 1
ATOM 3070 N N . SER A 1 398 ? 35.833 -4.634 -17.840 1.00 89.75 398 SER A N 1
ATOM 3071 C CA . SER A 1 398 ? 36.604 -5.771 -18.362 1.00 89.75 398 SER A CA 1
ATOM 3072 C C . SER A 1 398 ? 35.812 -6.712 -19.279 1.00 89.75 398 SER A C 1
ATOM 3074 O O . SER A 1 398 ? 36.416 -7.486 -20.020 1.00 89.75 398 SER A O 1
ATOM 3076 N N . SER A 1 399 ? 34.480 -6.667 -19.219 1.00 88.69 399 SER A N 1
ATOM 3077 C CA . SER A 1 399 ? 33.557 -7.511 -19.990 1.00 88.69 399 SER A CA 1
ATOM 3078 C C . SER A 1 399 ? 32.793 -6.727 -21.067 1.00 88.69 399 SER A C 1
ATOM 3080 O O . SER A 1 399 ? 32.199 -7.326 -21.963 1.00 88.69 399 SER A O 1
ATOM 3082 N N . ALA A 1 400 ? 32.830 -5.392 -21.022 1.00 84.44 400 ALA A N 1
ATOM 3083 C CA . ALA A 1 400 ? 32.162 -4.508 -21.973 1.00 84.44 400 ALA A CA 1
ATOM 3084 C C . ALA A 1 400 ? 32.957 -4.361 -23.285 1.00 84.44 400 ALA A C 1
ATOM 3086 O O . ALA A 1 400 ? 33.653 -3.370 -23.508 1.00 84.44 400 ALA A O 1
ATOM 3087 N N . ALA A 1 401 ? 32.847 -5.360 -24.164 1.00 76.81 401 ALA A N 1
ATOM 3088 C CA . ALA A 1 401 ? 33.555 -5.391 -25.449 1.00 76.81 401 ALA A CA 1
ATOM 3089 C C . ALA A 1 401 ? 32.771 -4.783 -26.632 1.00 76.81 401 ALA A C 1
ATOM 3091 O O . ALA A 1 401 ? 33.364 -4.509 -27.674 1.00 76.81 401 ALA A O 1
ATOM 3092 N N . SER A 1 402 ? 31.453 -4.590 -26.501 1.00 86.62 402 SER A N 1
ATOM 3093 C CA . SER A 1 402 ? 30.600 -4.058 -27.576 1.00 86.62 402 SER A CA 1
ATOM 3094 C C . SER A 1 402 ? 30.442 -2.535 -27.495 1.00 86.62 402 SER A C 1
ATOM 3096 O O . SER A 1 402 ? 30.399 -1.963 -26.408 1.00 86.62 402 SER A O 1
ATOM 3098 N N . GLU A 1 403 ? 30.275 -1.869 -28.637 1.00 88.12 403 GLU A N 1
ATOM 3099 C CA . GLU A 1 403 ? 29.878 -0.450 -28.705 1.00 88.12 403 GLU A CA 1
ATOM 3100 C C . GLU A 1 403 ? 28.351 -0.258 -28.578 1.00 88.12 403 GLU A C 1
ATOM 3102 O O . GLU A 1 403 ? 27.864 0.849 -28.313 1.00 88.12 403 GLU A O 1
ATOM 3107 N N . GLY A 1 404 ? 27.581 -1.341 -28.724 1.00 92.88 404 GLY A N 1
ATOM 3108 C CA . GLY A 1 404 ? 26.143 -1.360 -28.490 1.00 92.88 404 GLY A CA 1
ATOM 3109 C C . GLY A 1 404 ? 25.434 -2.606 -29.017 1.00 92.88 404 GLY A C 1
ATOM 3110 O O . GLY A 1 404 ? 26.010 -3.434 -29.722 1.00 92.88 404 GLY A O 1
ATOM 3111 N N . PHE A 1 405 ? 24.154 -2.707 -28.685 1.00 94.69 405 PHE A N 1
ATOM 3112 C CA . PHE A 1 405 ? 23.275 -3.820 -29.008 1.00 94.69 405 PHE A CA 1
ATOM 3113 C C . PHE A 1 405 ? 22.058 -3.285 -29.759 1.00 94.69 405 PHE A C 1
ATOM 3115 O O . PHE A 1 405 ? 21.234 -2.569 -29.189 1.00 94.69 405 PHE A O 1
ATOM 3122 N N . LYS A 1 406 ? 21.959 -3.582 -31.056 1.00 93.06 406 LYS A N 1
ATOM 3123 C CA . LYS A 1 406 ? 20.816 -3.150 -31.874 1.00 93.06 406 LYS A CA 1
ATOM 3124 C C . LYS A 1 406 ? 19.576 -3.930 -31.461 1.00 93.06 406 LYS A C 1
ATOM 3126 O O . LYS A 1 406 ? 19.677 -5.134 -31.229 1.00 93.06 406 LYS A O 1
ATOM 3131 N N . ILE A 1 407 ? 18.421 -3.278 -31.400 1.00 91.44 407 ILE A N 1
ATOM 3132 C CA . ILE A 1 407 ? 17.175 -3.996 -31.128 1.00 91.44 407 ILE A CA 1
ATOM 3133 C C . ILE A 1 407 ? 16.876 -4.943 -32.296 1.00 91.44 407 ILE A C 1
ATOM 3135 O O . ILE A 1 407 ? 16.942 -4.552 -33.463 1.00 91.44 407 ILE A O 1
ATOM 3139 N N . LYS A 1 408 ? 16.563 -6.197 -31.968 1.00 86.25 408 LYS A N 1
ATOM 3140 C CA . LYS A 1 408 ? 16.076 -7.214 -32.901 1.00 86.25 408 LYS A CA 1
ATOM 3141 C C . LYS A 1 408 ? 14.806 -7.825 -32.320 1.00 86.25 408 LYS A C 1
ATOM 3143 O O . LYS A 1 408 ? 14.795 -8.221 -31.158 1.00 86.25 408 LYS A O 1
ATOM 3148 N N . ASP A 1 409 ? 13.759 -7.927 -33.128 1.00 74.88 409 ASP A N 1
ATOM 3149 C CA . ASP A 1 409 ? 12.566 -8.682 -32.745 1.00 74.88 409 ASP A CA 1
ATOM 3150 C C . ASP A 1 409 ? 12.903 -10.185 -32.714 1.00 74.88 409 ASP A C 1
ATOM 3152 O O . ASP A 1 409 ? 13.389 -10.744 -33.705 1.00 74.88 409 ASP A O 1
ATOM 3156 N N . GLY A 1 410 ? 12.681 -10.829 -31.565 1.00 59.50 410 GLY A N 1
ATOM 3157 C CA . GLY A 1 410 ? 12.873 -12.268 -31.379 1.00 59.50 410 GLY A CA 1
ATOM 3158 C C . GLY A 1 410 ? 11.846 -13.132 -32.120 1.00 59.50 410 GLY A C 1
ATOM 3159 O O . GLY A 1 410 ? 12.088 -14.321 -32.324 1.00 59.50 410 GLY A O 1
ATOM 3160 N N . THR A 1 411 ? 10.730 -12.549 -32.569 1.00 49.22 411 THR A N 1
ATOM 3161 C CA . THR A 1 411 ? 9.603 -13.263 -33.191 1.00 49.22 411 THR A CA 1
ATOM 3162 C C . THR A 1 411 ? 9.776 -13.442 -34.701 1.00 49.22 411 THR A C 1
ATOM 3164 O O . THR A 1 411 ? 9.266 -14.401 -35.286 1.00 49.22 411 THR A O 1
ATOM 3167 N N . THR A 1 412 ? 10.550 -12.578 -35.364 1.00 37.69 412 THR A N 1
ATOM 3168 C CA . THR A 1 412 ? 10.797 -12.690 -36.805 1.00 37.69 412 THR A CA 1
ATOM 3169 C C . THR A 1 412 ? 12.181 -13.265 -37.088 1.00 37.69 412 THR A C 1
ATOM 3171 O O . THR A 1 412 ? 13.192 -12.565 -37.054 1.00 37.69 412 THR A O 1
ATOM 3174 N N . GLY A 1 413 ? 12.231 -14.547 -37.453 1.00 30.92 413 GLY A N 1
ATOM 3175 C CA . GLY A 1 413 ? 13.391 -15.195 -38.077 1.00 30.92 413 GLY A CA 1
ATOM 3176 C C . GLY A 1 413 ? 13.664 -14.690 -39.501 1.00 30.92 413 GLY A C 1
ATOM 3177 O O . GLY A 1 413 ? 13.771 -15.485 -40.432 1.00 30.92 413 GLY A O 1
ATOM 3178 N N . ILE A 1 414 ? 13.730 -13.374 -39.689 1.00 31.59 414 ILE A N 1
ATOM 3179 C CA . ILE A 1 414 ? 14.169 -12.734 -40.924 1.00 31.59 414 ILE A CA 1
ATOM 3180 C C . ILE A 1 414 ? 15.339 -11.842 -40.539 1.00 31.59 414 ILE A C 1
ATOM 3182 O O . ILE A 1 414 ? 15.170 -10.784 -39.937 1.00 31.59 414 ILE A O 1
ATOM 3186 N N . ASP A 1 415 ? 16.543 -12.298 -40.869 1.00 35.66 415 ASP A N 1
ATOM 3187 C CA . ASP A 1 415 ? 17.708 -11.430 -40.872 1.00 35.66 415 ASP A CA 1
ATOM 3188 C C . ASP A 1 415 ? 17.407 -10.238 -41.788 1.00 35.66 415 ASP A C 1
ATOM 3190 O O . ASP A 1 415 ? 17.014 -10.411 -42.948 1.00 35.66 415 ASP A O 1
ATOM 3194 N N . ALA A 1 416 ? 17.582 -9.021 -41.269 1.00 33.47 416 ALA A N 1
ATOM 3195 C CA . ALA A 1 416 ? 17.714 -7.854 -42.128 1.00 33.47 416 ALA A CA 1
ATOM 3196 C C . ALA A 1 416 ? 18.771 -8.187 -43.197 1.00 33.47 416 ALA A C 1
ATOM 3198 O O . ALA A 1 416 ? 19.792 -8.791 -42.851 1.00 33.47 416 ALA A O 1
ATOM 3199 N N . PRO A 1 417 ? 18.548 -7.866 -44.484 1.00 31.53 417 PRO A N 1
ATOM 3200 C CA . PRO A 1 417 ? 19.509 -8.221 -45.512 1.00 31.53 417 PRO A CA 1
ATOM 3201 C C . PRO A 1 417 ? 20.842 -7.563 -45.162 1.00 31.53 417 PRO A C 1
ATOM 3203 O O . PRO A 1 417 ? 20.945 -6.338 -45.130 1.00 31.53 417 PRO A O 1
ATOM 3206 N N . GLU A 1 418 ? 21.852 -8.386 -44.868 1.00 35.09 418 GLU A N 1
ATOM 3207 C CA . GLU A 1 418 ? 23.232 -7.930 -44.807 1.00 35.09 418 GLU A CA 1
ATOM 3208 C C . GLU A 1 418 ? 23.524 -7.210 -46.120 1.00 35.09 418 GLU A C 1
ATOM 3210 O O . GLU A 1 418 ? 23.481 -7.809 -47.201 1.00 35.09 418 GLU A O 1
ATOM 3215 N N . GLU A 1 419 ? 23.829 -5.920 -46.028 1.00 39.75 419 GLU A N 1
ATOM 3216 C CA . GLU A 1 419 ? 24.372 -5.141 -47.129 1.00 39.75 419 GLU A CA 1
ATOM 3217 C C . GLU A 1 419 ? 25.830 -5.575 -47.359 1.00 39.75 419 GLU A C 1
ATOM 3219 O O . GLU A 1 419 ? 26.789 -4.837 -47.161 1.00 39.75 419 GLU A O 1
ATOM 3224 N N . ASN A 1 420 ? 26.020 -6.832 -47.760 1.00 35.47 420 ASN A N 1
ATOM 3225 C CA . ASN A 1 420 ? 27.276 -7.284 -48.322 1.00 35.47 420 ASN A CA 1
ATOM 3226 C C . ASN A 1 420 ? 27.324 -6.764 -49.758 1.00 35.47 420 ASN A C 1
ATOM 3228 O O . ASN A 1 420 ? 26.814 -7.404 -50.681 1.00 35.47 420 ASN A O 1
ATOM 3232 N N . GLN A 1 421 ? 27.963 -5.609 -49.955 1.00 42.41 421 GLN A N 1
ATOM 3233 C CA . GLN A 1 421 ? 28.529 -5.240 -51.251 1.00 42.41 421 GLN A CA 1
ATOM 3234 C C . GLN A 1 421 ? 29.580 -6.291 -51.638 1.00 42.41 421 GLN A C 1
ATOM 3236 O O . GLN A 1 421 ? 30.774 -6.136 -51.411 1.00 42.41 421 GLN A O 1
ATOM 3241 N N . SER A 1 422 ? 29.119 -7.406 -52.197 1.00 40.22 422 SER A N 1
ATOM 3242 C CA . SER A 1 422 ? 29.958 -8.328 -52.951 1.00 40.22 422 SER A CA 1
ATOM 3243 C C . SER A 1 422 ? 29.947 -7.860 -54.399 1.00 40.22 422 SER A C 1
ATOM 3245 O O . SER A 1 422 ? 28.873 -7.739 -54.991 1.00 40.22 422 SER A O 1
ATOM 3247 N N . GLU A 1 423 ? 31.122 -7.590 -54.967 1.00 51.22 423 GLU A N 1
ATOM 3248 C CA . GLU A 1 423 ? 31.276 -7.317 -56.398 1.00 51.22 423 GLU A CA 1
ATOM 3249 C C . GLU A 1 423 ? 30.483 -8.340 -57.232 1.00 51.22 423 GLU A C 1
ATOM 3251 O O . GLU A 1 423 ? 30.586 -9.559 -57.049 1.00 51.22 423 GLU A O 1
ATOM 3256 N N . VAL A 1 424 ? 29.644 -7.835 -58.139 1.00 55.50 424 VAL A N 1
ATOM 3257 C CA . VAL A 1 424 ? 28.856 -8.654 -59.063 1.00 55.50 424 VAL A CA 1
ATOM 3258 C C . VAL A 1 424 ? 29.807 -9.250 -60.094 1.00 55.50 424 VAL A C 1
ATOM 3260 O O . VAL A 1 424 ? 30.140 -8.605 -61.084 1.00 55.50 424 VAL A O 1
ATOM 3263 N N . ASN A 1 425 ? 30.253 -10.484 -59.868 1.00 60.81 425 ASN A N 1
ATOM 3264 C CA . ASN A 1 425 ? 31.197 -11.127 -60.778 1.00 60.81 425 ASN A CA 1
ATOM 3265 C C . ASN A 1 425 ? 30.498 -11.783 -61.983 1.00 60.81 425 ASN A C 1
ATOM 3267 O O . ASN A 1 425 ? 31.033 -11.725 -63.094 1.00 60.81 425 ASN A O 1
ATOM 3271 N N . GLU A 1 426 ? 29.290 -12.352 -61.826 1.00 77.25 426 GLU A N 1
ATOM 3272 C CA . GLU A 1 426 ? 28.561 -13.010 -62.928 1.00 77.25 426 GLU A CA 1
ATOM 3273 C C . GLU A 1 426 ? 27.021 -12.924 -62.795 1.00 77.25 426 GLU A C 1
ATOM 3275 O O . GLU A 1 426 ? 26.449 -13.287 -61.765 1.00 77.25 426 GLU A O 1
ATOM 3280 N N . ILE A 1 427 ? 26.343 -12.473 -63.864 1.00 82.50 427 ILE A N 1
ATOM 3281 C CA . ILE A 1 427 ? 24.873 -12.431 -64.009 1.00 82.50 427 ILE A CA 1
ATOM 3282 C C . ILE A 1 427 ? 24.458 -13.444 -65.086 1.00 82.50 427 ILE A C 1
ATOM 3284 O O . ILE A 1 427 ? 25.089 -13.511 -66.141 1.00 82.50 427 ILE A O 1
ATOM 3288 N N . PHE A 1 428 ? 23.383 -14.201 -64.865 1.00 85.69 428 PHE A N 1
ATOM 3289 C CA . PHE A 1 428 ? 22.799 -15.128 -65.842 1.00 85.69 428 PHE A CA 1
ATOM 3290 C C . PHE A 1 428 ? 21.297 -14.879 -66.022 1.00 85.69 428 PHE A C 1
ATOM 3292 O O . PHE A 1 428 ? 20.620 -14.411 -65.106 1.00 85.69 428 PHE A O 1
ATOM 3299 N N . ASP A 1 429 ? 20.761 -15.202 -67.198 1.00 85.06 429 ASP A N 1
ATOM 3300 C CA . ASP A 1 429 ? 19.314 -15.270 -67.409 1.00 85.06 429 ASP A CA 1
ATOM 3301 C C . ASP A 1 429 ? 18.721 -16.588 -66.869 1.00 85.06 429 ASP A C 1
ATOM 3303 O O . ASP A 1 429 ? 19.437 -17.503 -66.453 1.00 85.06 429 ASP A O 1
ATOM 3307 N N . LEU A 1 430 ? 17.389 -16.709 -66.883 1.00 82.88 430 LEU A N 1
ATOM 3308 C CA . LEU A 1 430 ? 16.682 -17.908 -66.408 1.00 82.88 430 LEU A CA 1
ATOM 3309 C C . LEU A 1 430 ? 16.955 -19.171 -67.247 1.00 82.88 430 LEU A C 1
ATOM 3311 O O . LEU A 1 430 ? 16.563 -20.261 -66.836 1.00 82.88 430 LEU A O 1
ATOM 3315 N N . THR A 1 431 ? 17.621 -19.042 -68.398 1.00 82.94 431 THR A N 1
ATOM 3316 C CA . THR A 1 431 ? 18.052 -20.174 -69.233 1.00 82.94 431 THR A CA 1
ATOM 3317 C C . THR A 1 431 ? 19.479 -20.628 -68.914 1.00 82.94 431 THR A C 1
ATOM 3319 O O . THR A 1 431 ? 19.958 -21.598 -69.498 1.00 82.94 431 THR A O 1
ATOM 3322 N N . GLY A 1 432 ? 20.156 -19.961 -67.970 1.00 76.81 432 GLY A N 1
ATOM 3323 C CA . GLY A 1 432 ? 21.529 -20.263 -67.570 1.00 76.81 432 GLY A CA 1
ATOM 3324 C C . GLY A 1 432 ? 22.587 -19.651 -68.489 1.00 76.81 432 GLY A C 1
ATOM 3325 O O . GLY A 1 432 ? 23.757 -20.026 -68.410 1.00 76.81 432 GLY A O 1
ATOM 3326 N N . LYS A 1 433 ? 22.218 -18.707 -69.365 1.00 83.38 433 LYS A N 1
ATOM 3327 C CA . LYS A 1 433 ? 23.170 -17.998 -70.227 1.00 83.38 433 LYS A CA 1
ATOM 3328 C C . LYS A 1 433 ? 23.724 -16.772 -69.507 1.00 83.38 433 LYS A C 1
ATOM 3330 O O . LYS A 1 433 ? 22.967 -15.985 -68.945 1.00 83.38 433 LYS A O 1
ATOM 3335 N N . ARG A 1 434 ? 25.047 -16.581 -69.562 1.00 86.62 434 ARG A N 1
ATOM 3336 C CA . ARG A 1 434 ? 25.718 -15.413 -68.969 1.00 86.62 434 ARG A CA 1
ATOM 3337 C C . ARG A 1 434 ? 25.287 -14.121 -69.672 1.00 86.62 434 ARG A C 1
ATOM 3339 O O . ARG A 1 434 ? 25.323 -14.030 -70.901 1.00 86.62 434 ARG A O 1
ATOM 3346 N N . VAL A 1 435 ? 24.918 -13.122 -68.878 1.00 83.69 435 VAL A N 1
ATOM 3347 C CA . VAL A 1 435 ? 24.484 -11.784 -69.284 1.00 83.69 435 VAL A CA 1
ATOM 3348 C C . VAL A 1 435 ? 25.566 -10.791 -68.866 1.00 83.69 435 VAL A C 1
ATOM 3350 O O . VAL A 1 435 ? 25.867 -10.654 -67.687 1.00 83.69 435 VAL A O 1
ATOM 3353 N N . LEU A 1 436 ? 26.173 -10.113 -69.841 1.00 78.44 436 LEU A N 1
ATOM 3354 C CA . LEU A 1 436 ? 27.219 -9.113 -69.582 1.00 78.44 436 LEU A CA 1
ATOM 3355 C C . LEU A 1 436 ? 26.641 -7.751 -69.172 1.00 78.44 436 LEU A C 1
ATOM 3357 O O . LEU A 1 436 ? 27.312 -6.977 -68.504 1.00 78.44 436 LEU A O 1
ATOM 3361 N N . GLU A 1 437 ? 25.405 -7.460 -69.581 1.00 77.50 437 GLU A N 1
ATOM 3362 C CA . GLU A 1 437 ? 24.721 -6.199 -69.305 1.00 77.50 437 GLU A CA 1
ATOM 3363 C C . GLU A 1 437 ? 23.203 -6.432 -69.269 1.00 77.50 437 GLU A C 1
ATOM 3365 O O . GLU A 1 437 ? 22.632 -7.037 -70.184 1.00 77.50 437 GLU A O 1
ATOM 3370 N N . VAL A 1 438 ? 22.538 -5.947 -68.219 1.00 78.81 438 VAL A N 1
ATOM 3371 C CA . VAL A 1 438 ? 21.085 -6.072 -68.047 1.00 78.81 438 VAL A CA 1
ATOM 3372 C C . VAL A 1 438 ? 20.377 -5.006 -68.888 1.00 78.81 438 VAL A C 1
ATOM 3374 O O . VAL A 1 438 ? 20.431 -3.811 -68.601 1.00 78.81 438 VAL A O 1
ATOM 3377 N N . LYS A 1 439 ? 19.711 -5.430 -69.970 1.00 76.69 439 LYS A N 1
ATOM 3378 C CA . LYS A 1 439 ? 19.061 -4.509 -70.924 1.00 76.69 439 LYS A CA 1
ATOM 3379 C C . LYS A 1 439 ? 17.594 -4.206 -70.622 1.00 76.69 439 LYS A C 1
ATOM 3381 O O . LYS A 1 439 ? 17.080 -3.242 -71.187 1.00 76.69 439 LYS A O 1
ATOM 3386 N N . SER A 1 440 ? 16.963 -4.961 -69.728 1.00 77.19 440 SER A N 1
ATOM 3387 C CA . SER A 1 440 ? 15.551 -4.847 -69.347 1.00 77.19 440 SER A CA 1
ATOM 3388 C C . SER A 1 440 ? 15.356 -5.285 -67.898 1.00 77.19 440 SER A C 1
ATOM 3390 O O . SER A 1 440 ? 16.039 -6.206 -67.457 1.00 77.19 440 SER A O 1
ATOM 3392 N N . SER A 1 441 ? 14.398 -4.685 -67.190 1.00 79.00 441 SER A N 1
ATOM 3393 C CA . SER A 1 441 ? 14.006 -5.151 -65.858 1.00 79.00 441 SER A CA 1
ATOM 3394 C C . SER A 1 441 ? 13.489 -6.596 -65.904 1.00 79.00 441 SER A C 1
ATOM 3396 O O . SER A 1 441 ? 12.752 -6.956 -66.824 1.00 79.00 441 SER A O 1
ATOM 3398 N N . GLY A 1 442 ? 13.853 -7.430 -64.930 1.00 81.00 442 GLY A N 1
ATOM 3399 C CA . GLY A 1 442 ? 13.448 -8.837 -64.885 1.00 81.00 442 GLY A CA 1
ATOM 3400 C C . GLY A 1 442 ? 14.176 -9.657 -63.819 1.00 81.00 442 GLY A C 1
ATOM 3401 O O . GLY A 1 442 ? 15.011 -9.139 -63.083 1.00 81.00 442 GLY A O 1
ATOM 3402 N N . ILE A 1 443 ? 13.860 -10.953 -63.728 1.00 84.00 443 ILE A N 1
ATOM 3403 C CA . ILE A 1 443 ? 14.549 -11.885 -62.820 1.00 84.00 443 ILE A CA 1
ATOM 3404 C C . ILE A 1 443 ? 15.827 -12.401 -63.487 1.00 84.00 443 ILE A C 1
ATOM 3406 O O . ILE A 1 443 ? 15.777 -12.973 -64.576 1.00 84.00 443 ILE A O 1
ATOM 3410 N N . TYR A 1 444 ? 16.945 -12.270 -62.782 1.00 87.19 444 TYR A N 1
ATOM 3411 C CA . TYR A 1 444 ? 18.263 -12.775 -63.155 1.00 87.19 444 TYR A CA 1
ATOM 3412 C C . TYR A 1 444 ? 18.823 -13.675 -62.055 1.00 87.19 444 TYR A C 1
ATOM 3414 O O . TYR A 1 444 ? 18.339 -13.670 -60.925 1.00 87.19 444 TYR A O 1
ATOM 3422 N N . ILE A 1 445 ? 19.852 -14.453 -62.377 1.00 85.81 445 ILE A N 1
ATOM 3423 C CA . ILE A 1 445 ? 20.643 -15.188 -61.391 1.00 85.81 445 ILE A CA 1
ATOM 3424 C C . ILE A 1 445 ? 21.948 -14.424 -61.172 1.00 85.81 445 ILE A C 1
ATOM 3426 O O . ILE A 1 445 ? 22.740 -14.291 -62.101 1.00 85.81 445 ILE A O 1
ATOM 3430 N N . VAL A 1 446 ? 22.171 -13.933 -59.955 1.00 79.56 446 VAL A N 1
ATOM 3431 C CA . VAL A 1 446 ? 23.384 -13.211 -59.546 1.00 79.56 446 VAL A CA 1
ATOM 3432 C C . VAL A 1 446 ? 24.015 -13.970 -58.389 1.00 79.56 446 VAL A C 1
ATOM 3434 O O . VAL A 1 446 ? 23.342 -14.240 -57.394 1.00 79.56 446 VAL A O 1
ATOM 3437 N N . ASN A 1 447 ? 25.283 -14.369 -58.530 1.00 77.75 447 ASN A N 1
ATOM 3438 C CA . ASN A 1 447 ? 26.003 -15.168 -57.525 1.00 77.75 447 ASN A CA 1
ATOM 3439 C C . ASN A 1 447 ? 25.199 -16.402 -57.044 1.00 77.75 447 ASN A C 1
ATOM 3441 O O . ASN A 1 447 ? 25.138 -16.710 -55.855 1.00 77.75 447 ASN A O 1
ATOM 3445 N N . GLY A 1 448 ? 24.521 -17.085 -57.975 1.00 75.62 448 GLY A N 1
ATOM 3446 C CA . GLY A 1 448 ? 23.718 -18.282 -57.694 1.00 75.62 448 GLY A CA 1
ATOM 3447 C C . GLY A 1 448 ? 22.338 -18.030 -57.068 1.00 75.62 448 GLY A C 1
ATOM 3448 O O . GLY A 1 448 ? 21.611 -18.991 -56.823 1.00 75.62 448 GLY A O 1
ATOM 3449 N N . LYS A 1 449 ? 21.934 -16.772 -56.845 1.00 75.19 449 LYS A N 1
ATOM 3450 C CA . LYS A 1 449 ? 20.621 -16.407 -56.286 1.00 75.19 449 LYS A CA 1
ATOM 3451 C C . LYS A 1 449 ? 19.735 -15.739 -57.336 1.00 75.19 449 LYS A C 1
ATOM 3453 O O . LYS A 1 449 ? 20.218 -14.958 -58.148 1.00 75.19 449 LYS A O 1
ATOM 3458 N N . LYS A 1 450 ? 18.428 -16.022 -57.311 1.00 82.06 450 LYS A N 1
ATOM 3459 C CA . LYS A 1 450 ? 17.442 -15.301 -58.133 1.00 82.06 450 LYS A CA 1
ATOM 3460 C C . LYS A 1 450 ? 17.254 -13.895 -57.563 1.00 82.06 450 LYS A C 1
ATOM 3462 O O . LYS A 1 450 ? 16.883 -13.757 -56.404 1.00 82.06 450 LYS A O 1
ATOM 3467 N N . VAL A 1 451 ? 17.486 -12.877 -58.379 1.00 78.12 451 VAL A N 1
ATOM 3468 C CA . VAL A 1 451 ? 17.375 -11.459 -58.026 1.00 78.12 451 VAL A CA 1
ATOM 3469 C C . VAL A 1 451 ? 16.526 -10.772 -59.086 1.00 78.12 451 VAL A C 1
ATOM 3471 O O . VAL A 1 451 ? 16.733 -10.984 -60.280 1.00 78.12 451 VAL A O 1
ATOM 3474 N N . PHE A 1 452 ? 15.562 -9.954 -58.672 1.00 81.94 452 PHE A N 1
ATOM 3475 C CA . PHE A 1 452 ? 14.858 -9.074 -59.599 1.00 81.94 452 PHE A CA 1
ATOM 3476 C C . PHE A 1 452 ? 15.701 -7.813 -59.806 1.00 81.94 452 PHE A C 1
ATOM 3478 O O . PHE A 1 452 ? 15.934 -7.069 -58.859 1.00 81.94 452 PHE A O 1
ATOM 3485 N N . ILE A 1 453 ? 16.186 -7.593 -61.026 1.00 78.81 453 ILE A N 1
ATOM 3486 C CA . ILE A 1 453 ? 16.964 -6.407 -61.385 1.00 78.81 453 ILE A CA 1
ATOM 3487 C C . ILE A 1 453 ? 16.029 -5.445 -62.111 1.00 78.81 453 ILE A C 1
ATOM 3489 O O . ILE A 1 453 ? 15.380 -5.824 -63.086 1.00 78.81 453 ILE A O 1
ATOM 3493 N N . LEU A 1 454 ? 15.961 -4.207 -61.631 1.00 68.56 454 LEU A N 1
ATOM 3494 C CA . LEU A 1 454 ? 15.306 -3.090 -62.307 1.00 68.56 454 LEU A CA 1
ATOM 3495 C C . LEU A 1 454 ? 16.362 -2.325 -63.107 1.00 68.56 454 LEU A C 1
ATOM 3497 O O . LEU A 1 454 ? 17.475 -2.138 -62.618 1.00 68.56 454 LEU A O 1
ATOM 3501 N N . LYS A 1 455 ? 16.026 -1.918 -64.330 1.00 62.47 455 LYS A N 1
ATOM 3502 C CA . LYS A 1 455 ? 16.859 -1.006 -65.114 1.00 62.47 455 LYS A CA 1
ATOM 3503 C C . LYS A 1 455 ? 16.485 0.445 -64.857 1.00 62.47 455 LYS A C 1
ATOM 3505 O O . LYS A 1 455 ? 15.264 0.703 -64.747 1.00 62.47 455 LYS A O 1
#